Protein AF-0000000078037022 (afdb_homodimer)

Secondary structure (DSSP, 8-state):
---------HHHHHHHHHHHHHHTTSS-TTPBPPPHHHHHHHHTS-HHHHHHHHHHHHHTTSEEEETTTEEEE--TTSGGGTTTT--EEETT-----EEEEEEEEEEEE--HHHHHHHT--TT-EEEEEEEEEEETTEEEEEEEEEEETTTSTT--HHHHHH--S-HHHHIIIII-----EEEEEEEEEEPPHHHHHHHT--TT-EEEEEEEEEE-GGG-EEEEEEEEE--SSEEEEEEE-/---------HHHHHHHHHHHHHHTTSS-TTPBPPPHHHHHHHHTS-HHHHHHHHHHHHHTTSEEEETTTEEEE--TTSGGGTTTT--EEETT-----EEEEEEEEEEEE--HHHHHHHT--TT-EEEEEEEEEEETTEEEEEEEEEEETTTSTT--HHHHHH--S-HHHHIIIII-----EEEEEEEEEE--HHHHHHHT--TT-EEEEEEEEEE-GGG-EEEEEEEEE--SSEEEEEEE-

Organism: Hydrogenophilus thermoluteolus (NCBI:txid297)

InterPro domains:
  IPR000524 Transcription regulator HTH, GntR [PF00392] (10-73)
  IPR000524 Transcription regulator HTH, GntR [PR00035] (33-47)
  IPR000524 Transcription regulator HTH, GntR [PR00035] (47-63)
  IPR000524 Transcription regulator HTH, GntR [PS50949] (8-76)
  IPR000524 Transcription regulator HTH, GntR [SM00345] (14-73)
  IPR000524 Transcription regulator HTH, GntR [cd07377] (9-73)
  IPR011663 UbiC transcription regulator-associated [PF07702] (103-235)
  IPR011663 UbiC transcription regulator-associated [SM00866] (93-235)
  IPR028978 Chorismate pyruvate-lyase/UbiC transcription regulator-associated domain superfamily [G3DSA:3.40.1410.10] (80-240)
  IPR028978 Chorismate pyruvate-lyase/UbiC transcription regulator-associated domain superfamily [SSF64288] (62-240)
  IPR036388 Winged helix-like DNA-binding domain superfamily [G3DSA:1.10.10.10] (5-79)
  IPR036390 Winged helix DNA-binding domain superfamily [SSF46785] (8-86)
  IPR050679 Bacterial HTH-type transcriptional regulator [PTHR44846] (8-237)

Sequence (482 aa):
MAPSPAFSPLYRQIKALLLKSLEAREWRPGEAIPSEQELAARFGVSQGTVRKAIDELVAENLLVRKQGKGTFVVSHSDPRQFYRFLRLRRDDGEWVQATSVPIDCWRAKAGQEASRILQIPLGSPIVIFRRVLRFAQKPLVLDEIYLPGDLFAAFSLDALKEWRGSLYSFFENRFGVRMVRAEERLKAVAADRVTAEMLGVAERSPLLFVERVTYTYNDRPVEWRKGFYATESYHYYNELTMAPSPAFSPLYRQIKALLLKSLEAREWRPGEAIPSEQELAARFGVSQGTVRKAIDELVAENLLVRKQGKGTFVVSHSDPRQFYRFLRLRRDDGEWVQATSVPIDCWRAKAGQEASRILQIPLGSPIVIFRRVLRFAQKPLVLDEIYLPGDLFAAFSLDALKEWRGSLYSFFENRFGVRMVRAEERLKAVAADRVTAEMLGVAERSPLLFVERVTYTYNDRPVEWRKGFYATESYHYYNELT

Nearest PDB structures (foldseek):
  3cnv-assembly1_C  TM=9.862E-01  e=1.444E-19  Bordetella bronchiseptica RB50
  3cnv-assembly1_B  TM=9.751E-01  e=6.733E-19  Bordetella bronchiseptica RB50
  3cnv-assembly1_D  TM=9.854E-01  e=1.413E-18  Bordetella bronchiseptica RB50
  3cnv-assembly1_A  TM=9.842E-01  e=1.040E-17  Bordetella bronchiseptica RB50
  3eet-assembly1_A-2  TM=5.497E-01  e=5.092E-14  Streptomyces avermitilis

pLDDT: mean 92.47, std 10.56, range [30.09, 98.88]

Foldseek 3Di:
DPPPPPDPDLLVVLLVVVLVCVVVPVDAAPGADDALVVSCVVVVHDSVSPVVSVVVCVVLVQWDADPPPHIGGHACQPPVCQPVPFQKFFQVRDDWDKDKAWDDKDKDFDDPVSCVQQVHDGGFIKMWTWIFIDTVNATFKIKIKIFGCVQCVPDDPVQVVPDPTHPQNCSCVVRVFHWRDKDKDKDKFFADPVRCVVRVHDGGPIWIWIWMWTAGRPRRTGMTMIMTGDDPRMDRDDDDD/DPPPPPDPDLLVVLLVVVLVCVVVPVDAAFGADDALVVSCVVVVHDSVSPVVSVVVCVVLVQWDADPPPHIGGHACQPPVCQPVPFQKFFQVRDDWDKDKAWDDKDKFFDDPVSCVQQVHDGGFIKMWTWIFIDTVNATFKIKIKIFGCVQCVVDDPVQVVPDPTHPQNCSCVVRVFHWRDKDKDKDKFFADPVRCVVRVHDGGPIWIWIWMWTATRPRRTGMTMIMTGDDPRMDRDDDDD

Solvent-accessible surface area (backbone atoms only — not comparable to full-atom values): 25476 Å² total; per-residue (Å²): 126,75,78,69,78,80,73,71,56,67,29,57,54,50,33,51,53,52,49,49,38,46,70,68,48,75,46,45,68,64,34,68,53,78,51,51,65,58,48,11,65,73,69,72,50,52,46,68,39,42,46,53,20,50,51,50,36,36,74,55,59,50,31,43,78,40,87,99,77,46,43,24,29,51,47,49,74,38,78,92,32,44,55,74,85,65,39,72,42,43,68,86,66,56,87,66,73,70,42,80,44,79,71,51,66,48,75,47,60,27,45,72,66,54,13,61,69,45,69,45,63,74,56,36,55,25,37,37,36,31,32,36,34,21,47,85,84,40,46,34,32,44,37,41,37,39,30,50,19,88,66,43,67,84,68,48,65,67,61,54,71,70,48,88,65,32,71,59,28,46,37,30,72,76,55,65,44,55,79,48,35,34,40,35,39,35,30,20,35,56,28,47,64,68,58,9,62,72,40,71,48,58,68,50,38,34,19,29,32,42,39,35,42,30,16,24,75,91,74,37,46,55,35,42,32,45,31,41,30,58,24,87,65,28,28,39,53,46,78,46,108,125,75,78,67,78,80,73,70,57,67,30,58,52,50,31,51,51,51,50,50,36,46,69,68,49,75,47,45,68,63,33,67,53,77,51,53,64,56,48,12,63,74,70,72,52,52,47,67,40,41,46,53,19,49,50,50,36,35,74,55,60,52,31,44,78,40,87,96,76,46,42,26,30,51,48,47,74,39,77,92,32,47,57,72,85,64,41,73,40,42,70,87,66,58,86,67,73,69,43,81,42,79,72,50,65,49,74,48,58,26,48,72,64,53,12,62,69,45,69,45,61,74,57,37,55,24,37,37,37,31,32,36,35,21,46,88,85,39,45,33,32,44,36,42,38,40,29,50,20,89,67,45,66,83,66,47,64,66,61,54,70,71,48,87,66,32,70,58,27,45,37,32,71,76,55,67,45,55,79,49,34,35,39,36,39,35,33,22,35,57,28,46,66,67,57,9,62,71,41,72,47,58,67,52,38,35,19,28,33,40,38,34,42,31,18,24,75,92,74,38,45,57,36,41,34,46,32,42,30,60,25,87,66,28,27,40,52,47,79,47,107

Structure (mmCIF, N/CA/C/O backbone):
data_AF-0000000078037022-model_v1
#
loop_
_entity.id
_entity.type
_entity.pdbx_description
1 polymer 'Transcriptional regulator, GntR family'
#
loop_
_atom_site.group_PDB
_atom_site.id
_atom_site.type_symbol
_atom_site.label_atom_id
_atom_site.label_alt_id
_atom_site.label_comp_id
_atom_site.label_asym_id
_atom_site.label_entity_id
_atom_site.label_seq_id
_atom_site.pdbx_PDB_ins_code
_atom_site.Cartn_x
_atom_site.Cartn_y
_atom_site.Cartn_z
_atom_site.occupancy
_atom_site.B_iso_or_equiv
_atom_site.auth_seq_id
_atom_site.auth_comp_id
_atom_site.auth_asym_id
_atom_site.auth_atom_id
_atom_site.pdbx_PDB_model_num
ATOM 1 N N . MET A 1 1 ? -32.125 16.625 -25.703 1 30.09 1 MET A N 1
ATOM 2 C CA . MET A 1 1 ? -32.438 16.641 -24.266 1 30.09 1 MET A CA 1
ATOM 3 C C . MET A 1 1 ? -31.188 16.766 -23.422 1 30.09 1 MET A C 1
ATOM 5 O O . MET A 1 1 ? -30.188 16.078 -23.672 1 30.09 1 MET A O 1
ATOM 9 N N . ALA A 1 2 ? -30.984 17.875 -22.812 1 34.97 2 ALA A N 1
ATOM 10 C CA . ALA A 1 2 ? -29.75 18.188 -22.094 1 34.97 2 ALA A CA 1
ATOM 11 C C . ALA A 1 2 ? -29.375 17.047 -21.156 1 34.97 2 ALA A C 1
ATOM 13 O O . ALA A 1 2 ? -30.234 16.359 -20.609 1 34.97 2 ALA A O 1
ATOM 14 N N . PRO A 1 3 ? -28.203 16.422 -21.328 1 36.41 3 PRO A N 1
ATOM 15 C CA . PRO A 1 3 ? -27.969 15.266 -20.453 1 36.41 3 PRO A CA 1
ATOM 16 C C . PRO A 1 3 ? -28.406 15.516 -19.016 1 36.41 3 PRO A C 1
ATOM 18 O O . PRO A 1 3 ? -28.375 16.656 -18.547 1 36.41 3 PRO A O 1
ATOM 21 N N . SER A 1 4 ? -29.438 14.969 -18.5 1 38.75 4 SER A N 1
ATOM 22 C CA . SER A 1 4 ? -30 15.234 -17.188 1 38.75 4 SER A CA 1
ATOM 23 C C . SER A 1 4 ? -28.906 15.453 -16.141 1 38.75 4 SER A C 1
ATOM 25 O O . SER A 1 4 ? -27.891 14.742 -16.141 1 38.75 4 SER A O 1
ATOM 27 N N . PRO A 1 5 ? -28.609 16.562 -15.609 1 39.25 5 PRO A N 1
ATOM 28 C CA . PRO A 1 5 ? -27.531 16.781 -14.641 1 39.25 5 PRO A CA 1
ATOM 29 C C . PRO A 1 5 ? -27.25 15.547 -13.797 1 39.25 5 PRO A C 1
ATOM 31 O O . PRO A 1 5 ? -28.172 14.93 -13.258 1 39.25 5 PRO A O 1
ATOM 34 N N . ALA A 1 6 ? -26.516 14.57 -14.141 1 43.94 6 ALA A N 1
ATOM 35 C CA . ALA A 1 6 ? -26.156 13.281 -13.539 1 43.94 6 ALA A CA 1
ATOM 36 C C . ALA A 1 6 ? -26.266 13.344 -12.023 1 43.94 6 ALA A C 1
ATOM 38 O O . ALA A 1 6 ? -25.547 14.086 -11.367 1 43.94 6 ALA A O 1
ATOM 39 N N . PHE A 1 7 ? -27.406 13.375 -11.312 1 55.31 7 PHE A N 1
ATOM 40 C CA . PHE A 1 7 ? -27.828 13.438 -9.922 1 55.31 7 PHE A CA 1
ATOM 41 C C . PHE A 1 7 ? -26.906 12.609 -9.031 1 55.31 7 PHE A C 1
ATOM 43 O O . PHE A 1 7 ? -26.656 11.438 -9.312 1 55.31 7 PHE A O 1
ATOM 50 N N . SER A 1 8 ? -25.938 13.211 -8.398 1 71 8 SER A N 1
ATOM 51 C CA . SER A 1 8 ? -25.125 12.5 -7.414 1 71 8 SER A CA 1
ATOM 52 C C . SER A 1 8 ? -26 11.734 -6.434 1 71 8 SER A C 1
ATOM 54 O O . SER A 1 8 ? -27.016 12.25 -5.965 1 71 8 SER A O 1
ATOM 56 N N . PRO A 1 9 ? -25.719 10.477 -6.336 1 83.12 9 PRO A N 1
ATOM 57 C CA . PRO A 1 9 ? -26.5 9.695 -5.371 1 83.12 9 PRO A CA 1
ATOM 58 C C . PRO A 1 9 ? -26.578 10.367 -4 1 83.12 9 PRO A C 1
ATOM 60 O O . PRO A 1 9 ? -25.641 11.062 -3.588 1 83.12 9 PRO A O 1
ATOM 63 N N . LEU A 1 10 ? -27.734 10.453 -3.447 1 89 10 LEU A N 1
ATOM 64 C CA . LEU A 1 10 ? -28.031 11.125 -2.184 1 89 10 LEU A CA 1
ATOM 65 C C . LEU A 1 10 ? -26.969 10.781 -1.135 1 89 10 LEU A C 1
ATOM 67 O O . LEU A 1 10 ? -26.562 11.656 -0.368 1 89 10 LEU A O 1
ATOM 71 N N . TYR A 1 11 ? -26.547 9.531 -1.076 1 91.31 11 TYR A N 1
ATOM 72 C CA . TYR A 1 11 ? -25.562 9.141 -0.059 1 91.31 11 TYR A CA 1
ATOM 73 C C . TYR A 1 11 ? -24.25 9.883 -0.254 1 91.31 11 TYR A C 1
ATOM 75 O O . TYR A 1 11 ? -23.562 10.203 0.718 1 91.31 11 TYR A O 1
ATOM 83 N N . ARG A 1 12 ? -23.906 10.164 -1.442 1 91.94 12 ARG A N 1
ATOM 84 C CA . ARG A 1 12 ? -22.672 10.906 -1.711 1 91.94 12 ARG A CA 1
ATOM 85 C C . ARG A 1 12 ? -22.781 12.352 -1.232 1 91.94 12 ARG A C 1
ATOM 87 O O . ARG A 1 12 ? -21.812 12.93 -0.746 1 91.94 12 ARG A O 1
ATOM 94 N N . GLN A 1 13 ? -23.938 12.875 -1.392 1 92.62 13 GLN A N 1
ATOM 95 C CA . GLN A 1 13 ? -24.188 14.219 -0.88 1 92.62 13 GLN A CA 1
ATOM 96 C C . GLN A 1 13 ? -24.078 14.25 0.642 1 92.62 13 GLN A C 1
ATOM 98 O O . GLN A 1 13 ? -23.484 15.164 1.209 1 92.62 13 GLN A O 1
ATOM 103 N N . ILE A 1 14 ? -24.688 13.281 1.219 1 94 14 ILE A N 1
ATOM 104 C CA . ILE A 1 14 ? -24.641 13.195 2.676 1 94 14 ILE A CA 1
ATOM 105 C C . ILE A 1 14 ? -23.203 12.992 3.137 1 94 14 ILE A C 1
ATOM 107 O O . ILE A 1 14 ? -22.766 13.609 4.117 1 94 14 ILE A O 1
ATOM 111 N N . LYS A 1 15 ? -22.516 12.141 2.449 1 94.62 15 LYS A N 1
ATOM 112 C CA . LYS A 1 15 ? -21.094 11.945 2.771 1 94.62 15 LYS A CA 1
ATOM 113 C C . LYS A 1 15 ? -20.344 13.266 2.736 1 94.62 15 LYS A C 1
ATOM 115 O O . LYS A 1 15 ? -19.547 13.562 3.643 1 94.62 15 LYS A O 1
ATOM 120 N N . ALA A 1 16 ? -20.594 14.039 1.719 1 92.88 16 ALA A N 1
ATOM 121 C CA . ALA A 1 16 ? -19.922 15.328 1.577 1 92.88 16 ALA A CA 1
ATOM 122 C C . ALA A 1 16 ? -20.25 16.25 2.75 1 92.88 16 ALA A C 1
ATOM 124 O O . ALA A 1 16 ? -19.375 16.953 3.256 1 92.88 16 ALA A O 1
ATOM 125 N N . LEU A 1 17 ? -21.469 16.219 3.17 1 93.38 17 LEU A N 1
ATOM 126 C CA . LEU A 1 17 ? -21.891 17.062 4.293 1 93.38 17 LEU A CA 1
ATOM 127 C C . LEU A 1 17 ? -21.234 16.594 5.586 1 93.38 17 LEU A C 1
ATOM 129 O O . LEU A 1 17 ? -20.781 17.422 6.387 1 93.38 17 LEU A O 1
ATOM 133 N N . LEU A 1 18 ? -21.172 15.359 5.758 1 94.81 18 LEU A N 1
ATOM 134 C CA . LEU A 1 18 ? -20.5 14.82 6.938 1 94.81 18 LEU A CA 1
ATOM 135 C C . LEU A 1 18 ? -19.031 15.188 6.941 1 94.81 18 LEU A C 1
ATOM 137 O O . LEU A 1 18 ? -18.469 15.547 7.98 1 94.81 18 LEU A O 1
ATOM 141 N N . LEU A 1 19 ? -18.469 15.062 5.801 1 92.94 19 LEU A N 1
ATOM 142 C CA . LEU A 1 19 ? -17.062 15.406 5.66 1 92.94 19 LEU A CA 1
ATOM 143 C C . LEU A 1 19 ? -16.828 16.875 6.008 1 92.94 19 LEU A C 1
ATOM 145 O O . LEU A 1 19 ? -15.836 17.203 6.668 1 92.94 19 LEU A O 1
ATOM 149 N N . LYS A 1 20 ? -17.688 17.703 5.621 1 92.38 20 LYS A N 1
ATOM 150 C CA . LYS A 1 20 ? -17.578 19.125 5.949 1 92.38 20 LYS A CA 1
ATOM 151 C C . LYS A 1 20 ? -17.656 19.344 7.457 1 92.38 20 LYS A C 1
ATOM 153 O O . LYS A 1 20 ? -16.938 20.188 8 1 92.38 20 LYS A O 1
ATOM 158 N N . SER A 1 21 ? -18.5 18.578 8.07 1 93.19 21 SER A N 1
ATOM 159 C CA . SER A 1 21 ? -18.641 18.688 9.523 1 93.19 21 SER A CA 1
ATOM 160 C C . SER A 1 21 ? -17.359 18.234 10.227 1 93.19 21 SER A C 1
ATOM 162 O O . SER A 1 21 ? -16.938 18.859 11.211 1 93.19 21 SER A O 1
ATOM 164 N N . LEU A 1 22 ? -16.781 17.25 9.719 1 91.62 22 LEU A N 1
ATOM 165 C CA . LEU A 1 22 ? -15.523 16.766 10.273 1 91.62 22 LEU A CA 1
ATOM 166 C C . LEU A 1 22 ? -14.422 17.812 10.094 1 91.62 22 LEU A C 1
ATOM 168 O O . LEU A 1 22 ? -13.656 18.078 11.023 1 91.62 22 LEU A O 1
ATOM 172 N N . GLU A 1 23 ? -14.391 18.359 8.938 1 89.25 23 GLU A N 1
ATOM 173 C CA . GLU A 1 23 ? -13.383 19.375 8.609 1 89.25 23 GLU A CA 1
ATOM 174 C C . GLU A 1 23 ? -13.539 20.609 9.484 1 89.25 23 GLU A C 1
ATOM 176 O O . GLU A 1 23 ? -12.547 21.203 9.914 1 89.25 23 GLU A O 1
ATOM 181 N N . ALA A 1 24 ? -14.773 20.922 9.742 1 91.12 24 ALA A N 1
ATOM 182 C CA . ALA A 1 24 ? -15.094 22.094 10.555 1 91.12 24 ALA A CA 1
ATOM 183 C C . ALA A 1 24 ? -14.93 21.797 12.039 1 91.12 24 ALA A C 1
ATOM 185 O O . ALA A 1 24 ? -15.148 22.672 12.883 1 91.12 24 ALA A O 1
ATOM 186 N N . ARG A 1 25 ? -14.617 20.562 12.328 1 90.38 25 ARG A N 1
ATOM 187 C CA . ARG A 1 25 ? -14.383 20.109 13.695 1 90.38 25 ARG A CA 1
ATOM 188 C C . ARG A 1 25 ? -15.672 20.172 14.523 1 90.38 25 ARG A C 1
ATOM 190 O O . ARG A 1 25 ? -15.633 20.469 15.719 1 90.38 25 ARG A O 1
ATOM 197 N N . GLU A 1 26 ? -16.75 20.031 13.82 1 92.44 26 GLU A N 1
ATOM 198 C CA . GLU A 1 26 ? -18 19.844 14.555 1 92.44 26 GLU A CA 1
ATOM 199 C C . GLU A 1 26 ? -17.906 18.656 15.508 1 92.44 26 GLU A C 1
ATOM 201 O O . GLU A 1 26 ? -18.469 18.688 16.609 1 92.44 26 GLU A O 1
ATOM 206 N N . TRP A 1 27 ? -17.297 17.719 15.016 1 93.06 27 TRP A N 1
ATOM 207 C CA . TRP A 1 27 ? -16.922 16.562 15.82 1 93.06 27 TRP A CA 1
ATOM 208 C C . TRP A 1 27 ? -15.406 16.375 15.828 1 93.06 27 TRP A C 1
ATOM 210 O O . TRP A 1 27 ? -14.789 16.188 14.773 1 93.06 27 TRP A O 1
ATOM 220 N N . ARG A 1 28 ? -14.836 16.328 16.969 1 90.81 28 ARG A N 1
ATOM 221 C CA . ARG A 1 28 ? -13.383 16.234 17.094 1 90.81 28 ARG A CA 1
ATOM 222 C C . ARG A 1 28 ? -12.922 14.781 17.047 1 90.81 28 ARG A C 1
ATOM 224 O O . ARG A 1 28 ? -13.711 13.867 17.281 1 90.81 28 ARG A O 1
ATOM 231 N N . PRO A 1 29 ? -11.688 14.594 16.719 1 90.25 29 PRO A N 1
ATOM 232 C CA . PRO A 1 29 ? -11.164 13.227 16.75 1 90.25 29 PRO A CA 1
ATOM 233 C C . PRO A 1 29 ? -11.414 12.539 18.094 1 90.25 29 PRO A C 1
ATOM 235 O O . PRO A 1 29 ? -11.18 13.125 19.141 1 90.25 29 PRO A O 1
ATOM 238 N N . GLY A 1 30 ? -11.906 11.312 17.969 1 90.06 30 GLY A N 1
ATOM 239 C CA . GLY A 1 30 ? -12.195 10.555 19.172 1 90.06 30 GLY A CA 1
ATOM 240 C C . GLY A 1 30 ? -13.625 10.719 19.656 1 90.06 30 GLY A C 1
ATOM 241 O O . GLY A 1 30 ? -14.094 9.93 20.484 1 90.06 30 GLY A O 1
ATOM 242 N N . GLU A 1 31 ? -14.312 11.664 19.141 1 93.25 31 GLU A N 1
ATOM 243 C CA . GLU A 1 31 ? -15.672 11.945 19.594 1 93.25 31 GLU A CA 1
ATOM 244 C C . GLU A 1 31 ? -16.688 11.148 18.781 1 93.25 31 GLU A C 1
ATOM 246 O O . GLU A 1 31 ? -16.453 10.812 17.625 1 93.25 31 GLU A O 1
ATOM 251 N N . ALA A 1 32 ? -17.812 10.898 19.406 1 96.06 32 ALA A N 1
ATOM 252 C CA . ALA A 1 32 ? -18.922 10.234 18.719 1 96.06 32 ALA A CA 1
ATOM 253 C C . ALA A 1 32 ? -19.688 11.211 17.844 1 96.06 32 ALA A C 1
ATOM 255 O O . ALA A 1 32 ? -19.922 12.359 18.234 1 96.06 32 ALA A O 1
ATOM 256 N N . ILE A 1 33 ? -20.078 10.68 16.734 1 96.69 33 ILE A N 1
ATOM 257 C CA . ILE A 1 33 ? -21.016 11.461 15.922 1 96.69 33 ILE A CA 1
ATOM 258 C C . ILE A 1 33 ? -22.453 11.078 16.266 1 96.69 33 ILE A C 1
ATOM 260 O O . ILE A 1 33 ? -22.688 10.047 16.891 1 96.69 33 ILE A O 1
ATOM 264 N N . PRO A 1 34 ? -23.375 11.906 15.922 1 96.62 34 PRO A N 1
ATOM 265 C CA . PRO A 1 34 ? -24.781 11.547 16.156 1 96.62 34 PRO A CA 1
ATOM 266 C C . PRO A 1 34 ? -25.156 10.219 15.523 1 96.62 34 PRO A C 1
ATOM 268 O O . PRO A 1 34 ? -24.5 9.766 14.586 1 96.62 34 PRO A O 1
ATOM 271 N N . SER A 1 35 ? -26.219 9.633 16.031 1 96.12 35 SER A N 1
ATOM 272 C CA . SER A 1 35 ? -26.688 8.352 15.508 1 96.12 35 SER A CA 1
ATOM 273 C C . SER A 1 35 ? -27.188 8.484 14.078 1 96.12 35 SER A C 1
ATOM 275 O O . SER A 1 35 ? -27.469 9.594 13.617 1 96.12 35 SER A O 1
ATOM 277 N N . GLU A 1 36 ? -27.219 7.34 13.438 1 96.12 36 GLU A N 1
ATOM 278 C CA . GLU A 1 36 ? -27.734 7.312 12.07 1 96.12 36 GLU A CA 1
ATOM 279 C C . GLU A 1 36 ? -29.141 7.895 12.008 1 96.12 36 GLU A C 1
ATOM 281 O O . GLU A 1 36 ? -29.469 8.609 11.055 1 96.12 36 GLU A O 1
ATOM 286 N N . GLN A 1 37 ? -29.953 7.648 13.023 1 95.5 37 GLN A N 1
ATOM 287 C CA . GLN A 1 37 ? -31.328 8.164 13.086 1 95.5 37 GLN A CA 1
ATOM 288 C C . GLN A 1 37 ? -31.328 9.68 13.234 1 95.5 37 GLN A C 1
ATOM 290 O O . GLN A 1 37 ? -32.094 10.367 12.547 1 95.5 37 GLN A O 1
ATOM 295 N N . GLU A 1 38 ? -30.516 10.18 14.078 1 96.94 38 GLU A N 1
ATOM 296 C CA . GLU A 1 38 ? -30.422 11.617 14.305 1 96.94 38 GLU A CA 1
ATOM 297 C C . GLU A 1 38 ? -29.953 12.344 13.047 1 96.94 38 GLU A C 1
ATOM 299 O O . GLU A 1 38 ? -30.469 13.398 12.703 1 96.94 38 GLU A O 1
ATOM 304 N N . LEU A 1 39 ? -28.969 11.805 12.367 1 96.81 39 LEU A N 1
ATOM 305 C CA . LEU A 1 39 ? -28.438 12.414 11.156 1 96.81 39 LEU A CA 1
ATOM 306 C C . LEU A 1 39 ? -29.453 12.367 10.023 1 96.81 39 LEU A C 1
ATOM 308 O O . LEU A 1 39 ? -29.547 13.305 9.227 1 96.81 39 LEU A O 1
ATOM 312 N N . ALA A 1 40 ? -30.188 11.273 9.953 1 96.5 40 ALA A N 1
ATOM 313 C CA . ALA A 1 40 ? -31.25 11.164 8.969 1 96.5 40 ALA A CA 1
ATOM 314 C C . ALA A 1 40 ? -32.281 12.281 9.141 1 96.5 40 ALA A C 1
ATOM 316 O O . ALA A 1 40 ? -32.688 12.906 8.164 1 96.5 40 ALA A O 1
ATOM 317 N N . ALA A 1 41 ? -32.625 12.531 10.375 1 96.62 41 ALA A N 1
ATOM 318 C CA . ALA A 1 41 ? -33.562 13.602 10.695 1 96.62 41 ALA A CA 1
ATOM 319 C C . ALA A 1 41 ? -33 14.969 10.344 1 96.62 41 ALA A C 1
ATOM 321 O O . ALA A 1 41 ? -33.656 15.812 9.75 1 96.62 41 ALA A O 1
ATOM 322 N N . ARG A 1 42 ? -31.766 15.164 10.625 1 95.62 42 ARG A N 1
ATOM 323 C CA . ARG A 1 42 ? -31.078 16.422 10.406 1 95.62 42 ARG A CA 1
ATOM 324 C C . ARG A 1 42 ? -31.031 16.781 8.922 1 95.62 42 ARG A C 1
ATOM 326 O O . ARG A 1 42 ? -31.203 17.938 8.539 1 95.62 42 ARG A O 1
ATOM 333 N N . PHE A 1 43 ? -30.828 15.75 8.07 1 95.06 43 PHE A N 1
ATOM 334 C CA . PHE A 1 43 ? -30.562 16.016 6.66 1 95.06 43 PHE A CA 1
ATOM 335 C C . PHE A 1 43 ? -31.812 15.734 5.82 1 95.06 43 PHE A C 1
ATOM 337 O O . PHE A 1 43 ? -31.812 15.977 4.613 1 95.06 43 PHE A O 1
ATOM 344 N N . GLY A 1 44 ? -32.812 15.18 6.371 1 95.12 44 GLY A N 1
ATOM 345 C CA . GLY A 1 44 ? -34.062 14.914 5.66 1 95.12 44 GLY A CA 1
ATOM 346 C C . GLY A 1 44 ? -33.938 13.766 4.676 1 95.12 44 GLY A C 1
ATOM 347 O O . GLY A 1 44 ? -34.438 13.867 3.541 1 95.12 44 GLY A O 1
ATOM 348 N N . VAL A 1 45 ? -33.188 12.758 5.062 1 95.19 45 VAL A N 1
ATOM 349 C CA . VAL A 1 45 ? -33 11.594 4.211 1 95.19 45 VAL A CA 1
ATOM 350 C C . VAL A 1 45 ? -33.281 10.32 5.012 1 95.19 45 VAL A C 1
ATOM 352 O O . VAL A 1 45 ? -33.562 10.383 6.207 1 95.19 45 VAL A O 1
ATOM 355 N N . SER A 1 46 ? -33.25 9.172 4.387 1 94.38 46 SER A N 1
ATOM 356 C CA . SER A 1 46 ? -33.469 7.898 5.066 1 94.38 46 SER A CA 1
ATOM 357 C C . SER A 1 46 ? -32.25 7.484 5.875 1 94.38 46 SER A C 1
ATOM 359 O O . SER A 1 46 ? -31.141 7.906 5.578 1 94.38 46 SER A O 1
ATOM 361 N N . GLN A 1 47 ? -32.5 6.637 6.891 1 94.12 47 GLN A N 1
ATOM 362 C CA . GLN A 1 47 ? -31.406 6.059 7.66 1 94.12 47 GLN A CA 1
ATOM 363 C C . GLN A 1 47 ? -30.469 5.246 6.77 1 94.12 47 GLN A C 1
ATOM 365 O O . GLN A 1 47 ? -29.266 5.238 6.977 1 94.12 47 GLN A O 1
ATOM 370 N N . GLY A 1 48 ? -31.031 4.613 5.793 1 91.69 48 GLY A N 1
ATOM 371 C CA . GLY A 1 48 ? -30.234 3.834 4.852 1 91.69 48 GLY A CA 1
ATOM 372 C C . GLY A 1 48 ? -29.25 4.676 4.059 1 91.69 48 GLY A C 1
ATOM 373 O O . GLY A 1 48 ? -28.125 4.258 3.822 1 91.69 48 GLY A O 1
ATOM 374 N N . THR A 1 49 ? -29.672 5.801 3.715 1 91.94 49 THR A N 1
ATOM 375 C CA . THR A 1 49 ? -28.828 6.734 2.982 1 91.94 49 THR A CA 1
ATOM 376 C C . THR A 1 49 ? -27.656 7.199 3.854 1 91.94 49 THR A C 1
ATOM 378 O O . THR A 1 49 ? -26.516 7.223 3.402 1 91.94 49 THR A O 1
ATOM 381 N N . VAL A 1 50 ? -27.984 7.52 5.105 1 94.88 50 VAL A N 1
ATOM 382 C CA . VAL A 1 50 ? -26.953 7.945 6.043 1 94.88 50 VAL A CA 1
ATOM 383 C C . VAL A 1 50 ? -25.969 6.797 6.293 1 94.88 50 VAL A C 1
ATOM 385 O O . VAL A 1 50 ? -24.75 7 6.301 1 94.88 50 VAL A O 1
ATOM 388 N N . ARG A 1 51 ? -26.531 5.664 6.418 1 93.31 51 ARG A N 1
ATOM 389 C CA . ARG A 1 51 ? -25.703 4.488 6.668 1 93.31 51 ARG A CA 1
ATOM 390 C C . ARG A 1 51 ? -24.703 4.266 5.535 1 93.31 51 ARG A C 1
ATOM 392 O O . ARG A 1 51 ? -23.531 4.008 5.785 1 93.31 51 ARG A O 1
ATOM 399 N N . LYS A 1 52 ? -25.125 4.387 4.375 1 91.38 52 LYS A N 1
ATOM 400 C CA . LYS A 1 52 ? -24.25 4.219 3.221 1 91.38 52 LYS A CA 1
ATOM 401 C C . LYS A 1 52 ? -23.125 5.262 3.221 1 91.38 52 LYS A C 1
ATOM 403 O O . LYS A 1 52 ? -21.984 4.949 2.918 1 91.38 52 LYS A O 1
ATOM 408 N N . ALA A 1 53 ? -23.516 6.438 3.551 1 94.12 53 ALA A N 1
ATOM 409 C CA . ALA A 1 53 ? -22.531 7.512 3.637 1 94.12 53 ALA A CA 1
ATOM 410 C C . ALA A 1 53 ? -21.484 7.215 4.715 1 94.12 53 ALA A C 1
ATOM 412 O O . ALA A 1 53 ? -20.297 7.371 4.488 1 94.12 53 ALA A O 1
ATOM 413 N N . ILE A 1 54 ? -21.984 6.75 5.805 1 95.12 54 ILE A N 1
ATOM 414 C CA . ILE A 1 54 ? -21.109 6.449 6.934 1 95.12 54 ILE A CA 1
ATOM 415 C C . ILE A 1 54 ? -20.219 5.25 6.59 1 95.12 54 ILE A C 1
ATOM 417 O O . ILE A 1 54 ? -19.031 5.234 6.922 1 95.12 54 ILE A O 1
ATOM 421 N N . ASP A 1 55 ? -20.812 4.316 5.902 1 90.88 55 ASP A N 1
ATOM 422 C CA . ASP A 1 55 ? -20.047 3.152 5.477 1 90.88 55 ASP A CA 1
ATOM 423 C C . ASP A 1 55 ? -18.844 3.568 4.637 1 90.88 55 ASP A C 1
ATOM 425 O O . ASP A 1 55 ? -17.734 3.031 4.809 1 90.88 55 ASP A O 1
ATOM 429 N N . GLU A 1 56 ? -19.031 4.508 3.826 1 90.69 56 GLU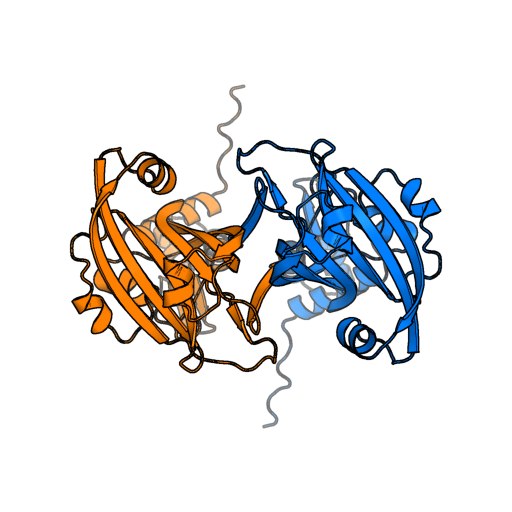 A N 1
ATOM 430 C CA . GLU A 1 56 ? -17.938 4.98 2.98 1 90.69 56 GLU A CA 1
ATOM 431 C C . GLU A 1 56 ? -16.859 5.68 3.809 1 90.69 56 GLU A C 1
ATOM 433 O O . GLU A 1 56 ? -15.672 5.477 3.58 1 90.69 56 GLU A O 1
ATOM 438 N N . LEU A 1 57 ? -17.297 6.434 4.762 1 93.06 57 LEU A N 1
ATOM 439 C CA . LEU A 1 57 ? -16.359 7.156 5.609 1 93.06 57 LEU A CA 1
ATOM 440 C C . LEU A 1 57 ? -15.586 6.195 6.5 1 93.06 57 LEU A C 1
ATOM 442 O O . LEU A 1 57 ? -14.414 6.434 6.809 1 93.06 57 LEU A O 1
ATOM 446 N N . VAL A 1 58 ? -16.203 5.113 6.848 1 90.75 58 VAL A N 1
ATOM 447 C CA . VAL A 1 58 ? -15.531 4.066 7.609 1 90.75 58 VAL A CA 1
ATOM 448 C C . VAL A 1 58 ? -14.508 3.363 6.727 1 90.75 58 VAL A C 1
ATOM 450 O O . VAL A 1 58 ? -13.359 3.152 7.141 1 90.75 58 VAL A O 1
ATOM 453 N N . ALA A 1 59 ? -14.953 3.143 5.539 1 85.12 59 ALA A N 1
ATOM 454 C CA . ALA A 1 59 ? -14.047 2.502 4.586 1 85.12 59 ALA A CA 1
ATOM 455 C C . ALA A 1 59 ? -12.812 3.367 4.332 1 85.12 59 ALA A C 1
ATOM 457 O O . ALA A 1 59 ? -11.719 2.848 4.109 1 85.12 59 ALA A O 1
ATOM 458 N N . GLU A 1 60 ? -13.016 4.648 4.48 1 86.56 60 GLU A N 1
ATOM 459 C CA . GLU A 1 60 ? -11.922 5.59 4.242 1 86.56 60 GLU A CA 1
ATOM 460 C C . GLU A 1 60 ? -11.156 5.887 5.527 1 86.56 60 GLU A C 1
ATOM 462 O O . GLU A 1 60 ? -10.273 6.746 5.543 1 86.56 60 GLU A O 1
ATOM 467 N N . ASN A 1 61 ? -11.516 5.273 6.594 1 87.62 61 ASN A N 1
ATOM 468 C CA . ASN A 1 61 ? -10.852 5.375 7.891 1 87.62 61 ASN A CA 1
ATOM 469 C C . ASN A 1 61 ? -11.016 6.766 8.5 1 87.62 61 ASN A C 1
ATOM 471 O O . ASN A 1 61 ? -10.094 7.289 9.125 1 87.62 61 ASN A O 1
ATOM 475 N N . LEU A 1 62 ? -12.125 7.332 8.227 1 91.56 62 LEU A N 1
ATOM 476 C CA . LEU A 1 62 ? -12.43 8.625 8.828 1 91.56 62 LEU A CA 1
ATOM 477 C C . LEU A 1 62 ? -13.305 8.461 10.07 1 91.56 62 LEU A C 1
ATOM 479 O O . LEU A 1 62 ? -13.242 9.273 10.992 1 91.56 62 LEU A O 1
ATOM 483 N N . LEU A 1 63 ? -14.086 7.375 10.023 1 93.19 63 LEU A N 1
ATOM 484 C CA . LEU A 1 63 ? -14.945 6.992 11.133 1 93.19 63 LEU A CA 1
ATOM 485 C C . LEU A 1 63 ? -14.727 5.531 11.516 1 93.19 63 LEU A C 1
ATOM 487 O O . LEU A 1 63 ? -14.188 4.754 10.727 1 93.19 63 LEU A O 1
ATOM 491 N N . VAL A 1 64 ? -15.078 5.203 12.727 1 92.31 64 VAL A N 1
ATOM 492 C CA . VAL A 1 64 ? -15.008 3.82 13.188 1 92.31 64 VAL A CA 1
ATOM 493 C C . VAL A 1 64 ? -16.266 3.477 13.992 1 92.31 64 VAL A C 1
ATOM 495 O O . VAL A 1 64 ? -16.719 4.277 14.812 1 92.31 64 VAL A O 1
ATOM 498 N N . ARG A 1 65 ? -16.797 2.336 13.68 1 92.94 65 ARG A N 1
ATOM 499 C CA . ARG A 1 65 ? -17.969 1.876 14.414 1 92.94 65 ARG A CA 1
ATOM 500 C C . ARG A 1 65 ? -17.578 1.034 15.617 1 92.94 65 ARG A C 1
ATOM 502 O O . ARG A 1 65 ? -16.703 0.16 15.516 1 92.94 65 ARG A O 1
ATOM 509 N N . LYS A 1 66 ? -18.109 1.356 16.719 1 91.44 66 LYS A N 1
ATOM 510 C CA . LYS A 1 66 ? -17.938 0.544 17.922 1 91.44 66 LYS A CA 1
ATOM 511 C C . LYS A 1 66 ? -19.266 -0.085 18.344 1 91.44 66 LYS A C 1
ATOM 513 O O . LYS A 1 66 ? -20.219 0.624 18.656 1 91.44 66 LYS A O 1
ATOM 518 N N . GLN A 1 67 ? -19.25 -1.327 18.297 1 85.25 67 GLN A N 1
ATOM 519 C CA . GLN A 1 67 ? -20.469 -2.082 18.562 1 85.25 67 GLN A CA 1
ATOM 520 C C . GLN A 1 67 ? -21.078 -1.666 19.906 1 85.25 67 GLN A C 1
ATOM 522 O O . GLN A 1 67 ? -20.391 -1.653 20.922 1 85.25 67 GLN A O 1
ATOM 527 N N . GLY A 1 68 ? -22.281 -1.361 19.797 1 88.38 68 GLY A N 1
ATOM 528 C CA . GLY A 1 68 ? -23.047 -1.021 20.984 1 88.38 68 GLY A CA 1
ATOM 529 C C . GLY A 1 68 ? -22.719 0.354 21.531 1 88.38 68 GLY A C 1
ATOM 530 O O . GLY A 1 68 ? -23.328 0.802 22.516 1 88.38 68 GLY A O 1
ATOM 531 N N . LYS A 1 69 ? -21.781 1.056 21.016 1 91.69 69 LYS A N 1
ATOM 532 C CA . LYS A 1 69 ? -21.359 2.344 21.562 1 91.69 69 LYS A CA 1
ATOM 533 C C . LYS A 1 69 ? -21.656 3.477 20.578 1 91.69 69 LYS A C 1
ATOM 535 O O . LYS A 1 69 ? -22.031 4.578 20.984 1 91.69 69 LYS A O 1
ATOM 540 N N . GLY A 1 70 ? -21.469 3.09 19.234 1 94.75 70 GLY A N 1
ATOM 541 C CA . GLY A 1 70 ? -21.734 4.113 18.234 1 94.75 70 GLY A CA 1
ATOM 542 C C . GLY A 1 70 ? -20.625 4.273 17.219 1 94.75 70 GLY A C 1
ATOM 543 O O . GLY A 1 70 ? -19.828 3.352 17.016 1 94.75 70 GLY A O 1
ATOM 544 N N . THR A 1 71 ? -20.688 5.395 16.438 1 95.81 71 THR A N 1
ATOM 545 C CA . THR A 1 71 ? -19.703 5.723 15.414 1 95.81 71 THR A CA 1
ATOM 546 C C . THR A 1 71 ? -18.828 6.902 15.852 1 95.81 71 THR A C 1
ATOM 548 O O . THR A 1 71 ? -19.344 7.918 16.328 1 95.81 71 THR A O 1
ATOM 551 N N . PHE A 1 72 ? -17.562 6.758 15.781 1 95.5 72 PHE A N 1
ATOM 552 C CA . PHE A 1 72 ? -16.625 7.746 16.297 1 95.5 72 PHE A CA 1
ATOM 553 C C . PHE A 1 72 ? -15.711 8.266 15.203 1 95.5 72 PHE A C 1
ATOM 555 O O . PHE A 1 72 ? -15.453 7.559 14.219 1 95.5 72 PHE A O 1
ATOM 562 N N . VAL A 1 73 ? -15.273 9.492 15.445 1 93.56 73 VAL A N 1
ATOM 563 C CA . VAL A 1 73 ? -14.242 10.023 14.555 1 93.56 73 VAL A CA 1
ATOM 564 C C . VAL A 1 73 ? -12.898 9.367 14.875 1 93.56 73 VAL A C 1
ATOM 566 O O . VAL A 1 73 ? -12.492 9.305 16.031 1 93.56 73 VAL A O 1
ATOM 569 N N . VAL A 1 74 ? -12.227 8.891 13.883 1 89.81 74 VAL A N 1
ATOM 570 C CA . VAL A 1 74 ? -10.93 8.25 14.078 1 89.81 74 VAL A CA 1
ATOM 571 C C . VAL A 1 74 ? -9.914 9.266 14.586 1 89.81 74 VAL A C 1
ATOM 573 O O . VAL A 1 74 ? -9.906 10.414 14.141 1 89.81 74 VAL A O 1
ATOM 576 N N . SER A 1 75 ? -9.047 8.758 15.516 1 90.38 75 SER A N 1
ATOM 577 C CA . SER A 1 75 ? -8.055 9.656 16.109 1 90.38 75 SER A CA 1
ATOM 578 C C . SER A 1 75 ? -6.648 9.07 16 1 90.38 75 SER A C 1
ATOM 580 O O . SER A 1 75 ? -6.473 7.855 16.047 1 90.38 75 SER A O 1
ATOM 582 N N . HIS A 1 76 ? -5.621 9.961 15.898 1 89.12 76 HIS A N 1
ATOM 583 C CA . HIS A 1 76 ? -4.219 9.562 15.906 1 89.12 76 HIS A CA 1
ATOM 584 C C . HIS A 1 76 ? -3.727 9.297 17.328 1 89.12 76 HIS A C 1
ATOM 586 O O . HIS A 1 76 ? -2.607 8.812 17.516 1 89.12 76 HIS A O 1
ATOM 592 N N . SER A 1 77 ? -4.531 9.531 18.234 1 85.19 77 SER A N 1
ATOM 593 C CA . SER A 1 77 ? -4.152 9.305 19.625 1 85.19 77 SER A CA 1
ATOM 594 C C . SER A 1 77 ? -4.344 7.84 20.016 1 85.19 77 SER A C 1
ATOM 596 O O . SER A 1 77 ? -3.959 7.426 21.109 1 85.19 77 SER A O 1
ATOM 598 N N . ASP A 1 78 ? -4.895 7.102 19.125 1 78.25 78 ASP A N 1
ATOM 599 C CA . ASP A 1 78 ? -4.996 5.664 19.344 1 78.25 78 ASP A CA 1
ATOM 600 C C . ASP A 1 78 ? -3.617 5.004 19.297 1 78.25 78 ASP A C 1
ATOM 602 O O . ASP A 1 78 ? -2.891 5.148 18.312 1 78.25 78 ASP A O 1
ATOM 606 N N . PRO A 1 79 ? -3.24 4.371 20.359 1 71.44 79 PRO A N 1
ATOM 607 C CA . PRO A 1 79 ? -1.923 3.732 20.391 1 71.44 79 PRO A CA 1
ATOM 608 C C . PRO A 1 79 ? -1.706 2.785 19.219 1 71.44 79 PRO A C 1
ATOM 610 O O . PRO A 1 79 ? -0.568 2.578 18.781 1 71.44 79 PRO A O 1
ATOM 613 N N . ARG A 1 80 ? -2.75 2.283 18.609 1 67.38 80 ARG A N 1
ATOM 614 C CA . ARG A 1 80 ? -2.66 1.346 17.5 1 67.38 80 ARG A CA 1
ATOM 615 C C . ARG A 1 80 ? -2.244 2.059 16.219 1 67.38 80 ARG A C 1
ATOM 617 O O . ARG A 1 80 ? -1.822 1.417 15.25 1 67.38 80 ARG A O 1
ATOM 624 N N . GLN A 1 81 ? -2.369 3.326 16.438 1 68.5 81 GLN A N 1
ATOM 625 C CA . GLN A 1 81 ? -2.076 4.133 15.266 1 68.5 81 GLN A CA 1
ATOM 626 C C . GLN A 1 81 ? -0.86 5.023 15.5 1 68.5 81 GLN A C 1
ATOM 628 O O . GLN A 1 81 ? -0.737 6.086 14.883 1 68.5 81 GLN A O 1
ATOM 633 N N . PHE A 1 82 ? 0.013 4.676 16.438 1 72 82 PHE A N 1
ATOM 634 C CA . PHE A 1 82 ? 1.117 5.543 16.828 1 72 82 PHE A CA 1
ATOM 635 C C . PHE A 1 82 ? 1.972 5.922 15.633 1 72 82 PHE A C 1
ATOM 637 O O . PHE A 1 82 ? 2.322 7.09 15.453 1 72 82 PHE A O 1
ATOM 644 N N . TYR A 1 83 ? 2.244 4.992 14.742 1 78.19 83 TYR A N 1
ATOM 645 C CA . TYR A 1 83 ? 2.943 5.27 13.492 1 78.19 83 TYR A CA 1
ATOM 646 C C . TYR A 1 83 ? 2.105 4.844 12.297 1 78.19 83 TYR A C 1
ATOM 648 O O . TYR A 1 83 ? 2.5 3.951 11.539 1 78.19 83 TYR A O 1
ATOM 656 N N . ARG A 1 84 ? 1.055 5.547 12.109 1 83.69 84 ARG A N 1
ATOM 657 C CA . ARG A 1 84 ? -0.031 5.238 11.188 1 83.69 84 ARG A CA 1
ATOM 658 C C . ARG A 1 84 ? 0.511 4.855 9.812 1 83.69 84 ARG A C 1
ATOM 660 O O . ARG A 1 84 ? 0.114 3.834 9.242 1 83.69 84 ARG A O 1
ATOM 667 N N . PHE A 1 85 ? 1.467 5.598 9.281 1 91.19 85 PHE A N 1
ATOM 668 C CA . PHE A 1 85 ? 1.897 5.352 7.91 1 91.19 85 PHE A CA 1
ATOM 669 C C . PHE A 1 85 ? 3.271 4.695 7.883 1 91.19 85 PHE A C 1
ATOM 671 O O . PHE A 1 85 ? 3.799 4.387 6.812 1 91.19 85 PHE A O 1
ATOM 678 N N . LEU A 1 86 ? 3.887 4.445 9.016 1 91.81 86 LEU A N 1
ATOM 679 C CA . LEU A 1 86 ? 5.207 3.826 9.039 1 91.81 86 LEU A CA 1
ATOM 680 C C . LEU A 1 86 ? 5.102 2.314 8.883 1 91.81 86 LEU A C 1
ATOM 682 O O . LEU A 1 86 ? 4.539 1.631 9.742 1 91.81 86 LEU A O 1
ATOM 686 N N . ARG A 1 87 ? 5.707 1.812 7.898 1 93.88 87 ARG A N 1
ATOM 687 C CA . ARG A 1 87 ? 5.566 0.4 7.555 1 93.88 87 ARG A CA 1
ATOM 688 C C . ARG A 1 87 ? 6.895 -0.335 7.703 1 93.88 87 ARG A C 1
ATOM 690 O O . ARG A 1 87 ? 7.09 -1.402 7.117 1 93.88 87 ARG A O 1
ATOM 697 N N . LEU A 1 88 ? 7.801 0.22 8.43 1 95.5 88 LEU A N 1
ATOM 698 C CA . LEU A 1 88 ? 9.109 -0.381 8.672 1 95.5 88 LEU A CA 1
ATOM 699 C C . LEU A 1 88 ? 9.023 -1.446 9.758 1 95.5 88 LEU A C 1
ATOM 701 O O . LEU A 1 88 ? 8.539 -1.181 10.859 1 95.5 88 LEU A O 1
ATOM 705 N N . ARG A 1 89 ? 9.453 -2.652 9.477 1 95.5 89 ARG A N 1
ATOM 706 C CA . ARG A 1 89 ? 9.43 -3.781 10.398 1 95.5 89 ARG A CA 1
ATOM 707 C C . ARG A 1 89 ? 10.789 -4.484 10.445 1 95.5 89 ARG A C 1
ATOM 709 O O . ARG A 1 89 ? 11.5 -4.527 9.438 1 95.5 89 ARG A O 1
ATOM 716 N N . ARG A 1 90 ? 11.039 -5.074 11.57 1 96.06 90 ARG A N 1
ATOM 717 C CA . ARG A 1 90 ? 12.258 -5.871 11.695 1 96.06 90 ARG A CA 1
ATOM 718 C C . ARG A 1 90 ? 12.125 -7.188 10.938 1 96.06 90 ARG A C 1
ATOM 720 O O . ARG A 1 90 ? 11.055 -7.793 10.914 1 96.06 90 ARG A O 1
ATOM 727 N N . ASP A 1 91 ? 13.219 -7.68 10.445 1 95.56 91 ASP A N 1
ATOM 728 C CA . ASP A 1 91 ? 13.195 -8.883 9.617 1 95.56 91 ASP A CA 1
ATOM 729 C C . ASP A 1 91 ? 12.812 -10.109 10.445 1 95.56 91 ASP A C 1
ATOM 731 O O . ASP A 1 91 ? 12.195 -11.039 9.93 1 95.56 91 ASP A O 1
ATOM 735 N N . ASP A 1 92 ? 13.188 -10.094 11.617 1 92.5 92 ASP A N 1
ATOM 736 C CA . ASP A 1 92 ? 12.961 -11.273 12.445 1 92.5 92 ASP A CA 1
ATOM 737 C C . ASP A 1 92 ? 11.562 -11.266 13.055 1 92.5 92 ASP A C 1
ATOM 739 O O . ASP A 1 92 ? 11.203 -12.172 13.805 1 92.5 92 ASP A O 1
ATOM 743 N N . GLY A 1 93 ? 10.812 -10.25 12.828 1 90.69 93 GLY A N 1
ATOM 744 C CA . GLY A 1 93 ? 9.414 -10.211 13.227 1 90.69 93 GLY A CA 1
ATOM 745 C C . GLY A 1 93 ? 9.203 -9.602 14.602 1 90.69 93 GLY A C 1
ATOM 746 O O . GLY A 1 93 ? 8.062 -9.43 15.039 1 90.69 93 GLY A O 1
ATOM 747 N N . GLU A 1 94 ? 10.242 -9.242 15.219 1 88.81 94 GLU A N 1
ATOM 748 C CA . GLU A 1 94 ? 10.117 -8.648 16.547 1 88.81 94 GLU A CA 1
ATOM 749 C C . GLU A 1 94 ? 9.609 -7.211 16.453 1 88.81 94 GLU A C 1
ATOM 751 O O . GLU A 1 94 ? 9.992 -6.465 15.555 1 88.81 94 GLU A O 1
ATOM 756 N N . TRP A 1 95 ? 8.812 -6.992 17.359 1 87.88 95 TRP A N 1
ATOM 757 C CA . TRP A 1 95 ? 8.297 -5.633 17.438 1 87.88 95 TRP A CA 1
ATOM 758 C C . TRP A 1 95 ? 9.242 -4.734 18.234 1 87.88 95 TRP A C 1
ATOM 760 O O . TRP A 1 95 ? 9.711 -5.105 19.312 1 87.88 95 TRP A O 1
ATOM 770 N N . VAL A 1 96 ? 9.578 -3.623 17.641 1 87.06 96 VAL A N 1
ATOM 771 C CA . VAL A 1 96 ? 10.43 -2.627 18.297 1 87.06 96 VAL A CA 1
ATOM 772 C C . VAL A 1 96 ? 9.766 -1.254 18.219 1 87.06 96 VAL A C 1
ATOM 774 O O . VAL A 1 96 ? 9.344 -0.824 17.141 1 87.06 96 VAL A O 1
ATOM 777 N N . GLN A 1 97 ? 9.633 -0.652 19.344 1 85.62 97 GLN A N 1
ATOM 778 C CA . GLN A 1 97 ? 9.078 0.695 19.344 1 85.62 97 GLN A CA 1
ATOM 779 C C . GLN A 1 97 ? 10.109 1.72 18.875 1 85.62 97 GLN A C 1
ATOM 781 O O . GLN A 1 97 ? 11.234 1.739 19.375 1 85.62 97 GLN A O 1
ATOM 786 N N . ALA A 1 98 ? 9.742 2.521 18.031 1 91.06 98 ALA A N 1
ATOM 787 C CA . ALA A 1 98 ? 10.617 3.58 17.531 1 91.06 98 ALA A CA 1
ATOM 788 C C . ALA A 1 98 ? 10.648 4.762 18.5 1 91.06 98 ALA A C 1
ATOM 790 O O . ALA A 1 98 ? 9.648 5.059 19.156 1 91.06 98 ALA A O 1
ATOM 791 N N . THR A 1 99 ? 11.727 5.348 18.625 1 92.44 99 THR A N 1
ATOM 792 C CA . THR A 1 99 ? 11.875 6.605 19.344 1 92.44 99 THR A CA 1
ATOM 793 C C . THR A 1 99 ? 12.258 7.738 18.391 1 92.44 99 THR A C 1
ATOM 795 O O . THR A 1 99 ? 13.141 7.57 17.547 1 92.44 99 THR A O 1
ATOM 798 N N . SER A 1 100 ? 11.586 8.82 18.531 1 94.56 100 SER A N 1
ATOM 799 C CA . SER A 1 100 ? 11.82 9.977 17.672 1 94.56 100 SER A CA 1
ATOM 800 C C . SER A 1 100 ? 12.805 10.945 18.312 1 94.56 100 SER A C 1
ATOM 802 O O . SER A 1 100 ? 12.648 11.328 19.469 1 94.56 100 SER A O 1
ATOM 804 N N . VAL A 1 101 ? 13.797 11.352 17.609 1 95.19 101 VAL A N 1
ATOM 805 C CA . VAL A 1 101 ? 14.781 12.336 18.047 1 95.19 101 VAL A CA 1
ATOM 806 C C . VAL A 1 101 ? 14.781 13.531 17.094 1 95.19 101 VAL A C 1
ATOM 808 O O . VAL A 1 101 ? 15.422 13.492 16.031 1 95.19 101 VAL A O 1
ATOM 811 N N . PRO A 1 102 ? 14.086 14.57 17.453 1 96.44 102 PRO A N 1
ATOM 812 C CA . PRO A 1 102 ? 14.133 15.773 16.625 1 96.44 102 PRO A CA 1
ATOM 813 C C . PRO A 1 102 ? 15.531 16.391 16.562 1 96.44 102 PRO A C 1
ATOM 815 O O . PRO A 1 102 ? 16.219 16.453 17.578 1 96.44 102 PRO A O 1
ATOM 818 N N . ILE A 1 103 ? 15.938 16.812 15.398 1 95.88 103 ILE A N 1
ATOM 819 C CA . ILE A 1 103 ? 17.297 17.297 15.18 1 95.88 103 ILE A CA 1
ATOM 820 C C . ILE A 1 103 ? 17.281 18.828 15.039 1 95.88 103 ILE A C 1
ATOM 822 O O . ILE A 1 103 ? 17.984 19.531 15.758 1 95.88 103 ILE A O 1
ATOM 826 N N . ASP A 1 104 ? 16.562 19.297 14.078 1 95.31 104 ASP A N 1
ATOM 827 C CA . ASP A 1 104 ? 16.516 20.734 13.852 1 95.31 104 ASP A CA 1
ATOM 828 C C . ASP A 1 104 ? 15.195 21.141 13.195 1 95.31 104 ASP A C 1
ATOM 830 O O . ASP A 1 104 ? 14.391 20.297 12.812 1 95.31 104 ASP A O 1
ATOM 834 N N . CYS A 1 105 ? 14.914 22.422 13.266 1 96.94 105 CYS A N 1
ATOM 835 C CA . CYS A 1 105 ? 13.703 23.031 12.734 1 96.94 105 CYS A CA 1
ATOM 836 C C . CYS A 1 105 ? 13.953 24.469 12.32 1 96.94 105 CYS A C 1
ATOM 838 O O . CYS A 1 105 ? 14.648 25.219 13.031 1 96.94 105 CYS A O 1
ATOM 840 N N . TRP A 1 106 ? 13.5 24.875 11.148 1 95.94 106 TRP A N 1
ATOM 841 C CA . TRP A 1 106 ? 13.633 26.266 10.719 1 95.94 106 TRP A CA 1
ATOM 842 C C . TRP A 1 106 ? 12.492 26.656 9.781 1 95.94 106 TRP A C 1
ATOM 844 O O . TRP A 1 106 ? 11.766 25.797 9.289 1 95.94 106 TRP A O 1
ATOM 854 N N . ARG A 1 107 ? 12.367 27.891 9.672 1 96.94 107 ARG A N 1
ATOM 855 C CA . ARG A 1 107 ? 11.367 28.422 8.758 1 96.94 107 ARG A CA 1
ATOM 856 C C . ARG A 1 107 ? 11.992 28.828 7.43 1 96.94 107 ARG A C 1
ATOM 858 O O . ARG A 1 107 ? 13.164 29.203 7.375 1 96.94 107 ARG A O 1
ATOM 865 N N . ALA A 1 108 ? 11.188 28.641 6.414 1 97.69 108 ALA A N 1
ATOM 866 C CA . ALA A 1 108 ? 11.656 28.984 5.078 1 97.69 108 ALA A CA 1
ATOM 867 C C . ALA A 1 108 ? 10.5 29.406 4.18 1 97.69 108 ALA A C 1
ATOM 869 O O . ALA A 1 108 ? 9.352 29.484 4.633 1 97.69 108 ALA A O 1
ATOM 870 N N . LYS A 1 109 ? 10.844 29.891 3.018 1 98.19 109 LYS A N 1
ATOM 871 C CA . LYS A 1 109 ? 9.859 30.141 1.973 1 98.19 109 LYS A CA 1
ATOM 872 C C . LYS A 1 109 ? 9.766 28.969 1.001 1 98.19 109 LYS A C 1
ATOM 874 O O . LYS A 1 109 ? 10.781 28.391 0.629 1 98.19 109 LYS A O 1
ATOM 879 N N . ALA A 1 110 ? 8.555 28.688 0.592 1 98.31 110 ALA A N 1
ATOM 880 C CA . ALA A 1 110 ? 8.328 27.547 -0.304 1 98.31 110 ALA A CA 1
ATOM 881 C C . ALA A 1 110 ? 8.992 27.781 -1.656 1 98.31 110 ALA A C 1
ATOM 883 O O . ALA A 1 110 ? 8.703 28.766 -2.344 1 98.31 110 ALA A O 1
ATOM 884 N N . GLY A 1 111 ? 9.906 26.891 -2.076 1 98 111 GLY A N 1
ATOM 885 C CA . GLY A 1 111 ? 10.406 26.844 -3.441 1 98 111 GLY A CA 1
ATOM 886 C C . GLY A 1 111 ? 9.461 26.156 -4.406 1 98 111 GLY A C 1
ATOM 887 O O . GLY A 1 111 ? 8.344 25.797 -4.035 1 98 111 GLY A O 1
ATOM 888 N N . GLN A 1 112 ? 9.906 25.938 -5.602 1 97.75 112 GLN A N 1
ATOM 889 C CA . GLN A 1 112 ? 9.07 25.391 -6.664 1 97.75 112 GLN A CA 1
ATOM 890 C C . GLN A 1 112 ? 8.523 24.016 -6.281 1 97.75 112 GLN A C 1
ATOM 892 O O . GLN A 1 112 ? 7.324 23.766 -6.426 1 97.75 112 GLN A O 1
ATOM 897 N N . GLU A 1 113 ? 9.375 23.203 -5.746 1 97.44 113 GLU A N 1
ATOM 898 C CA . GLU A 1 113 ? 8.961 21.828 -5.434 1 97.44 113 GLU A CA 1
ATOM 899 C C . GLU A 1 113 ? 7.953 21.812 -4.285 1 97.44 113 GLU A C 1
ATOM 901 O O . GLU A 1 113 ? 6.898 21.188 -4.387 1 97.44 113 GLU A O 1
ATOM 906 N N . ALA A 1 114 ? 8.32 22.5 -3.232 1 98.12 114 ALA A N 1
ATOM 907 C CA . ALA A 1 114 ? 7.43 22.547 -2.074 1 98.12 114 ALA A CA 1
ATOM 908 C C . ALA A 1 114 ? 6.078 23.156 -2.447 1 98.12 114 ALA A C 1
ATOM 910 O O . ALA A 1 114 ? 5.031 22.672 -2.018 1 98.12 114 ALA A O 1
ATOM 911 N N . SER A 1 115 ? 6.133 24.25 -3.232 1 98.31 115 SER A N 1
ATOM 912 C CA . SER A 1 115 ? 4.906 24.906 -3.686 1 98.31 115 SER A CA 1
ATOM 913 C C . SER A 1 115 ? 4.023 23.938 -4.473 1 98.31 115 SER A C 1
ATOM 915 O O . SER A 1 115 ? 2.822 23.859 -4.223 1 98.31 115 SER A O 1
ATOM 917 N N . ARG A 1 116 ? 4.602 23.234 -5.328 1 97.81 116 ARG A N 1
ATOM 918 C CA . ARG A 1 116 ? 3.871 22.281 -6.164 1 97.81 116 ARG A CA 1
ATOM 919 C C . ARG A 1 116 ? 3.295 21.141 -5.332 1 97.81 116 ARG A C 1
ATOM 921 O O . ARG A 1 116 ? 2.109 20.828 -5.438 1 97.81 116 ARG A O 1
ATOM 928 N N . ILE A 1 117 ? 4.102 20.547 -4.5 1 97.88 117 ILE A N 1
ATOM 929 C CA . ILE A 1 117 ? 3.736 19.344 -3.762 1 97.88 117 ILE A CA 1
ATOM 930 C C . ILE A 1 117 ? 2.695 19.688 -2.699 1 97.88 117 ILE A C 1
ATOM 932 O O . ILE A 1 117 ? 1.691 18.984 -2.555 1 97.88 117 ILE A O 1
ATOM 936 N N . LEU A 1 118 ? 2.893 20.812 -2.01 1 98.38 118 LEU A N 1
ATOM 937 C CA . LEU A 1 118 ? 2.01 21.188 -0.913 1 98.38 118 LEU A CA 1
ATOM 938 C C . LEU A 1 118 ? 0.846 22.031 -1.42 1 98.38 118 LEU A C 1
ATOM 940 O O . LEU A 1 118 ? -0.071 22.359 -0.66 1 98.38 118 LEU A O 1
ATOM 944 N N . GLN A 1 119 ? 0.919 22.359 -2.695 1 98 119 GLN A N 1
ATOM 945 C CA . GLN A 1 119 ? -0.131 23.156 -3.334 1 98 119 GLN A CA 1
ATOM 946 C C . GLN A 1 119 ? -0.339 24.484 -2.613 1 98 119 GLN A C 1
ATOM 948 O O . GLN A 1 119 ? -1.468 24.828 -2.262 1 98 119 GLN A O 1
ATOM 953 N N . ILE A 1 120 ? 0.727 25.188 -2.396 1 98 120 ILE A N 1
ATOM 954 C CA . ILE A 1 120 ? 0.728 26.516 -1.809 1 98 120 ILE A CA 1
ATOM 955 C C . ILE A 1 120 ? 1.458 27.5 -2.734 1 98 120 ILE A C 1
ATOM 957 O O . ILE A 1 120 ? 2.273 27.078 -3.561 1 98 120 ILE A O 1
ATOM 961 N N . PRO A 1 121 ? 1.126 28.75 -2.648 1 97.75 121 PRO A N 1
ATOM 962 C CA . PRO A 1 121 ? 1.796 29.719 -3.531 1 97.75 121 PRO A CA 1
ATOM 963 C C . PRO A 1 121 ? 3.311 29.734 -3.338 1 97.75 121 PRO A C 1
ATOM 965 O O . PRO A 1 121 ? 3.797 29.547 -2.221 1 97.75 121 PRO A O 1
ATOM 968 N N . LEU A 1 122 ? 3.992 29.984 -4.445 1 98.06 122 LEU A N 1
ATOM 969 C CA . LEU A 1 122 ? 5.438 30.172 -4.387 1 98.06 122 LEU A CA 1
ATOM 970 C C . LEU A 1 122 ? 5.809 31.266 -3.387 1 98.06 122 LEU A C 1
ATOM 972 O O . LEU A 1 122 ? 5.168 32.312 -3.346 1 98.06 122 LEU A O 1
ATOM 976 N N . GLY A 1 123 ? 6.727 30.922 -2.504 1 98.12 123 GLY A N 1
ATOM 977 C CA . GLY A 1 123 ? 7.184 31.922 -1.542 1 98.12 123 GLY A CA 1
ATOM 978 C C . GLY A 1 123 ? 6.41 31.875 -0.238 1 98.12 123 GLY A C 1
ATOM 979 O O . GLY A 1 123 ? 6.758 32.594 0.715 1 98.12 123 GLY A O 1
ATOM 980 N N . SER A 1 124 ? 5.418 31.062 -0.121 1 98.06 124 SER A N 1
ATOM 981 C CA . SER A 1 124 ? 4.66 30.938 1.119 1 98.06 124 SER A CA 1
ATOM 982 C C . SER A 1 124 ? 5.543 30.422 2.254 1 98.06 124 SER A C 1
ATOM 984 O O . SER A 1 124 ? 6.496 29.688 2.021 1 98.06 124 SER A O 1
ATOM 986 N N . PRO A 1 125 ? 5.18 30.844 3.443 1 98.06 125 PRO A N 1
ATOM 987 C CA . PRO A 1 125 ? 5.961 30.344 4.574 1 98.06 125 PRO A CA 1
ATOM 988 C C . PRO A 1 125 ? 5.781 28.844 4.785 1 98.06 125 PRO A C 1
ATOM 990 O O . PRO A 1 125 ? 4.672 28.312 4.645 1 98.06 125 PRO A O 1
ATOM 993 N N . ILE A 1 126 ? 6.902 28.172 5.078 1 98.38 126 ILE A N 1
ATOM 994 C CA . ILE A 1 126 ? 6.863 26.766 5.438 1 98.38 126 ILE A CA 1
ATOM 995 C C . ILE A 1 126 ? 7.754 26.516 6.652 1 98.38 126 ILE A C 1
ATOM 997 O O . ILE A 1 126 ? 8.609 27.344 6.977 1 98.38 126 ILE A O 1
ATOM 1001 N N . VAL A 1 127 ? 7.488 25.438 7.32 1 98.19 127 VAL A N 1
ATOM 1002 C CA . VAL A 1 127 ? 8.328 24.922 8.398 1 98.19 127 VAL A CA 1
ATOM 1003 C C . VAL A 1 127 ? 9.016 23.641 7.949 1 98.19 127 VAL A C 1
ATOM 1005 O O . VAL A 1 127 ? 8.383 22.75 7.359 1 98.19 127 VAL A O 1
ATOM 1008 N N . ILE A 1 128 ? 10.281 23.594 8.156 1 98.31 128 ILE A N 1
ATOM 1009 C CA . ILE A 1 128 ? 11.055 22.391 7.859 1 98.31 128 ILE A CA 1
ATOM 1010 C C . ILE A 1 128 ? 11.68 21.844 9.141 1 98.31 128 ILE A C 1
ATOM 1012 O O . ILE A 1 128 ? 12.234 22.609 9.938 1 98.31 128 ILE A O 1
ATOM 1016 N N . PHE A 1 129 ? 11.5 20.609 9.344 1 97.12 129 PHE A N 1
ATOM 1017 C CA . PHE A 1 129 ? 12.242 20.031 10.469 1 97.12 129 PHE A CA 1
ATOM 1018 C C . PHE A 1 129 ? 12.75 18.641 10.133 1 97.12 129 PHE A C 1
ATOM 1020 O O . PHE A 1 129 ? 12.273 18.016 9.188 1 97.12 129 PHE A O 1
ATOM 1027 N N . ARG A 1 130 ? 13.781 18.188 10.859 1 98 130 ARG A N 1
ATOM 1028 C CA . ARG A 1 130 ? 14.422 16.891 10.664 1 98 130 ARG A CA 1
ATOM 1029 C C . ARG A 1 130 ? 14.398 16.078 11.953 1 98 130 ARG A C 1
ATOM 1031 O O . ARG A 1 130 ? 14.484 16.641 13.047 1 98 130 ARG A O 1
ATOM 1038 N N . ARG A 1 131 ? 14.273 14.844 11.75 1 97.44 131 ARG A N 1
ATOM 1039 C CA . ARG A 1 131 ? 14.328 13.938 12.891 1 97.44 131 ARG A CA 1
ATOM 1040 C C . ARG A 1 131 ? 14.969 12.609 12.5 1 97.44 131 ARG A C 1
ATOM 1042 O O . ARG A 1 131 ? 15.039 12.266 11.312 1 97.44 131 ARG A O 1
ATOM 1049 N N . VAL A 1 132 ? 15.484 11.969 13.477 1 97.94 132 VAL A N 1
ATOM 1050 C CA . VAL A 1 132 ? 15.945 10.594 13.352 1 97.94 132 VAL A CA 1
ATOM 1051 C C . VAL A 1 132 ? 15.039 9.672 14.164 1 97.94 132 VAL A C 1
ATOM 1053 O O . VAL A 1 132 ? 14.672 9.984 15.297 1 97.94 132 VAL A O 1
ATOM 1056 N N . LEU A 1 133 ? 14.57 8.609 13.547 1 97 133 LEU A N 1
ATOM 1057 C CA . LEU A 1 133 ? 13.891 7.547 14.281 1 97 133 LEU A CA 1
ATOM 1058 C C . LEU A 1 133 ? 14.867 6.434 14.648 1 97 133 LEU A C 1
ATOM 1060 O O . LEU A 1 133 ? 15.586 5.922 13.789 1 97 133 LEU A O 1
ATOM 1064 N N . ARG A 1 134 ? 14.844 6.121 15.883 1 96.94 134 ARG A N 1
ATOM 1065 C CA . ARG A 1 134 ? 15.703 5.051 16.391 1 96.94 134 ARG A CA 1
ATOM 1066 C C . ARG A 1 134 ? 14.883 3.814 16.734 1 96.94 134 ARG A C 1
ATOM 1068 O O . ARG A 1 134 ? 13.789 3.926 17.297 1 96.94 134 ARG A O 1
ATOM 1075 N N . PHE A 1 135 ? 15.344 2.73 16.328 1 94.94 135 PHE A N 1
ATOM 1076 C CA . PHE A 1 135 ? 14.805 1.421 16.688 1 94.94 135 PHE A CA 1
ATOM 1077 C C . PHE A 1 135 ? 15.812 0.623 17.5 1 94.94 135 PHE A C 1
ATOM 1079 O O . PHE A 1 135 ? 16.906 0.324 17.031 1 94.94 135 PHE A O 1
ATOM 1086 N N . ALA A 1 136 ? 15.445 0.253 18.734 1 92.06 136 ALA A N 1
ATOM 1087 C CA . ALA A 1 136 ? 16.391 -0.394 19.656 1 92.06 136 ALA A CA 1
ATOM 1088 C C . ALA A 1 136 ? 17.703 0.376 19.719 1 92.06 136 ALA A C 1
ATOM 1090 O O . ALA A 1 136 ? 18.781 -0.204 19.531 1 92.06 136 ALA A O 1
ATOM 1091 N N . GLN A 1 137 ? 17.625 1.668 19.719 1 92.62 137 GLN A N 1
ATOM 1092 C CA . GLN A 1 137 ? 18.703 2.627 19.938 1 92.62 137 GLN A CA 1
ATOM 1093 C C . GLN A 1 137 ? 19.531 2.799 18.656 1 92.62 137 GLN A C 1
ATOM 1095 O O . GLN A 1 137 ? 20.469 3.592 18.641 1 92.62 137 GLN A O 1
ATOM 1100 N N . LYS A 1 138 ? 19.234 2.121 17.641 1 96.44 138 LYS A N 1
ATOM 1101 C CA . LYS A 1 138 ? 19.906 2.277 16.359 1 96.44 138 LYS A CA 1
ATOM 1102 C C . LYS A 1 138 ? 19.156 3.242 15.453 1 96.44 138 LYS A C 1
ATOM 1104 O O . LYS A 1 138 ? 17.953 3.094 15.242 1 96.44 138 LYS A O 1
ATOM 1109 N N . PRO A 1 139 ? 19.875 4.215 14.922 1 98.31 139 PRO A N 1
ATOM 1110 C CA . PRO A 1 139 ? 19.203 5.102 13.969 1 98.31 139 PRO A CA 1
ATOM 1111 C C . PRO A 1 139 ? 18.891 4.414 12.641 1 98.31 139 PRO A C 1
ATOM 1113 O O . PRO A 1 139 ? 19.812 3.904 11.984 1 98.31 139 PRO A O 1
ATOM 1116 N N . LEU A 1 140 ? 17.609 4.469 12.227 1 98.25 140 LEU A N 1
ATOM 1117 C CA . LEU A 1 140 ? 17.25 3.727 11.023 1 98.25 140 LEU A CA 1
ATOM 1118 C C . LEU A 1 140 ? 16.562 4.633 10.008 1 98.25 140 LEU A C 1
ATOM 1120 O O . LEU A 1 140 ? 16.484 4.301 8.828 1 98.25 140 LEU A O 1
ATOM 1124 N N . VAL A 1 141 ? 15.992 5.727 10.492 1 98.44 141 VAL A N 1
ATOM 1125 C CA . VAL A 1 141 ? 15.258 6.605 9.594 1 98.44 141 VAL A CA 1
ATOM 1126 C C . VAL A 1 141 ? 15.703 8.055 9.805 1 98.44 141 VAL A C 1
ATOM 1128 O O . VAL A 1 141 ? 15.773 8.523 10.945 1 98.44 141 VAL A O 1
ATOM 1131 N N . LEU A 1 142 ? 16.062 8.719 8.797 1 98.75 142 LEU A N 1
ATOM 1132 C CA . LEU A 1 142 ? 16.266 10.164 8.773 1 98.75 142 LEU A CA 1
ATOM 1133 C C . LEU A 1 142 ? 15.164 10.844 7.957 1 98.75 142 LEU A C 1
ATOM 1135 O O . LEU A 1 142 ? 15.055 10.617 6.75 1 98.75 142 LEU A O 1
ATOM 1139 N N . ASP A 1 143 ? 14.352 11.688 8.609 1 98.25 143 ASP A N 1
ATOM 1140 C CA . ASP A 1 143 ? 13.234 12.375 7.957 1 98.25 143 ASP A CA 1
ATOM 1141 C C . ASP A 1 143 ? 13.516 13.867 7.812 1 98.25 143 ASP A C 1
ATOM 1143 O O . ASP A 1 143 ? 14.047 14.492 8.734 1 98.25 143 ASP A O 1
ATOM 1147 N N . GLU A 1 144 ? 13.25 14.352 6.715 1 98.5 144 GLU A N 1
ATOM 1148 C CA . GLU A 1 144 ? 13.07 15.781 6.496 1 98.5 144 GLU A CA 1
ATOM 1149 C C . GLU A 1 144 ? 11.625 16.109 6.125 1 98.5 144 GLU A C 1
ATOM 1151 O O . GLU A 1 144 ? 11.117 15.609 5.113 1 98.5 144 GLU A O 1
ATOM 1156 N N . ILE A 1 145 ? 10.984 16.953 6.91 1 98.5 145 ILE A N 1
ATOM 1157 C CA . ILE A 1 145 ? 9.539 17.141 6.797 1 98.5 145 ILE A CA 1
ATOM 1158 C C . ILE A 1 145 ? 9.242 18.609 6.5 1 98.5 145 ILE A C 1
ATOM 1160 O O . ILE A 1 145 ? 9.805 19.516 7.145 1 98.5 145 ILE A O 1
ATOM 1164 N N . TYR A 1 146 ? 8.422 18.859 5.551 1 98.69 146 TYR A N 1
ATOM 1165 C CA . TYR A 1 146 ? 7.961 20.188 5.129 1 98.69 146 TYR A CA 1
ATOM 1166 C C . TYR A 1 146 ? 6.488 20.375 5.465 1 98.69 146 TYR A C 1
ATOM 1168 O O . TYR A 1 146 ? 5.641 19.578 5.078 1 98.69 146 TYR A O 1
ATOM 1176 N N . LEU A 1 147 ? 6.211 21.469 6.148 1 98.56 147 LEU A N 1
ATOM 1177 C CA . LEU A 1 147 ? 4.852 21.781 6.574 1 98.56 147 LEU A CA 1
ATOM 1178 C C . LEU A 1 147 ? 4.457 23.188 6.129 1 98.56 147 LEU A C 1
ATOM 1180 O O . LEU A 1 147 ? 5.266 24.125 6.195 1 98.56 147 LEU A O 1
ATOM 1184 N N . PRO A 1 148 ? 3.23 23.312 5.688 1 98.44 148 PRO A N 1
ATOM 1185 C CA . PRO A 1 148 ? 2.775 24.688 5.402 1 98.44 148 PRO A CA 1
ATOM 1186 C C . PRO A 1 148 ? 2.77 25.562 6.645 1 98.44 148 PRO A C 1
ATOM 1188 O O . PRO A 1 148 ? 2.193 25.203 7.672 1 98.44 148 PRO A O 1
ATOM 1191 N N . GLY A 1 149 ? 3.293 26.672 6.477 1 97 149 GLY A N 1
ATOM 1192 C CA . GLY A 1 149 ? 3.412 27.578 7.613 1 97 149 GLY A CA 1
ATOM 1193 C C . GLY A 1 149 ? 2.072 28.078 8.125 1 97 149 GLY A C 1
ATOM 1194 O O . GLY A 1 149 ? 1.915 28.328 9.32 1 97 149 GLY A O 1
ATOM 1195 N N . ASP A 1 150 ? 1.181 28.203 7.266 1 95.56 150 ASP A N 1
ATOM 1196 C CA . ASP A 1 150 ? -0.127 28.734 7.637 1 95.56 150 ASP A CA 1
ATOM 1197 C C . ASP A 1 150 ? -0.854 27.781 8.586 1 95.56 150 ASP A C 1
ATOM 1199 O O . ASP A 1 150 ? -1.625 28.219 9.445 1 95.56 150 ASP A O 1
ATOM 1203 N N . LEU A 1 151 ? -0.62 26.562 8.469 1 95.38 151 LEU A N 1
ATOM 1204 C CA . LEU A 1 151 ? -1.271 25.562 9.305 1 95.38 151 LEU A CA 1
ATOM 1205 C C . LEU A 1 151 ? -0.442 25.281 10.555 1 95.38 151 LEU A C 1
ATOM 1207 O O . LEU A 1 151 ? -0.984 24.859 11.586 1 95.38 151 LEU A O 1
ATOM 1211 N N . PHE A 1 152 ? 0.843 25.531 10.406 1 97.12 152 PHE A N 1
ATOM 1212 C CA . PHE A 1 152 ? 1.742 25.109 11.477 1 97.12 152 PHE A CA 1
ATOM 1213 C C . PHE A 1 152 ? 2.582 26.297 11.961 1 97.12 152 PHE A C 1
ATOM 1215 O O . PHE A 1 152 ? 3.766 26.125 12.266 1 97.12 152 PHE A O 1
ATOM 1222 N N . ALA A 1 153 ? 2.064 27.391 12.016 1 91.88 153 ALA A N 1
ATOM 1223 C CA . ALA A 1 153 ? 2.752 28.641 12.336 1 91.88 153 ALA A CA 1
ATOM 1224 C C . ALA A 1 153 ? 3.443 28.562 13.688 1 91.88 153 ALA A C 1
ATOM 1226 O O . ALA A 1 153 ? 4.562 29.047 13.852 1 91.88 153 ALA A O 1
ATOM 1227 N N . ALA A 1 154 ? 2.84 27.891 14.648 1 93.19 154 ALA A N 1
ATOM 1228 C CA . ALA A 1 154 ? 3.355 27.875 16.016 1 93.19 154 ALA A CA 1
ATOM 1229 C C . ALA A 1 154 ? 4.211 26.641 16.266 1 93.19 154 ALA A C 1
ATOM 1231 O O . ALA A 1 154 ? 4.551 26.328 17.406 1 93.19 154 ALA A O 1
ATOM 1232 N N . PHE A 1 155 ? 4.535 25.953 15.195 1 95.69 155 PHE A N 1
ATOM 1233 C CA . PHE A 1 155 ? 5.34 24.75 15.367 1 95.69 155 PHE A CA 1
ATOM 1234 C C . PHE A 1 155 ? 6.719 25.094 15.906 1 95.69 155 PHE A C 1
ATOM 1236 O O . PHE A 1 155 ? 7.359 26.047 15.445 1 95.69 155 PHE A O 1
ATOM 1243 N N . SER A 1 156 ? 7.141 24.344 16.859 1 93.19 156 SER A N 1
ATOM 1244 C CA . SER A 1 156 ? 8.508 24.469 17.359 1 93.19 156 SER A CA 1
ATOM 1245 C C . SER A 1 156 ? 9.047 23.109 17.812 1 93.19 156 SER A C 1
ATOM 1247 O O . SER A 1 156 ? 8.289 22.266 18.281 1 93.19 156 SER A O 1
ATOM 1249 N N . LEU A 1 157 ? 10.305 23.016 17.688 1 93.56 157 LEU A N 1
ATOM 1250 C CA . LEU A 1 157 ? 10.977 21.781 18.047 1 93.56 157 LEU A CA 1
ATOM 1251 C C . LEU A 1 157 ? 10.812 21.5 19.547 1 93.56 157 LEU A C 1
ATOM 1253 O O . LEU A 1 157 ? 10.68 20.344 19.938 1 93.56 157 LEU A O 1
ATOM 1257 N N . ASP A 1 158 ? 10.789 22.516 20.344 1 93.69 158 ASP A N 1
ATOM 1258 C CA . ASP A 1 158 ? 10.633 22.375 21.797 1 93.69 158 ASP A CA 1
ATOM 1259 C C . ASP A 1 158 ? 9.266 21.797 22.141 1 93.69 158 ASP A C 1
ATOM 1261 O O . ASP A 1 158 ? 9.156 20.906 22.984 1 93.69 158 ASP A O 1
ATOM 1265 N N . ALA A 1 159 ? 8.328 22.328 21.484 1 93.44 159 ALA A N 1
ATOM 1266 C CA . ALA A 1 159 ? 6.984 21.828 21.719 1 93.44 159 ALA A CA 1
ATOM 1267 C C . ALA A 1 159 ? 6.883 20.344 21.344 1 93.44 159 ALA A C 1
ATOM 1269 O O . ALA A 1 159 ? 6.238 19.562 22.031 1 93.44 159 ALA A O 1
ATOM 1270 N N . LEU A 1 160 ? 7.535 20.016 20.281 1 93.69 160 LEU A N 1
ATOM 1271 C CA . LEU A 1 160 ? 7.523 18.625 19.828 1 93.69 160 LEU A CA 1
ATOM 1272 C C . LEU A 1 160 ? 8.25 17.734 20.828 1 93.69 160 LEU A C 1
ATOM 1274 O O . LEU A 1 160 ? 7.781 16.641 21.141 1 93.69 160 LEU A O 1
ATOM 1278 N N . LYS A 1 161 ? 9.352 18.172 21.344 1 93.44 161 LYS A N 1
ATOM 1279 C CA . LYS A 1 161 ? 10.148 17.391 22.297 1 93.44 161 LYS A CA 1
ATOM 1280 C C . LYS A 1 161 ? 9.375 17.125 23.578 1 93.44 161 LYS A C 1
ATOM 1282 O O . LYS A 1 161 ? 9.562 16.094 24.219 1 93.44 161 LYS A O 1
ATOM 1287 N N . GLU A 1 162 ? 8.508 17.984 23.891 1 92.88 162 GLU A N 1
ATOM 1288 C CA . GLU A 1 162 ? 7.73 17.875 25.109 1 92.88 162 GLU A CA 1
ATOM 1289 C C . GLU A 1 162 ? 6.527 16.953 24.906 1 92.88 162 GLU A C 1
ATOM 1291 O O . GLU A 1 162 ? 5.926 16.484 25.891 1 92.88 162 GLU A O 1
ATOM 1296 N N . TRP A 1 163 ? 6.254 16.766 23.703 1 91.12 163 TRP A N 1
ATOM 1297 C CA . TRP A 1 163 ? 5.082 15.945 23.391 1 91.12 163 TRP A CA 1
ATOM 1298 C C . TRP A 1 163 ? 5.383 14.461 23.594 1 91.12 163 TRP A C 1
ATOM 1300 O O . TRP A 1 163 ? 6.414 13.961 23.141 1 91.12 163 TRP A O 1
ATOM 1310 N N . ARG A 1 164 ? 4.512 13.68 24.219 1 85.62 164 ARG A N 1
ATOM 1311 C CA . ARG A 1 164 ? 4.73 12.266 24.516 1 85.62 164 ARG A CA 1
ATOM 1312 C C . ARG A 1 164 ? 4.016 11.375 23.516 1 85.62 164 ARG A C 1
ATOM 1314 O O . ARG A 1 164 ? 4.27 10.172 23.453 1 85.62 164 ARG A O 1
ATOM 1321 N N . GLY A 1 165 ? 3.299 11.898 22.609 1 87.5 165 GLY A N 1
ATOM 1322 C CA . GLY A 1 165 ? 2.59 11.109 21.625 1 87.5 165 GLY A CA 1
ATOM 1323 C C . GLY A 1 165 ? 3.289 11.07 20.266 1 87.5 165 GLY A C 1
ATOM 1324 O O . GLY A 1 165 ? 4.465 11.43 20.172 1 87.5 165 GLY A O 1
ATOM 1325 N N . SER A 1 166 ? 2.67 10.477 19.328 1 91.38 166 SER A N 1
ATOM 1326 C CA . SER A 1 166 ? 3.207 10.406 17.969 1 91.38 166 SER A CA 1
ATOM 1327 C C . SER A 1 166 ? 3.227 11.781 17.312 1 91.38 166 SER A C 1
ATOM 1329 O O . SER A 1 166 ? 2.562 12.711 17.781 1 91.38 166 SER A O 1
ATOM 1331 N N . LEU A 1 167 ? 3.967 11.883 16.328 1 93.94 167 LEU A N 1
ATOM 1332 C CA . LEU A 1 167 ? 4.043 13.125 15.547 1 93.94 167 LEU A CA 1
ATOM 1333 C C . LEU A 1 167 ? 2.662 13.531 15.047 1 93.94 167 LEU A C 1
ATOM 1335 O O . LEU A 1 167 ? 2.273 14.695 15.164 1 93.94 167 LEU A O 1
ATOM 1339 N N . TYR A 1 168 ? 1.905 12.562 14.555 1 94.31 168 TYR A N 1
ATOM 1340 C CA . TYR A 1 168 ? 0.608 12.891 13.969 1 94.31 168 TYR A CA 1
ATOM 1341 C C . TYR A 1 168 ? -0.404 13.234 15.055 1 94.31 168 TYR A C 1
ATOM 1343 O O . TYR A 1 168 ? -1.291 14.062 14.844 1 94.31 168 TYR A O 1
ATOM 1351 N N . SER A 1 169 ? -0.288 12.57 16.203 1 93.19 169 SER A N 1
ATOM 1352 C CA . SER A 1 169 ? -1.131 13 17.312 1 93.19 169 SER A CA 1
ATOM 1353 C C . SER A 1 169 ? -0.796 14.422 17.75 1 93.19 169 SER A C 1
ATOM 1355 O O . SER A 1 169 ? -1.677 15.172 18.172 1 93.19 169 SER A O 1
ATOM 1357 N N . PHE A 1 170 ? 0.469 14.812 17.672 1 94.81 170 PHE A N 1
ATOM 1358 C CA . PHE A 1 170 ? 0.896 16.172 17.953 1 94.81 170 PHE A CA 1
ATOM 1359 C C . PHE A 1 170 ? 0.241 17.156 16.984 1 94.81 170 PHE A C 1
ATOM 1361 O O . PHE A 1 170 ? -0.334 18.156 17.406 1 94.81 170 PHE A O 1
ATOM 1368 N N . PHE A 1 171 ? 0.282 16.859 15.672 1 95.5 171 PHE A N 1
ATOM 1369 C CA . PHE A 1 171 ? -0.34 17.703 14.656 1 95.5 171 PHE A CA 1
ATOM 1370 C C . PHE A 1 171 ? -1.837 17.844 14.906 1 95.5 171 PHE A C 1
ATOM 1372 O O . PHE A 1 171 ? -2.391 18.938 14.812 1 95.5 171 PHE A O 1
ATOM 1379 N N . GLU A 1 172 ? -2.432 16.75 15.227 1 93.12 172 GLU A N 1
ATOM 1380 C CA . GLU A 1 172 ? -3.875 16.703 15.453 1 93.12 172 GLU A CA 1
ATOM 1381 C C . GLU A 1 172 ? -4.27 17.531 16.672 1 93.12 172 GLU A C 1
ATOM 1383 O O . GLU A 1 172 ? -5.211 18.328 16.609 1 93.12 172 GLU A O 1
ATOM 1388 N N . ASN A 1 173 ? -3.555 17.422 17.719 1 91.69 173 ASN A N 1
ATOM 1389 C CA . ASN A 1 173 ? -3.934 18.031 18.984 1 91.69 173 ASN A CA 1
ATOM 1390 C C . ASN A 1 173 ? -3.52 19.5 19.062 1 91.69 173 ASN A C 1
ATOM 1392 O O . ASN A 1 173 ? -4.266 20.328 19.578 1 91.69 173 ASN A O 1
ATOM 1396 N N . ARG A 1 174 ? -2.42 19.828 18.531 1 93.38 174 ARG A N 1
ATOM 1397 C CA . ARG A 1 174 ? -1.886 21.172 18.703 1 93.38 174 ARG A CA 1
ATOM 1398 C C . ARG A 1 174 ? -2.303 22.078 17.547 1 93.38 174 ARG A C 1
ATOM 1400 O O . ARG A 1 174 ? -2.475 23.281 17.734 1 93.38 174 ARG A O 1
ATOM 1407 N N . PHE A 1 175 ? -2.521 21.453 16.406 1 94.38 175 PHE A N 1
ATOM 1408 C CA . PHE A 1 175 ? -2.766 22.297 15.242 1 94.38 175 PHE A CA 1
ATOM 1409 C C . PHE A 1 175 ? -4.109 21.953 14.602 1 94.38 175 PHE A C 1
ATOM 1411 O O . PHE A 1 175 ? -4.547 22.625 13.672 1 94.38 175 PHE A O 1
ATOM 1418 N N . GLY A 1 176 ? -4.699 20.891 15.031 1 91.38 176 GLY A N 1
ATOM 1419 C CA . GLY A 1 176 ? -6 20.5 14.516 1 91.38 176 GLY A CA 1
ATOM 1420 C C . GLY A 1 176 ? -5.934 19.875 13.141 1 91.38 176 GLY A C 1
ATOM 1421 O O . GLY A 1 176 ? -6.91 19.891 12.391 1 91.38 176 GLY A O 1
ATOM 1422 N N . VAL A 1 177 ? -4.816 19.375 12.773 1 92.69 177 VAL A N 1
ATOM 1423 C CA . VAL A 1 177 ? -4.641 18.797 11.445 1 92.69 177 VAL A CA 1
ATOM 1424 C C . VAL A 1 177 ? -4.625 17.266 11.555 1 92.69 177 VAL A C 1
ATOM 1426 O O . VAL A 1 177 ? -3.723 16.688 12.164 1 92.69 177 VAL A O 1
ATOM 1429 N N . ARG A 1 178 ? -5.594 16.656 10.945 1 91.25 178 ARG A N 1
ATOM 1430 C CA . ARG A 1 178 ? -5.66 15.203 10.906 1 91.25 178 ARG A CA 1
ATOM 1431 C C . ARG A 1 178 ? -5.105 14.664 9.594 1 91.25 178 ARG A C 1
ATOM 1433 O O . ARG A 1 178 ? -5.422 15.18 8.516 1 91.25 178 ARG A O 1
ATOM 1440 N N . MET A 1 179 ? -4.348 13.664 9.719 1 93.12 179 MET A N 1
ATOM 1441 C CA . MET A 1 179 ? -3.789 13.016 8.539 1 93.12 179 MET A CA 1
ATOM 1442 C C . MET A 1 179 ? -4.68 11.867 8.078 1 93.12 179 MET A C 1
ATOM 1444 O O . MET A 1 179 ? -4.77 10.836 8.742 1 93.12 179 MET A O 1
ATOM 1448 N N . VAL A 1 180 ? -5.207 12 6.891 1 90.75 180 VAL A N 1
ATOM 1449 C CA . VAL A 1 180 ? -6.25 11.078 6.441 1 90.75 180 VAL A CA 1
ATOM 1450 C C . VAL A 1 180 ? -5.637 10 5.555 1 90.75 180 VAL A C 1
ATOM 1452 O O . VAL A 1 180 ? -5.902 8.812 5.746 1 90.75 180 VAL A O 1
ATOM 1455 N N . ARG A 1 181 ? -4.844 10.352 4.664 1 93.06 181 ARG A N 1
ATOM 1456 C CA . ARG A 1 181 ? -4.215 9.414 3.742 1 93.06 181 ARG A CA 1
ATOM 1457 C C . ARG A 1 181 ? -2.832 9.906 3.324 1 93.06 181 ARG A C 1
ATOM 1459 O O . ARG A 1 181 ? -2.473 11.055 3.578 1 93.06 181 ARG A O 1
ATOM 1466 N N . ALA A 1 182 ? -2.117 9.008 2.689 1 96.5 182 ALA A N 1
ATOM 1467 C CA . ALA A 1 182 ? -0.778 9.367 2.229 1 96.5 182 ALA A CA 1
ATOM 1468 C C . ALA A 1 182 ? -0.445 8.664 0.914 1 96.5 182 ALA A C 1
ATOM 1470 O O . ALA A 1 182 ? -1.006 7.609 0.604 1 96.5 182 ALA A O 1
ATOM 1471 N N . GLU A 1 183 ? 0.334 9.289 0.14 1 96.94 183 GLU A N 1
ATOM 1472 C CA . GLU A 1 183 ? 0.966 8.719 -1.044 1 96.94 183 GLU A CA 1
ATOM 1473 C C . GLU A 1 183 ? 2.48 8.641 -0.881 1 96.94 183 GLU A C 1
ATOM 1475 O O . GLU A 1 183 ? 3.1 9.57 -0.349 1 96.94 183 GLU A O 1
ATOM 1480 N N . GLU A 1 184 ? 3.023 7.539 -1.314 1 97.56 184 GLU A N 1
ATOM 1481 C CA . GLU A 1 184 ? 4.465 7.375 -1.171 1 97.56 184 GLU A CA 1
ATOM 1482 C C . GLU A 1 184 ? 5.109 6.973 -2.494 1 97.56 184 GLU A C 1
ATOM 1484 O O . GLU A 1 184 ? 4.523 6.223 -3.275 1 97.56 184 GLU A O 1
ATOM 1489 N N . ARG A 1 185 ? 6.227 7.504 -2.713 1 98.06 185 ARG A N 1
ATOM 1490 C CA . ARG A 1 185 ? 7.137 7.102 -3.781 1 98.06 185 ARG A CA 1
ATOM 1491 C C . ARG A 1 185 ? 8.438 6.539 -3.213 1 98.06 185 ARG A C 1
ATOM 1493 O O . ARG A 1 185 ? 9.18 7.246 -2.529 1 98.06 185 ARG A O 1
ATOM 1500 N N . LEU A 1 186 ? 8.703 5.281 -3.467 1 98.44 186 LEU A N 1
ATOM 1501 C CA . LEU A 1 186 ? 9.883 4.621 -2.91 1 98.44 186 LEU A CA 1
ATOM 1502 C C . LEU A 1 186 ? 10.938 4.402 -3.984 1 98.44 186 LEU A C 1
ATOM 1504 O O . LEU A 1 186 ? 10.617 4.02 -5.113 1 98.44 186 LEU A O 1
ATOM 1508 N N . LYS A 1 187 ? 12.18 4.652 -3.605 1 98.31 187 LYS A N 1
ATOM 1509 C CA . LYS A 1 187 ? 13.367 4.398 -4.414 1 98.31 187 LYS A CA 1
ATOM 1510 C C . LYS A 1 187 ? 14.5 3.842 -3.561 1 98.31 187 LYS A C 1
ATOM 1512 O O . LYS A 1 187 ? 14.445 3.893 -2.33 1 98.31 187 LYS A O 1
ATOM 1517 N N . ALA A 1 188 ? 15.43 3.244 -4.309 1 98.75 188 ALA A N 1
ATOM 1518 C CA . ALA A 1 188 ? 16.703 2.949 -3.662 1 98.75 188 ALA A CA 1
ATOM 1519 C C . ALA A 1 188 ? 17.766 3.99 -4.027 1 98.75 188 ALA A C 1
ATOM 1521 O O . ALA A 1 188 ? 17.906 4.359 -5.195 1 98.75 188 ALA A O 1
ATOM 1522 N N . VAL A 1 189 ? 18.453 4.469 -3.049 1 98.62 189 VAL A N 1
ATOM 1523 C CA . VAL A 1 189 ? 19.469 5.484 -3.277 1 98.62 189 VAL A CA 1
ATOM 1524 C C . VAL A 1 189 ? 20.734 5.133 -2.49 1 98.62 189 VAL A C 1
ATOM 1526 O O . VAL A 1 189 ? 20.688 4.324 -1.56 1 98.62 189 VAL A O 1
ATOM 1529 N N . ALA A 1 190 ? 21.844 5.75 -2.875 1 98.5 190 ALA A N 1
ATOM 1530 C CA . ALA A 1 190 ? 23.094 5.617 -2.125 1 98.5 190 ALA A CA 1
ATOM 1531 C C . ALA A 1 190 ? 23.188 6.688 -1.044 1 98.5 190 ALA A C 1
ATOM 1533 O O . ALA A 1 190 ? 22.891 7.855 -1.288 1 98.5 190 ALA A O 1
ATOM 1534 N N . ALA A 1 191 ? 23.609 6.266 0.137 1 98.44 191 ALA A N 1
ATOM 1535 C CA . ALA A 1 191 ? 23.781 7.211 1.237 1 98.44 191 ALA A CA 1
ATOM 1536 C C . ALA A 1 191 ? 24.859 8.25 0.908 1 98.44 191 ALA A C 1
ATOM 1538 O O . ALA A 1 191 ? 25.984 7.902 0.591 1 98.44 191 ALA A O 1
ATOM 1539 N N . ASP A 1 192 ? 24.469 9.484 0.991 1 98 192 ASP A N 1
ATOM 1540 C CA . ASP A 1 192 ? 25.5 10.516 0.94 1 98 192 ASP A CA 1
ATOM 1541 C C . ASP A 1 192 ? 26.219 10.633 2.281 1 98 192 ASP A C 1
ATOM 1543 O O . ASP A 1 192 ? 25.875 9.945 3.242 1 98 192 ASP A O 1
ATOM 1547 N N . ARG A 1 193 ? 27.203 11.398 2.342 1 97.94 193 ARG A N 1
ATOM 1548 C CA . ARG A 1 193 ? 28.062 11.492 3.514 1 97.94 193 ARG A CA 1
ATOM 1549 C C . ARG A 1 193 ? 27.266 11.875 4.758 1 97.94 193 ARG A C 1
ATOM 1551 O O . ARG A 1 193 ? 27.391 11.227 5.801 1 97.94 193 ARG A O 1
ATOM 1558 N N . VAL A 1 194 ? 26.453 12.883 4.672 1 97.19 194 VAL A N 1
ATOM 1559 C CA . VAL A 1 194 ? 25.703 13.414 5.812 1 97.19 194 VAL A CA 1
ATOM 1560 C C . VAL A 1 194 ? 24.703 12.375 6.305 1 97.19 194 VAL A C 1
ATOM 1562 O O . VAL A 1 194 ? 24.641 12.086 7.504 1 97.19 194 VAL A O 1
ATOM 1565 N N . THR A 1 195 ? 23.969 11.805 5.418 1 98.06 195 THR A N 1
ATOM 1566 C CA . THR A 1 195 ? 22.969 10.797 5.77 1 98.06 195 THR A CA 1
ATOM 1567 C C . THR A 1 195 ? 23.641 9.578 6.391 1 98.06 195 THR A C 1
ATOM 1569 O O . THR A 1 195 ? 23.156 9.031 7.383 1 98.06 195 THR A O 1
ATOM 1572 N N . ALA A 1 196 ? 24.734 9.195 5.82 1 98.56 196 ALA A N 1
ATOM 1573 C CA . ALA A 1 196 ? 25.484 8.039 6.324 1 98.56 196 ALA A CA 1
ATOM 1574 C C . ALA A 1 196 ? 25.906 8.258 7.77 1 98.56 196 ALA A C 1
ATOM 1576 O O . ALA A 1 196 ? 25.766 7.363 8.609 1 98.56 196 ALA A O 1
ATOM 1577 N N . GLU A 1 197 ? 26.406 9.383 8.008 1 98.06 197 GLU A N 1
ATOM 1578 C CA . GLU A 1 197 ? 26.859 9.719 9.352 1 98.06 197 GLU A CA 1
ATOM 1579 C C . GLU A 1 197 ? 25.688 9.703 10.344 1 98.06 197 GLU A C 1
ATOM 1581 O O . GLU A 1 197 ? 25.797 9.133 11.43 1 98.06 197 GLU A O 1
ATOM 1586 N N . MET A 1 198 ? 24.609 10.281 9.953 1 97.75 198 MET A N 1
ATOM 1587 C CA . MET A 1 198 ? 23.438 10.406 10.828 1 97.75 198 MET A CA 1
ATOM 1588 C C . MET A 1 198 ? 22.828 9.039 11.125 1 97.75 198 MET A C 1
ATOM 1590 O O . MET A 1 198 ? 22.297 8.812 12.211 1 97.75 198 MET A O 1
ATOM 1594 N N . LEU A 1 199 ? 22.938 8.125 10.172 1 98.44 199 LEU A N 1
ATOM 1595 C CA . LEU A 1 199 ? 22.312 6.82 10.312 1 98.44 199 LEU A CA 1
ATOM 1596 C C . LEU A 1 199 ? 23.312 5.781 10.789 1 98.44 199 LEU A C 1
ATOM 1598 O O . LEU A 1 199 ? 22.953 4.633 11.062 1 98.44 199 LEU A O 1
ATOM 1602 N N . GLY A 1 200 ? 24.531 6.195 10.867 1 97.69 200 GLY A N 1
ATOM 1603 C CA . GLY A 1 200 ? 25.562 5.281 11.328 1 97.69 200 GLY A CA 1
ATOM 1604 C C . GLY A 1 200 ? 25.859 4.164 10.344 1 97.69 200 GLY A C 1
ATOM 1605 O O . GLY A 1 200 ? 26.062 3.018 10.742 1 97.69 200 GLY A O 1
ATOM 1606 N N . VAL A 1 201 ? 25.797 4.469 9.062 1 98 201 VAL A N 1
ATOM 1607 C CA . VAL A 1 201 ? 26.109 3.492 8.023 1 98 201 VAL A CA 1
ATOM 1608 C C . VAL A 1 201 ? 27.266 3.998 7.176 1 98 201 VAL A C 1
ATOM 1610 O O . VAL A 1 201 ? 27.688 5.152 7.301 1 98 201 VAL A O 1
ATOM 1613 N N . ALA A 1 202 ? 27.812 3.121 6.359 1 97.62 202 ALA A N 1
ATOM 1614 C CA . ALA A 1 202 ? 28.891 3.525 5.469 1 97.62 202 ALA A CA 1
ATOM 1615 C C . ALA A 1 202 ? 28.375 4.426 4.352 1 97.62 202 ALA A C 1
ATOM 1617 O O . ALA A 1 202 ? 27.234 4.281 3.904 1 97.62 202 ALA A O 1
ATOM 1618 N N . GLU A 1 203 ? 29.266 5.293 3.912 1 97.69 203 GLU A N 1
ATOM 1619 C CA . GLU A 1 203 ? 28.922 6.07 2.721 1 97.69 203 GLU A CA 1
ATOM 1620 C C . GLU A 1 203 ? 28.625 5.156 1.533 1 97.69 203 GLU A C 1
ATOM 1622 O O . GLU A 1 203 ? 29.281 4.121 1.364 1 97.69 203 GLU A O 1
ATOM 1627 N N . ARG A 1 204 ? 27.531 5.539 0.775 1 97.38 204 ARG A N 1
ATOM 1628 C CA . ARG A 1 204 ? 27.109 4.855 -0.442 1 97.38 204 ARG A CA 1
ATOM 1629 C C . ARG A 1 204 ? 26.328 3.59 -0.114 1 97.38 204 ARG A C 1
ATOM 1631 O O . ARG A 1 204 ? 25.891 2.873 -1.017 1 97.38 204 ARG A O 1
ATOM 1638 N N . SER A 1 205 ? 26.156 3.316 1.166 1 98 205 SER A N 1
ATOM 1639 C CA . SER A 1 205 ? 25.25 2.225 1.52 1 98 205 SER A CA 1
ATOM 1640 C C . SER A 1 205 ? 23.875 2.422 0.903 1 98 205 SER A C 1
ATOM 1642 O O . SER A 1 205 ? 23.359 3.543 0.855 1 98 205 SER A O 1
ATOM 1644 N N . PRO A 1 206 ? 23.344 1.338 0.401 1 98.62 206 PRO A N 1
ATOM 1645 C CA . PRO A 1 206 ? 21.984 1.481 -0.122 1 98.62 206 PRO A CA 1
ATOM 1646 C C . PRO A 1 206 ? 20.969 1.848 0.961 1 98.62 206 PRO A C 1
ATOM 1648 O O . PRO A 1 206 ? 20.984 1.269 2.051 1 98.62 206 PRO A O 1
ATOM 1651 N N . LEU A 1 207 ? 20.172 2.824 0.666 1 98.88 207 LEU A N 1
ATOM 1652 C CA . LEU A 1 207 ? 19.078 3.254 1.536 1 98.88 207 LEU A CA 1
ATOM 1653 C C . LEU A 1 207 ? 17.75 3.258 0.785 1 98.88 207 LEU A C 1
ATOM 1655 O O . LEU A 1 207 ? 17.719 3.564 -0.408 1 98.88 207 LEU A O 1
ATOM 1659 N N . LEU A 1 208 ? 16.719 2.895 1.45 1 98.88 208 LEU A N 1
ATOM 1660 C CA . LEU A 1 208 ? 15.375 3.119 0.926 1 98.88 208 LEU A CA 1
ATOM 1661 C C . LEU A 1 208 ? 14.969 4.578 1.079 1 98.88 208 LEU A C 1
ATOM 1663 O O . LEU A 1 208 ? 14.977 5.117 2.188 1 98.88 208 LEU A O 1
ATOM 1667 N N . PHE A 1 209 ? 14.773 5.207 -0.006 1 98.81 209 PHE A N 1
ATOM 1668 C CA . PHE A 1 209 ? 14.273 6.578 -0.007 1 98.81 209 PHE A CA 1
ATOM 1669 C C . PHE A 1 209 ? 12.758 6.605 -0.15 1 98.81 209 PHE A C 1
ATOM 1671 O O . PHE A 1 209 ? 12.211 6.066 -1.115 1 98.81 209 PHE A O 1
ATOM 1678 N N . VAL A 1 210 ? 12.039 7.184 0.819 1 98.56 210 VAL A N 1
ATOM 1679 C CA . VAL A 1 210 ? 10.586 7.258 0.818 1 98.56 210 VAL A CA 1
ATOM 1680 C C . VAL A 1 210 ? 10.141 8.719 0.799 1 98.56 210 VAL A C 1
ATOM 1682 O O . VAL A 1 210 ? 10.328 9.445 1.778 1 98.56 210 VAL A O 1
ATOM 1685 N N . GLU A 1 211 ? 9.625 9.125 -0.287 1 98.38 211 GLU A N 1
ATOM 1686 C CA . GLU A 1 211 ? 8.977 10.43 -0.386 1 98.38 211 GLU A CA 1
ATOM 1687 C C . GLU A 1 211 ? 7.477 10.32 -0.155 1 98.38 211 GLU A C 1
ATOM 1689 O O . GLU A 1 211 ? 6.777 9.633 -0.9 1 98.38 211 GLU A O 1
ATOM 1694 N N . ARG A 1 212 ? 6.961 11.016 0.837 1 98.38 212 ARG A N 1
ATOM 1695 C CA . ARG A 1 212 ? 5.562 10.883 1.224 1 98.38 212 ARG A CA 1
ATOM 1696 C C . ARG A 1 212 ? 4.855 12.234 1.196 1 98.38 212 ARG A C 1
ATOM 1698 O O . ARG A 1 212 ? 5.414 13.242 1.629 1 98.38 212 ARG A O 1
ATOM 1705 N N . VAL A 1 213 ? 3.721 12.266 0.625 1 98.56 213 VAL A N 1
ATOM 1706 C CA . VAL A 1 213 ? 2.789 13.383 0.749 1 98.56 213 VAL A CA 1
ATOM 1707 C C . VAL A 1 213 ? 1.559 12.945 1.539 1 98.56 213 VAL A C 1
ATOM 1709 O O . VAL A 1 213 ? 0.92 11.945 1.202 1 98.56 213 VAL A O 1
ATOM 1712 N N . THR A 1 214 ? 1.299 13.672 2.57 1 97.75 214 THR A N 1
ATOM 1713 C CA . THR A 1 214 ? 0.164 13.336 3.422 1 97.75 214 THR A CA 1
ATOM 1714 C C . THR A 1 214 ? -0.961 14.352 3.252 1 97.75 214 THR A C 1
ATOM 1716 O O . THR A 1 214 ? -0.708 15.547 3.137 1 97.75 214 THR A O 1
ATOM 1719 N N . TYR A 1 215 ? -2.16 13.828 3.334 1 96.5 215 TYR A N 1
ATOM 1720 C CA . TYR A 1 215 ? -3.34 14.633 3.059 1 96.5 215 TYR A CA 1
ATOM 1721 C C . TYR A 1 215 ? -4.293 14.641 4.25 1 96.5 215 TYR A C 1
ATOM 1723 O O . TYR A 1 215 ? -4.43 13.633 4.941 1 96.5 215 TYR A O 1
ATOM 1731 N N . THR A 1 216 ? -4.891 15.773 4.422 1 93.88 216 THR A N 1
ATOM 1732 C CA . THR A 1 216 ? -5.992 15.875 5.371 1 93.88 216 THR A CA 1
ATOM 1733 C C . THR A 1 216 ? -7.336 15.859 4.645 1 93.88 216 THR A C 1
ATOM 1735 O O . THR A 1 216 ? -7.438 15.32 3.537 1 93.88 216 THR A O 1
ATOM 1738 N N . TYR A 1 217 ? -8.375 16.328 5.324 1 89.44 217 TYR A N 1
ATOM 1739 C CA . TYR A 1 217 ? -9.703 16.328 4.73 1 89.44 217 TYR A CA 1
ATOM 1740 C C . TYR A 1 217 ? -9.703 17.016 3.371 1 89.44 217 TYR A C 1
ATOM 1742 O O . TYR A 1 217 ? -8.914 17.938 3.137 1 89.44 217 TYR A O 1
ATOM 1750 N N . ASN A 1 218 ? -10.531 16.422 2.508 1 85.06 218 ASN A N 1
ATOM 1751 C CA . ASN A 1 218 ? -10.766 16.984 1.183 1 85.06 218 ASN A CA 1
ATOM 1752 C C . ASN A 1 218 ? -9.5 16.938 0.326 1 85.06 218 ASN A C 1
ATOM 1754 O O . ASN A 1 218 ? -9.25 17.859 -0.457 1 85.06 218 ASN A O 1
ATOM 1758 N N . ASP A 1 219 ? -8.609 16.062 0.597 1 91.94 219 ASP A N 1
ATOM 1759 C CA . ASP A 1 219 ? -7.422 15.766 -0.198 1 91.94 219 ASP A CA 1
ATOM 1760 C C . ASP A 1 219 ? -6.484 16.969 -0.253 1 91.94 219 ASP A C 1
ATOM 1762 O O . ASP A 1 219 ? -5.848 17.219 -1.277 1 91.94 219 ASP A O 1
ATOM 1766 N N . ARG A 1 220 ? -6.48 17.703 0.804 1 94.88 220 ARG A N 1
ATOM 1767 C CA . ARG A 1 220 ? -5.52 18.797 0.909 1 94.88 220 ARG A CA 1
ATOM 1768 C C . ARG A 1 220 ? -4.168 18.281 1.409 1 94.88 220 ARG A C 1
ATOM 1770 O O . ARG A 1 220 ? -4.074 17.734 2.51 1 94.88 220 ARG A O 1
ATOM 1777 N N . PRO A 1 221 ? -3.092 18.547 0.613 1 98.31 221 PRO A N 1
ATOM 1778 C CA . PRO A 1 221 ? -1.782 18.125 1.122 1 98.31 221 PRO A CA 1
ATOM 1779 C C . PRO A 1 221 ? -1.292 19 2.271 1 98.31 221 PRO A C 1
ATOM 1781 O O . PRO A 1 221 ? -1.397 20.234 2.207 1 98.31 221 PRO A O 1
ATOM 1784 N N . VAL A 1 222 ? -0.732 18.406 3.342 1 98.06 222 VAL A N 1
ATOM 1785 C CA . VAL A 1 222 ? -0.365 19.188 4.512 1 98.06 222 VAL A CA 1
ATOM 1786 C C . VAL A 1 222 ? 1.031 18.797 4.984 1 98.06 222 VAL A C 1
ATOM 1788 O O . VAL A 1 222 ? 1.592 19.422 5.887 1 98.06 222 VAL A O 1
ATOM 1791 N N . GLU A 1 223 ? 1.58 17.781 4.406 1 98.44 223 GLU A N 1
ATOM 1792 C CA . GLU A 1 223 ? 2.92 17.312 4.762 1 98.44 223 GLU A CA 1
ATOM 1793 C C . GLU A 1 223 ? 3.639 16.734 3.549 1 98.44 223 GLU A C 1
ATOM 1795 O O . GLU A 1 223 ? 3.057 15.953 2.791 1 98.44 223 GLU A O 1
ATOM 1800 N N . TRP A 1 224 ? 4.824 17.203 3.326 1 98.75 224 TRP A N 1
ATOM 1801 C CA . TRP A 1 224 ? 5.781 16.562 2.422 1 98.75 224 TRP A CA 1
ATOM 1802 C C . TRP A 1 224 ? 6.984 16.031 3.193 1 98.75 224 TRP A C 1
ATOM 1804 O O . TRP A 1 224 ? 7.621 16.766 3.949 1 98.75 224 TRP A O 1
ATOM 1814 N N . ARG A 1 225 ? 7.242 14.742 3.1 1 98.5 225 ARG A N 1
ATOM 1815 C CA . ARG A 1 225 ? 8.297 14.102 3.879 1 98.5 225 ARG A CA 1
ATOM 1816 C C . ARG A 1 225 ? 9.266 13.344 2.975 1 98.5 225 ARG A C 1
ATOM 1818 O O . ARG A 1 225 ? 8.836 12.562 2.117 1 98.5 225 ARG A O 1
ATOM 1825 N N . LYS A 1 226 ? 10.484 13.617 3.145 1 98.44 226 LYS A N 1
ATOM 1826 C CA . LYS A 1 226 ? 11.562 12.836 2.551 1 98.44 226 LYS A CA 1
ATOM 1827 C C . LYS A 1 226 ? 12.297 12.008 3.611 1 98.44 226 LYS A C 1
ATOM 1829 O O . LYS A 1 226 ? 12.891 12.57 4.535 1 98.44 226 LYS A O 1
ATOM 1834 N N . GLY A 1 227 ? 12.234 10.703 3.439 1 98.5 227 GLY A N 1
ATOM 1835 C CA . GLY A 1 227 ? 12.828 9.812 4.426 1 98.5 227 GLY A CA 1
ATOM 1836 C C . GLY A 1 227 ? 13.867 8.875 3.836 1 98.5 227 GLY A C 1
ATOM 1837 O O . GLY A 1 227 ? 13.688 8.359 2.732 1 98.5 227 GLY A O 1
ATOM 1838 N N . PHE A 1 228 ? 14.969 8.727 4.551 1 98.81 228 PHE A N 1
ATOM 1839 C CA . PHE A 1 228 ? 16 7.742 4.234 1 98.81 228 PHE A CA 1
ATOM 1840 C C . PHE A 1 228 ? 16 6.621 5.266 1 98.81 228 PHE A C 1
ATOM 1842 O O . PHE A 1 228 ? 16.141 6.871 6.465 1 98.81 228 PHE A O 1
ATOM 1849 N N . TYR A 1 229 ? 15.828 5.379 4.84 1 98.75 229 TYR A N 1
ATOM 1850 C CA . TYR A 1 229 ? 15.695 4.227 5.727 1 98.75 229 TYR A CA 1
ATOM 1851 C C . TYR A 1 229 ? 16.859 3.258 5.535 1 98.75 229 TYR A C 1
ATOM 1853 O O . TYR A 1 229 ? 17.141 2.832 4.414 1 98.75 229 TYR A O 1
ATOM 1861 N N . ALA A 1 230 ? 17.531 2.949 6.582 1 98.56 230 ALA A N 1
ATOM 1862 C CA . ALA A 1 230 ? 18.469 1.833 6.574 1 98.56 230 ALA A CA 1
ATOM 1863 C C . ALA A 1 230 ? 17.75 0.501 6.738 1 98.56 230 ALA A C 1
ATOM 1865 O O . ALA A 1 230 ? 17.203 0.213 7.805 1 98.56 230 ALA A O 1
ATOM 1866 N N . THR A 1 231 ? 17.812 -0.343 5.719 1 98.19 231 THR A N 1
ATOM 1867 C CA . THR A 1 231 ? 16.938 -1.512 5.73 1 98.19 231 THR A CA 1
ATOM 1868 C C . THR A 1 231 ? 17.766 -2.799 5.75 1 98.19 231 THR A C 1
ATOM 1870 O O . THR A 1 231 ? 17.281 -3.846 5.305 1 98.19 231 THR A O 1
ATOM 1873 N N . GLU A 1 232 ? 18.922 -2.746 6.203 1 96 232 GLU A N 1
ATOM 1874 C CA . GLU A 1 232 ? 19.766 -3.93 6.262 1 96 232 GLU A CA 1
ATOM 1875 C C . GLU A 1 232 ? 19.109 -5.047 7.059 1 96 232 GLU A C 1
ATOM 1877 O O . GLU A 1 232 ? 19.109 -6.207 6.641 1 96 232 GLU A O 1
ATOM 1882 N N . SER A 1 233 ? 18.516 -4.691 8.188 1 96.19 233 SER A N 1
ATOM 1883 C CA . SER A 1 233 ? 17.891 -5.699 9.039 1 96.19 233 SER A CA 1
ATOM 1884 C C . SER A 1 233 ? 16.391 -5.438 9.188 1 96.19 233 SER A C 1
ATOM 1886 O O . SER A 1 233 ? 15.758 -5.992 10.086 1 96.19 233 SER A O 1
ATOM 1888 N N . TYR A 1 234 ? 15.938 -4.559 8.453 1 97.25 234 TYR A N 1
ATOM 1889 C CA . TYR A 1 234 ? 14.523 -4.184 8.438 1 97.25 234 TYR A CA 1
ATOM 1890 C C . TYR A 1 234 ? 13.961 -4.23 7.023 1 97.25 234 TYR A C 1
ATOM 1892 O O . TYR A 1 234 ? 14.711 -4.355 6.055 1 97.25 234 TYR A O 1
ATOM 1900 N N . HIS A 1 235 ? 12.672 -4.25 6.926 1 98.19 235 HIS A N 1
ATOM 1901 C CA . HIS A 1 235 ? 12 -4.133 5.637 1 98.19 235 HIS A CA 1
ATOM 1902 C C . HIS A 1 235 ? 10.766 -3.236 5.734 1 98.19 235 HIS A C 1
ATOM 1904 O O . HIS A 1 235 ? 10.227 -3.037 6.824 1 98.19 235 HIS A O 1
ATOM 1910 N N . TYR A 1 236 ? 10.461 -2.615 4.621 1 97.69 236 TYR A N 1
ATOM 1911 C CA . TYR A 1 236 ? 9.234 -1.84 4.484 1 97.69 236 TYR A CA 1
ATOM 1912 C C . TYR A 1 236 ? 8.086 -2.719 4.008 1 97.69 236 TYR A C 1
ATOM 1914 O O . TYR A 1 236 ? 8.125 -3.256 2.898 1 97.69 236 TYR A O 1
ATOM 1922 N N . TYR A 1 237 ? 7.035 -2.848 4.82 1 96.69 237 TYR A N 1
ATOM 1923 C CA . TYR A 1 237 ? 5.996 -3.848 4.598 1 96.69 237 TYR A CA 1
ATOM 1924 C C . TYR A 1 237 ? 4.77 -3.227 3.943 1 96.69 237 TYR A C 1
ATOM 1926 O O . TYR A 1 237 ? 4.277 -2.188 4.391 1 96.69 237 TYR A O 1
ATOM 1934 N N . ASN A 1 238 ? 4.289 -3.854 2.859 1 94.81 238 ASN A N 1
ATOM 1935 C CA . ASN A 1 238 ? 3.068 -3.438 2.174 1 94.81 238 ASN A CA 1
ATOM 1936 C C . ASN A 1 238 ? 2.127 -4.613 1.938 1 94.81 238 ASN A C 1
ATOM 1938 O O . ASN A 1 238 ? 2.578 -5.738 1.714 1 94.81 238 ASN A O 1
ATOM 1942 N N . GLU A 1 239 ? 0.877 -4.332 2.029 1 91.56 239 GLU A N 1
ATOM 1943 C CA . GLU A 1 239 ? -0.167 -5.262 1.611 1 91.56 239 GLU A CA 1
ATOM 1944 C C . GLU A 1 239 ? -0.908 -4.746 0.382 1 91.56 239 GLU A C 1
ATOM 1946 O O . GLU A 1 239 ? -1.298 -3.578 0.331 1 91.56 239 GLU A O 1
ATOM 1951 N N . LEU A 1 240 ? -1.025 -5.637 -0.58 1 88.25 240 LEU A N 1
ATOM 1952 C CA . LEU A 1 240 ? -1.689 -5.262 -1.824 1 88.25 240 LEU A CA 1
ATOM 1953 C C . LEU A 1 240 ? -2.938 -6.109 -2.051 1 88.25 240 LEU A C 1
ATOM 1955 O O . LEU A 1 240 ? -2.922 -7.32 -1.818 1 88.25 240 LEU A O 1
ATOM 1959 N N . THR A 1 241 ? -4.086 -5.457 -2.287 1 80.75 241 THR A N 1
ATOM 1960 C CA . THR A 1 241 ? -5.32 -6.164 -2.607 1 80.75 241 THR A CA 1
ATOM 1961 C C . THR A 1 241 ? -5.832 -5.758 -3.984 1 80.75 241 THR A C 1
ATOM 1963 O O . THR A 1 241 ? -5.523 -4.668 -4.473 1 80.75 241 THR A O 1
ATOM 1966 N N . MET B 1 1 ? -22.781 -20.703 32.406 1 30.19 1 MET B N 1
ATOM 1967 C CA . MET B 1 1 ? -23.406 -20.766 31.094 1 30.19 1 MET B CA 1
ATOM 1968 C C . MET B 1 1 ? -22.344 -20.812 29.984 1 30.19 1 MET B C 1
ATOM 1970 O O . MET B 1 1 ? -21.359 -20.078 30.047 1 30.19 1 MET B O 1
ATOM 1974 N N . ALA B 1 2 ? -22.203 -21.922 29.312 1 34.25 2 ALA B N 1
ATOM 1975 C CA . ALA B 1 2 ? -21.156 -22.109 28.312 1 34.25 2 ALA B CA 1
ATOM 1976 C C . ALA B 1 2 ? -21.094 -20.922 27.359 1 34.25 2 ALA B C 1
ATOM 1978 O O . ALA B 1 2 ? -22.125 -20.297 27.062 1 34.25 2 ALA B O 1
ATOM 1979 N N . PRO B 1 3 ? -19.969 -20.188 27.297 1 36.34 3 PRO B N 1
ATOM 1980 C CA . PRO B 1 3 ? -20.031 -19 26.438 1 36.34 3 PRO B CA 1
ATOM 1981 C C . PRO B 1 3 ? -20.766 -19.281 25.109 1 36.34 3 PRO B C 1
ATOM 1983 O O . PRO B 1 3 ? -20.734 -20.406 24.609 1 36.34 3 PRO B O 1
ATOM 1986 N N . SER B 1 4 ? -21.953 -18.859 24.891 1 38.62 4 SER B N 1
ATOM 1987 C CA . SER B 1 4 ? -22.766 -19.172 23.719 1 38.62 4 SER B CA 1
ATOM 1988 C C . SER B 1 4 ? -21.922 -19.234 22.453 1 38.62 4 SER B C 1
ATOM 1990 O O . SER B 1 4 ? -21.016 -18.438 22.25 1 38.62 4 SER B O 1
ATOM 1992 N N . PRO B 1 5 ? -21.609 -20.328 21.844 1 39.69 5 PRO B N 1
ATOM 1993 C CA . PRO B 1 5 ? -20.781 -20.391 20.641 1 39.69 5 PRO B CA 1
ATOM 1994 C C . PRO B 1 5 ? -20.875 -19.125 19.797 1 39.69 5 PRO B C 1
ATOM 1996 O O . PRO B 1 5 ? -21.969 -18.625 19.531 1 39.69 5 PRO B O 1
ATOM 1999 N N . ALA B 1 6 ? -20.203 -18.062 20 1 43.91 6 ALA B N 1
ATOM 2000 C CA . ALA B 1 6 ? -20.172 -16.75 19.359 1 43.91 6 ALA B CA 1
ATOM 2001 C C . ALA B 1 6 ? -20.625 -16.828 17.906 1 43.91 6 ALA B C 1
ATOM 2003 O O . ALA B 1 6 ? -19.969 -17.469 17.078 1 43.91 6 ALA B O 1
ATOM 2004 N N . PHE B 1 7 ? -21.875 -17.031 17.469 1 55 7 PHE B N 1
ATOM 2005 C CA . PHE B 1 7 ? -22.609 -17.172 16.219 1 55 7 PHE B CA 1
ATOM 2006 C C . PHE B 1 7 ? -22.047 -16.234 15.156 1 55 7 PHE B C 1
ATOM 2008 O O . PHE B 1 7 ? -21.891 -15.039 15.391 1 55 7 PHE B O 1
ATOM 2015 N N . SER B 1 8 ? -21.172 -16.703 14.305 1 70.88 8 SER B N 1
ATOM 2016 C CA . SER B 1 8 ? -20.734 -15.891 13.172 1 70.88 8 SER B CA 1
ATOM 2017 C C . SER B 1 8 ? -21.922 -15.266 12.445 1 70.88 8 SER B C 1
ATOM 2019 O O . SER B 1 8 ? -22.938 -15.914 12.234 1 70.88 8 SER B O 1
ATOM 2021 N N . PRO B 1 9 ? -21.844 -13.992 12.312 1 83.44 9 PRO B N 1
ATOM 2022 C CA . PRO B 1 9 ? -22.922 -13.328 11.578 1 83.44 9 PRO B CA 1
ATOM 2023 C C . PRO B 1 9 ? -23.25 -14.031 10.258 1 83.44 9 PRO B C 1
ATOM 2025 O O . PRO B 1 9 ? -22.359 -14.602 9.617 1 83.44 9 PRO B O 1
ATOM 2028 N N . LEU B 1 10 ? -24.484 -14.266 10.008 1 89.19 10 LEU B N 1
ATOM 2029 C CA . LEU B 1 10 ? -25 -14.984 8.844 1 89.19 10 LEU B CA 1
ATOM 2030 C C . LEU B 1 10 ? -24.281 -14.539 7.57 1 89.19 10 LEU B C 1
ATOM 2032 O O . LEU B 1 10 ? -23.953 -15.359 6.711 1 89.19 10 LEU B O 1
ATOM 2036 N N . TYR B 1 11 ? -24.031 -13.25 7.43 1 91.25 11 TYR B N 1
ATOM 2037 C CA . TYR B 1 11 ? -23.391 -12.758 6.211 1 91.25 11 TYR B CA 1
ATOM 2038 C C . TYR B 1 11 ? -21.984 -13.32 6.062 1 91.25 11 TYR B C 1
ATOM 2040 O O . TYR B 1 11 ? -21.516 -13.57 4.945 1 91.25 11 TYR B O 1
ATOM 2048 N N . ARG B 1 12 ? -21.312 -13.539 7.129 1 91.94 12 ARG B N 1
ATOM 2049 C CA . ARG B 1 12 ? -19.984 -14.117 7.074 1 91.94 12 ARG B CA 1
ATOM 2050 C C . ARG B 1 12 ? -20.031 -15.57 6.613 1 91.94 12 ARG B C 1
ATOM 2052 O O . ARG B 1 12 ? -19.141 -16.031 5.898 1 91.94 12 ARG B O 1
ATOM 2059 N N . GLN B 1 13 ? -21.031 -16.219 7.051 1 92.75 13 GLN B N 1
ATOM 2060 C CA . GLN B 1 13 ? -21.219 -17.594 6.598 1 92.75 13 GLN B CA 1
ATOM 2061 C C . GLN B 1 13 ? -21.484 -17.641 5.094 1 92.75 13 GLN B C 1
ATOM 2063 O O . GLN B 1 13 ? -20.938 -18.484 4.383 1 92.75 13 GLN B O 1
ATOM 2068 N N . ILE B 1 14 ? -22.344 -16.766 4.695 1 94.06 14 ILE B N 1
ATOM 2069 C CA . ILE B 1 14 ? -22.656 -16.703 3.275 1 94.06 14 ILE B CA 1
ATOM 2070 C C . ILE B 1 14 ? -21.422 -16.328 2.477 1 94.06 14 ILE B C 1
ATOM 2072 O O . ILE B 1 14 ? -21.156 -16.906 1.413 1 94.06 14 ILE B O 1
ATOM 2076 N N . LYS B 1 15 ? -20.688 -15.391 2.984 1 94.62 15 LYS B N 1
ATOM 2077 C CA . LYS B 1 15 ? -19.422 -15.016 2.33 1 94.62 15 LYS B CA 1
ATOM 2078 C C . LYS B 1 15 ? -18.516 -16.234 2.156 1 94.62 15 LYS B C 1
ATOM 2080 O O . LYS B 1 15 ? -17.953 -16.438 1.083 1 94.62 15 LYS B O 1
ATOM 2085 N N . ALA B 1 16 ? -18.422 -17 3.201 1 92.94 16 ALA B N 1
ATOM 2086 C CA . ALA B 1 16 ? -17.578 -18.203 3.156 1 92.94 16 ALA B CA 1
ATOM 2087 C C . ALA B 1 16 ? -18.078 -19.172 2.088 1 92.94 16 ALA B C 1
ATOM 2089 O O . ALA B 1 16 ? -17.266 -19.781 1.374 1 92.94 16 ALA B O 1
ATOM 2090 N N . LEU B 1 17 ? -19.344 -19.312 1.98 1 93.5 17 LEU B N 1
ATOM 2091 C CA . LEU B 1 17 ? -19.922 -20.219 0.985 1 93.5 17 LEU B CA 1
ATOM 2092 C C . LEU B 1 17 ? -19.656 -19.703 -0.427 1 93.5 17 LEU B C 1
ATOM 2094 O O . LEU B 1 17 ? -19.312 -20.484 -1.321 1 93.5 17 LEU B O 1
ATOM 2098 N N . LEU B 1 18 ? -19.812 -18.484 -0.592 1 94.81 18 LEU B N 1
ATOM 2099 C CA . LEU B 1 18 ? -19.516 -17.891 -1.894 1 94.81 18 LEU B CA 1
ATOM 2100 C C . LEU B 1 18 ? -18.047 -18.062 -2.262 1 94.81 18 LEU B C 1
ATOM 2102 O O . LEU B 1 18 ? -17.734 -18.375 -3.41 1 94.81 18 LEU B O 1
ATOM 2106 N N . LEU B 1 19 ? -17.266 -17.844 -1.291 1 93 19 LEU B N 1
ATOM 2107 C CA . LEU B 1 19 ? -15.82 -18 -1.505 1 93 19 LEU B CA 1
ATOM 2108 C C . LEU B 1 19 ? -15.492 -19.438 -1.92 1 93 19 LEU B C 1
ATOM 2110 O O . LEU B 1 19 ? -14.664 -19.656 -2.805 1 93 19 LEU B O 1
ATOM 2114 N N . LYS B 1 20 ? -16.109 -20.359 -1.346 1 92.56 20 LYS B N 1
ATOM 2115 C CA . LYS B 1 20 ? -15.922 -21.766 -1.704 1 92.56 20 LYS B CA 1
ATOM 2116 C C . LYS B 1 20 ? -16.328 -22.016 -3.152 1 92.56 20 LYS B C 1
ATOM 2118 O O . LYS B 1 20 ? -15.664 -22.766 -3.865 1 92.56 20 LYS B O 1
ATOM 2123 N N . SER B 1 21 ? -17.406 -21.391 -3.529 1 93.38 21 SER B N 1
ATOM 2124 C CA . SER B 1 21 ? -17.859 -21.531 -4.902 1 93.38 21 SER B CA 1
ATOM 2125 C C . SER B 1 21 ? -16.859 -20.938 -5.891 1 93.38 21 SER B C 1
ATOM 2127 O O . SER B 1 21 ? -16.625 -21.516 -6.957 1 93.38 21 SER B O 1
ATOM 2129 N N . LEU B 1 22 ? -16.312 -19.875 -5.527 1 91.81 22 LEU B N 1
ATOM 2130 C CA . LEU B 1 22 ? -15.305 -19.25 -6.367 1 91.81 22 LEU B CA 1
ATOM 2131 C C . LEU B 1 22 ? -14.07 -20.125 -6.477 1 91.81 22 LEU B C 1
ATOM 2133 O O . LEU B 1 22 ? -13.523 -20.312 -7.566 1 91.81 22 LEU B O 1
ATOM 2137 N N . GLU B 1 23 ? -13.688 -20.656 -5.375 1 89.56 23 GLU B N 1
ATOM 2138 C CA . GLU B 1 23 ? -12.516 -21.531 -5.316 1 89.56 23 GLU B CA 1
ATOM 2139 C C . GLU B 1 23 ? -12.719 -22.797 -6.145 1 89.56 23 GLU B C 1
ATOM 2141 O O . GLU B 1 23 ? -11.789 -23.25 -6.812 1 89.56 23 GLU B O 1
ATOM 2146 N N . ALA B 1 24 ? -13.93 -23.266 -6.09 1 91.31 24 ALA B N 1
ATOM 2147 C CA . ALA B 1 24 ? -14.281 -24.484 -6.812 1 91.31 24 ALA B CA 1
ATOM 2148 C C . ALA B 1 24 ? -14.531 -24.188 -8.289 1 91.31 24 ALA B C 1
ATOM 2150 O O . ALA B 1 24 ? -14.836 -25.094 -9.062 1 91.31 24 ALA B O 1
ATOM 2151 N N . ARG B 1 25 ? -14.445 -22.938 -8.641 1 90.62 25 ARG B N 1
ATOM 2152 C CA . ARG B 1 25 ? -14.617 -22.484 -10.016 1 90.62 25 ARG B CA 1
ATOM 2153 C C . ARG B 1 25 ? -16.047 -22.734 -10.5 1 90.62 25 ARG B C 1
ATOM 2155 O O . ARG B 1 25 ? -16.266 -23.031 -11.68 1 90.62 25 ARG B O 1
ATOM 2162 N N . GLU B 1 26 ? -16.938 -22.703 -9.562 1 92.69 26 GLU B N 1
ATOM 2163 C CA . GLU B 1 26 ? -18.328 -22.688 -9.969 1 92.69 26 GLU B CA 1
ATOM 2164 C C . GLU B 1 26 ? -18.641 -21.516 -10.891 1 92.69 26 GLU B C 1
ATOM 2166 O O . GLU B 1 26 ? -19.438 -21.641 -11.828 1 92.69 26 GLU B O 1
ATOM 2171 N N . TRP B 1 27 ? -18.031 -20.5 -10.555 1 93.19 27 TRP B N 1
ATOM 2172 C CA . TRP B 1 27 ? -18.016 -19.312 -11.406 1 93.19 27 TRP B CA 1
ATOM 2173 C C . TRP B 1 27 ? -16.594 -18.938 -11.781 1 93.19 27 TRP B C 1
ATOM 2175 O O . TRP B 1 27 ? -15.758 -18.656 -10.914 1 93.19 27 TRP B O 1
ATOM 2185 N N . ARG B 1 28 ? -16.328 -18.844 -13.031 1 91.19 28 ARG B N 1
ATOM 2186 C CA . ARG B 1 28 ? -14.977 -18.562 -13.516 1 91.19 28 ARG B CA 1
ATOM 2187 C C . ARG B 1 28 ? -14.703 -17.062 -13.555 1 91.19 28 ARG B C 1
ATOM 2189 O O . ARG B 1 28 ? -15.641 -16.266 -13.57 1 91.19 28 ARG B O 1
ATOM 2196 N N . PRO B 1 29 ? -13.453 -16.719 -13.523 1 90.62 29 PRO B N 1
ATOM 2197 C CA . PRO B 1 29 ? -13.133 -15.297 -13.664 1 90.62 29 PRO B CA 1
ATOM 2198 C C . PRO B 1 29 ? -13.797 -14.664 -14.891 1 90.62 29 PRO B C 1
ATOM 2200 O O . PRO B 1 29 ? -13.75 -15.242 -15.984 1 90.62 29 PRO B O 1
ATOM 2203 N N . GLY B 1 30 ? -14.398 -13.523 -14.641 1 90.5 30 GLY B N 1
ATOM 2204 C CA . GLY B 1 30 ? -15.062 -12.828 -15.727 1 90.5 30 GLY B CA 1
ATOM 2205 C C . GLY B 1 30 ? -16.531 -13.18 -15.844 1 90.5 30 GLY B C 1
ATOM 2206 O O . GLY B 1 30 ? -17.297 -12.477 -16.516 1 90.5 30 GLY B O 1
ATOM 2207 N N . GLU B 1 31 ? -16.953 -14.188 -15.195 1 93.44 31 GLU B N 1
ATOM 2208 C CA . GLU B 1 31 ? -18.344 -14.648 -15.289 1 93.44 31 GLU B CA 1
ATOM 2209 C C . GLU B 1 31 ? -19.219 -13.969 -14.242 1 93.44 31 GLU B C 1
ATOM 2211 O O . GLU B 1 31 ? -18.734 -13.578 -13.18 1 93.44 31 GLU B O 1
ATOM 2216 N N . ALA B 1 32 ? -20.484 -13.883 -14.578 1 96.12 32 ALA B N 1
ATOM 2217 C CA . ALA B 1 32 ? -21.453 -13.344 -13.633 1 96.12 32 ALA B CA 1
ATOM 2218 C C . ALA B 1 32 ? -21.859 -14.398 -12.609 1 96.12 32 ALA B C 1
ATOM 2220 O O . ALA B 1 32 ? -22.031 -15.578 -12.953 1 96.12 32 ALA B O 1
ATOM 2221 N N . ILE B 1 33 ? -22.031 -13.906 -11.414 1 96.81 33 ILE B N 1
ATOM 2222 C CA . ILE B 1 33 ? -22.625 -14.781 -10.414 1 96.81 33 ILE B CA 1
ATOM 2223 C C . ILE B 1 33 ? -24.141 -14.594 -10.391 1 96.81 33 ILE B C 1
ATOM 2225 O O . ILE B 1 33 ? -24.656 -13.609 -10.922 1 96.81 33 ILE B O 1
ATOM 2229 N N . PRO B 1 34 ? -24.844 -15.516 -9.859 1 96.69 34 PRO B N 1
ATOM 2230 C CA . PRO B 1 34 ? -26.297 -15.344 -9.742 1 96.69 34 PRO B CA 1
ATOM 2231 C C . PRO B 1 34 ? -26.688 -14.055 -9.008 1 96.69 34 PRO B C 1
ATOM 2233 O O . PRO B 1 34 ? -25.875 -13.508 -8.25 1 96.69 34 PRO B O 1
ATOM 2236 N N . SER B 1 35 ? -27.875 -13.625 -9.234 1 96.19 35 SER B N 1
ATOM 2237 C CA . SER B 1 35 ? -28.375 -12.406 -8.602 1 96.19 35 SER B CA 1
ATOM 2238 C C . SER B 1 35 ? -28.484 -12.578 -7.086 1 96.19 35 SER B C 1
ATOM 2240 O O . SER B 1 35 ? -28.516 -13.703 -6.582 1 96.19 35 SER B O 1
ATOM 2242 N N . GLU B 1 36 ? -28.5 -11.43 -6.449 1 96.12 36 GLU B N 1
ATOM 2243 C CA . GLU B 1 36 ? -28.672 -11.445 -4.996 1 96.12 36 GLU B CA 1
ATOM 2244 C C . GLU B 1 36 ? -29.922 -12.195 -4.594 1 96.12 36 GLU B C 1
ATOM 2246 O O . GLU B 1 36 ? -29.938 -12.93 -3.602 1 96.12 36 GLU B O 1
ATOM 2251 N N . GLN B 1 37 ? -31 -12.062 -5.371 1 95.5 37 GLN B N 1
ATOM 2252 C CA . GLN B 1 37 ? -32.25 -12.75 -5.102 1 95.5 37 GLN B CA 1
ATOM 2253 C C . GLN B 1 37 ? -32.125 -14.258 -5.262 1 95.5 37 GLN B C 1
ATOM 2255 O O . GLN B 1 37 ? -32.594 -15.023 -4.422 1 95.5 37 GLN B O 1
ATOM 2260 N N . GLU B 1 38 ? -31.484 -14.664 -6.289 1 96.94 38 GLU B N 1
ATOM 2261 C CA . GLU B 1 38 ? -31.266 -16.078 -6.551 1 96.94 38 GLU B CA 1
ATOM 2262 C C . GLU B 1 38 ? -30.406 -16.719 -5.457 1 96.94 38 GLU B C 1
ATOM 2264 O O . GLU B 1 38 ? -30.688 -17.828 -5.004 1 96.94 38 GLU B O 1
ATOM 2269 N N . LEU B 1 39 ? -29.359 -16.062 -5.031 1 96.88 39 LEU B N 1
ATOM 2270 C CA . LEU B 1 39 ? -28.469 -16.562 -3.996 1 96.88 39 LEU B CA 1
ATOM 2271 C C . LEU B 1 39 ? -29.172 -16.641 -2.648 1 96.88 39 LEU B C 1
ATOM 2273 O O . LEU B 1 39 ? -28.953 -17.562 -1.866 1 96.88 39 LEU B O 1
ATOM 2277 N N . ALA B 1 40 ? -30 -15.625 -2.393 1 96.56 40 ALA B N 1
ATOM 2278 C CA . ALA B 1 40 ? -30.797 -15.633 -1.17 1 96.56 40 ALA B CA 1
ATOM 2279 C C . ALA B 1 40 ? -31.688 -16.875 -1.102 1 96.56 40 ALA B C 1
ATOM 2281 O O . ALA B 1 40 ? -31.766 -17.531 -0.063 1 96.56 40 ALA B O 1
ATOM 2282 N N . ALA B 1 41 ? -32.312 -17.188 -2.219 1 96.69 41 ALA B N 1
ATOM 2283 C CA . ALA B 1 41 ? -33.156 -18.375 -2.312 1 96.69 41 ALA B CA 1
ATOM 2284 C C . ALA B 1 41 ? -32.344 -19.641 -2.135 1 96.69 41 ALA B C 1
ATOM 2286 O O . ALA B 1 41 ? -32.75 -20.562 -1.407 1 96.69 41 ALA B O 1
ATOM 2287 N N . ARG B 1 42 ? -31.219 -19.703 -2.713 1 95.62 42 ARG B N 1
ATOM 2288 C CA . ARG B 1 42 ? -30.344 -20.859 -2.688 1 95.62 42 ARG B CA 1
ATOM 2289 C C . ARG B 1 42 ? -29.891 -21.172 -1.266 1 95.62 42 ARG B C 1
ATOM 2291 O O . ARG B 1 42 ? -29.812 -22.344 -0.877 1 95.62 42 ARG B O 1
ATOM 2298 N N . PHE B 1 43 ? -29.594 -20.125 -0.47 1 95.06 43 PHE B N 1
ATOM 2299 C CA . PHE B 1 43 ? -28.984 -20.328 0.833 1 95.06 43 PHE B CA 1
ATOM 2300 C C . PHE B 1 43 ? -30 -20.203 1.95 1 95.06 43 PHE B C 1
ATOM 2302 O O . PHE B 1 43 ? -29.688 -20.406 3.121 1 95.06 43 PHE B O 1
ATOM 2309 N N . GLY B 1 44 ? -31.188 -19.766 1.666 1 95.12 44 GLY B N 1
ATOM 2310 C CA . GLY B 1 44 ? -32.25 -19.656 2.66 1 95.12 44 GLY B CA 1
ATOM 2311 C C . GLY B 1 44 ? -32.031 -18.484 3.607 1 95.12 44 GLY B C 1
ATOM 2312 O O . GLY B 1 44 ? -32.219 -18.625 4.82 1 95.12 44 GLY B O 1
ATOM 2313 N N . VAL B 1 45 ? -31.516 -17.391 3.057 1 95.19 45 VAL B N 1
ATOM 2314 C CA . VAL B 1 45 ? -31.297 -16.203 3.857 1 95.19 45 VAL B CA 1
ATOM 2315 C C . VAL B 1 45 ? -31.906 -14.984 3.166 1 95.19 45 VAL B C 1
ATOM 2317 O O . VAL B 1 45 ? -32.469 -15.109 2.08 1 95.19 45 VAL B O 1
ATOM 2320 N N . SER B 1 46 ? -31.891 -13.828 3.779 1 94.38 46 SER B N 1
ATOM 2321 C CA . SER B 1 46 ? -32.438 -12.609 3.191 1 94.38 46 SER B CA 1
ATOM 2322 C C . SER B 1 46 ? -31.5 -12.055 2.113 1 94.38 46 SER B C 1
ATOM 2324 O O . SER B 1 46 ? -30.297 -12.328 2.123 1 94.38 46 SER B O 1
ATOM 2326 N N . GLN B 1 47 ? -32.094 -11.266 1.211 1 94.19 47 GLN B N 1
ATOM 2327 C CA . GLN B 1 47 ? -31.297 -10.57 0.201 1 94.19 47 GLN B CA 1
ATOM 2328 C C . GLN B 1 47 ? -30.281 -9.633 0.847 1 94.19 47 GLN B C 1
ATOM 2330 O O . GLN B 1 47 ? -29.156 -9.469 0.346 1 94.19 47 GLN B O 1
ATOM 2335 N N . GLY B 1 48 ? -30.656 -9.047 1.932 1 91.81 48 GLY B N 1
ATOM 2336 C CA . GLY B 1 48 ? -29.766 -8.156 2.66 1 91.81 48 GLY B CA 1
ATOM 2337 C C . GLY B 1 48 ? -28.516 -8.852 3.176 1 91.81 48 GLY B C 1
ATOM 2338 O O . GLY B 1 48 ? -27.422 -8.289 3.131 1 91.81 48 GLY B O 1
ATOM 2339 N N . THR B 1 49 ? -28.688 -10.016 3.605 1 91.94 49 THR B N 1
ATOM 2340 C CA . THR B 1 49 ? -27.578 -10.82 4.094 1 91.94 49 THR B CA 1
ATOM 2341 C C . THR B 1 49 ? -26.609 -11.156 2.959 1 91.94 49 THR B C 1
ATOM 2343 O O . THR B 1 49 ? -25.391 -11.023 3.113 1 91.94 49 THR B O 1
ATOM 2346 N N . VAL B 1 50 ? -27.188 -11.531 1.82 1 94.94 50 VAL B N 1
ATOM 2347 C CA . VAL B 1 50 ? -26.375 -11.844 0.653 1 94.94 50 VAL B CA 1
ATOM 2348 C C . VAL B 1 50 ? -25.641 -10.594 0.188 1 94.94 50 VAL B C 1
ATOM 2350 O O . VAL B 1 50 ? -24.438 -10.641 -0.12 1 94.94 50 VAL B O 1
ATOM 2353 N N . ARG B 1 51 ? -26.359 -9.539 0.216 1 93.44 51 ARG B N 1
ATOM 2354 C CA . ARG B 1 51 ? -25.766 -8.273 -0.217 1 93.44 51 ARG B CA 1
ATOM 2355 C C . ARG B 1 51 ? -24.562 -7.91 0.639 1 93.44 51 ARG B C 1
ATOM 2357 O O . ARG B 1 51 ? -23.516 -7.508 0.114 1 93.44 51 ARG B O 1
ATOM 2364 N N . LYS B 1 52 ? -24.656 -8.062 1.866 1 91.44 52 LYS B N 1
ATOM 2365 C CA . LYS B 1 52 ? -23.547 -7.77 2.771 1 91.44 52 LYS B CA 1
ATOM 2366 C C . LYS B 1 52 ? -22.344 -8.664 2.484 1 91.44 52 LYS B C 1
ATOM 2368 O O . LYS B 1 52 ? -21.203 -8.195 2.5 1 91.44 52 LYS B O 1
ATOM 2373 N N . ALA B 1 53 ? -22.641 -9.883 2.242 1 94.19 53 ALA B N 1
ATOM 2374 C CA . ALA B 1 53 ? -21.578 -10.828 1.904 1 94.19 53 ALA B CA 1
ATOM 2375 C C . ALA B 1 53 ? -20.891 -10.422 0.607 1 94.19 53 ALA B C 1
ATOM 2377 O O . ALA B 1 53 ? -19.656 -10.422 0.53 1 94.19 53 ALA B O 1
ATOM 2378 N N . ILE B 1 54 ? -21.688 -10.031 -0.328 1 95.25 54 ILE B N 1
ATOM 2379 C CA . ILE B 1 54 ? -21.156 -9.641 -1.63 1 95.25 54 ILE B CA 1
ATOM 2380 C C . ILE B 1 54 ? -20.375 -8.336 -1.498 1 95.25 54 ILE B C 1
ATOM 2382 O O . ILE B 1 54 ? -19.312 -8.18 -2.109 1 95.25 54 ILE B O 1
ATOM 2386 N N . ASP B 1 55 ? -20.891 -7.48 -0.666 1 90.94 55 ASP B N 1
ATOM 2387 C CA . ASP B 1 55 ? -20.188 -6.219 -0.423 1 90.94 55 ASP B CA 1
ATOM 2388 C C . ASP B 1 55 ? -18.766 -6.465 0.089 1 90.94 55 ASP B C 1
ATOM 2390 O O . ASP B 1 55 ? -17.828 -5.797 -0.336 1 90.94 55 ASP B O 1
ATOM 2394 N N . GLU B 1 56 ? -18.641 -7.406 0.903 1 90.69 56 GLU B N 1
ATOM 2395 C CA . GLU B 1 56 ? -17.328 -7.727 1.449 1 90.69 56 GLU B CA 1
ATOM 2396 C C . GLU B 1 56 ? -16.406 -8.297 0.374 1 90.69 56 GLU B C 1
ATOM 2398 O O . GLU B 1 56 ? -15.227 -7.941 0.306 1 90.69 56 GLU B O 1
ATOM 2403 N N . LEU B 1 57 ? -16.969 -9.109 -0.451 1 93.25 57 LEU B N 1
ATOM 2404 C CA . LEU B 1 57 ? -16.172 -9.727 -1.514 1 93.25 57 LEU B CA 1
ATOM 2405 C C . LEU B 1 57 ? -15.766 -8.688 -2.557 1 93.25 57 LEU B C 1
ATOM 2407 O O . LEU B 1 57 ? -14.688 -8.781 -3.145 1 93.25 57 LEU B O 1
ATOM 2411 N N . VAL B 1 58 ? -16.594 -7.707 -2.725 1 90.88 58 VAL B N 1
ATOM 2412 C CA . VAL B 1 58 ? -16.266 -6.598 -3.613 1 90.88 58 VAL B CA 1
ATOM 2413 C C . VAL B 1 58 ? -15.141 -5.758 -3 1 90.88 58 VAL B C 1
ATOM 2415 O O . VAL B 1 58 ? -14.172 -5.41 -3.678 1 90.88 58 VAL B O 1
ATOM 2418 N N . ALA B 1 59 ? -15.305 -5.57 -1.734 1 85.44 59 ALA B N 1
ATOM 2419 C CA . ALA B 1 59 ? -14.281 -4.805 -1.023 1 85.44 59 ALA B CA 1
ATOM 2420 C C . ALA B 1 59 ? -12.93 -5.5 -1.092 1 85.44 59 ALA B C 1
ATOM 2422 O O . ALA B 1 59 ? -11.883 -4.84 -1.136 1 85.44 59 ALA B O 1
ATOM 2423 N N . GLU B 1 60 ? -12.992 -6.797 -1.21 1 86.81 60 GLU B N 1
ATOM 2424 C CA . GLU B 1 60 ? -11.766 -7.59 -1.257 1 86.81 60 GLU B CA 1
ATOM 2425 C C . GLU B 1 60 ? -11.305 -7.812 -2.695 1 86.81 60 GLU B C 1
ATOM 2427 O O . GLU B 1 60 ? -10.352 -8.547 -2.939 1 86.81 60 GLU B O 1
ATOM 2432 N N . ASN B 1 61 ? -11.992 -7.273 -3.633 1 87.88 61 ASN B N 1
ATOM 2433 C CA . ASN B 1 61 ? -11.656 -7.312 -5.051 1 87.88 61 ASN B CA 1
ATOM 2434 C C . ASN B 1 61 ? -11.789 -8.719 -5.621 1 87.88 61 ASN B C 1
ATOM 2436 O O . ASN B 1 61 ? -10.984 -9.141 -6.453 1 87.88 61 ASN B O 1
ATOM 2440 N N . LEU B 1 62 ? -12.727 -9.414 -5.105 1 91.88 62 LEU B N 1
ATOM 2441 C CA . LEU B 1 62 ? -13 -10.742 -5.629 1 91.88 62 LEU B CA 1
ATOM 2442 C C . LEU B 1 62 ? -14.164 -10.711 -6.613 1 91.88 62 LEU B C 1
ATOM 2444 O O . LEU B 1 62 ? -14.227 -11.531 -7.535 1 91.88 62 LEU B O 1
ATOM 2448 N N . LEU B 1 63 ? -15.047 -9.734 -6.352 1 93.5 63 LEU B N 1
ATOM 2449 C CA . LEU B 1 63 ? -16.188 -9.484 -7.215 1 93.5 63 LEU B CA 1
ATOM 2450 C C . LEU B 1 63 ? -16.25 -8.016 -7.621 1 93.5 63 LEU B C 1
ATOM 2452 O O . LEU B 1 63 ? -15.648 -7.16 -6.969 1 93.5 63 LEU B O 1
ATOM 2456 N N . VAL B 1 64 ? -16.938 -7.758 -8.711 1 92.56 64 VAL B N 1
ATOM 2457 C CA . VAL B 1 64 ? -17.156 -6.387 -9.156 1 92.56 64 VAL B CA 1
ATOM 2458 C C . VAL B 1 64 ? -18.609 -6.219 -9.617 1 92.56 64 VAL B C 1
ATOM 2460 O O . VAL B 1 64 ? -19.141 -7.082 -10.312 1 92.56 64 VAL B O 1
ATOM 2463 N N . ARG B 1 65 ? -19.188 -5.145 -9.172 1 93 65 ARG B N 1
ATOM 2464 C CA . ARG B 1 65 ? -20.562 -4.852 -9.586 1 93 65 ARG B CA 1
ATOM 2465 C C . ARG B 1 65 ? -20.578 -3.986 -10.836 1 93 65 ARG B C 1
ATOM 2467 O O . ARG B 1 65 ? -19.844 -3.006 -10.938 1 93 65 ARG B O 1
ATOM 2474 N N . LYS B 1 66 ? -21.328 -4.395 -11.773 1 91.62 66 LYS B N 1
ATOM 2475 C CA . LYS B 1 66 ? -21.578 -3.59 -12.961 1 91.62 66 LYS B CA 1
ATOM 2476 C C . LYS B 1 66 ? -23.031 -3.143 -13.031 1 91.62 66 LYS B C 1
ATOM 2478 O O . LYS B 1 66 ? -23.938 -3.975 -13.102 1 91.62 66 LYS B O 1
ATOM 2483 N N . GLN B 1 67 ? -23.156 -1.908 -12.969 1 85.31 67 GLN B N 1
ATOM 2484 C CA . GLN B 1 67 ? -24.5 -1.323 -12.922 1 85.31 67 GLN B CA 1
ATOM 2485 C C . GLN B 1 67 ? -25.359 -1.839 -14.07 1 85.31 67 GLN B C 1
ATOM 2487 O O . GLN B 1 67 ? -24.953 -1.784 -15.234 1 85.31 67 GLN B O 1
ATOM 2492 N N . GLY B 1 68 ? -26.453 -2.289 -13.68 1 88.44 68 GLY B N 1
ATOM 2493 C CA . GLY B 1 68 ? -27.438 -2.746 -14.648 1 88.44 68 GLY B CA 1
ATOM 2494 C C . GLY B 1 68 ? -27.078 -4.078 -15.281 1 88.44 68 GLY B C 1
ATOM 2495 O O . GLY B 1 68 ? -27.859 -4.617 -16.078 1 88.44 68 GLY B O 1
ATOM 2496 N N . LYS B 1 69 ? -25.969 -4.641 -15.023 1 91.81 69 LYS B N 1
ATOM 2497 C CA . LYS B 1 69 ? -25.531 -5.871 -15.672 1 91.81 69 LYS B CA 1
ATOM 2498 C C . LYS B 1 69 ? -25.422 -7.016 -14.664 1 91.81 69 LYS B C 1
ATOM 2500 O O . LYS B 1 69 ? -25.734 -8.164 -14.992 1 91.81 69 LYS B O 1
ATOM 2505 N N . GLY B 1 70 ? -24.969 -6.59 -13.398 1 94.88 70 GLY B N 1
ATOM 2506 C CA . GLY B 1 70 ? -24.844 -7.625 -12.383 1 94.88 70 GLY B CA 1
ATOM 2507 C C . GLY B 1 70 ? -23.516 -7.621 -11.68 1 94.88 70 GLY B C 1
ATOM 2508 O O . GLY B 1 70 ? -22.812 -6.598 -11.648 1 94.88 70 GLY B O 1
ATOM 2509 N N . THR B 1 71 ? -23.219 -8.734 -10.93 1 95.94 71 THR B N 1
ATOM 2510 C CA . THR B 1 71 ? -21.984 -8.914 -10.188 1 95.94 71 THR B CA 1
ATOM 2511 C C . THR B 1 71 ? -21.109 -9.977 -10.844 1 95.94 71 THR B C 1
ATOM 2513 O O . THR B 1 71 ? -21.594 -11.062 -11.18 1 95.94 71 THR B O 1
ATOM 2516 N N . PHE B 1 72 ? -19.875 -9.68 -11.078 1 95.62 72 PHE B N 1
ATOM 2517 C CA . PHE B 1 72 ? -18.984 -10.547 -11.828 1 95.62 72 PHE B CA 1
ATOM 2518 C C . PHE B 1 72 ? -17.766 -10.922 -10.992 1 95.62 72 PHE B C 1
ATOM 2520 O O . PHE B 1 72 ? -17.375 -10.172 -10.102 1 95.62 72 PHE B O 1
ATOM 2527 N N . VAL B 1 73 ? -17.234 -12.086 -11.344 1 93.88 73 VAL B N 1
ATOM 2528 C CA . VAL B 1 73 ? -15.961 -12.469 -10.742 1 93.88 73 VAL B CA 1
ATOM 2529 C C . VAL B 1 73 ? -14.836 -11.656 -11.375 1 93.88 73 VAL B C 1
ATOM 2531 O O . VAL B 1 73 ? -14.734 -11.562 -12.602 1 93.88 73 VAL B O 1
ATOM 2534 N N . VAL B 1 74 ? -14 -11.078 -10.57 1 90.19 74 VAL B N 1
ATOM 2535 C CA . VAL B 1 74 ? -12.891 -10.281 -11.078 1 90.19 74 VAL B CA 1
ATOM 2536 C C . VAL B 1 74 ? -11.906 -11.172 -11.828 1 90.19 74 VAL B C 1
ATOM 2538 O O . VAL B 1 74 ? -11.641 -12.305 -11.422 1 90.19 74 VAL B O 1
ATOM 2541 N N . SER B 1 75 ? -11.359 -10.57 -12.93 1 90.75 75 SER B N 1
ATOM 2542 C CA . SER B 1 75 ? -10.438 -11.344 -13.758 1 90.75 75 SER B CA 1
ATOM 2543 C C . SER B 1 75 ? -9.141 -10.594 -13.992 1 90.75 75 SER B C 1
ATOM 2545 O O . SER B 1 75 ? -9.133 -9.359 -14.086 1 90.75 75 SER B O 1
ATOM 2547 N N . HIS B 1 76 ? -8 -11.336 -14.148 1 89.56 76 HIS B N 1
ATOM 2548 C CA . HIS B 1 76 ? -6.703 -10.766 -14.492 1 89.56 76 HIS B CA 1
ATOM 2549 C C . HIS B 1 76 ? -6.609 -10.469 -15.992 1 89.56 76 HIS B C 1
ATOM 2551 O O . HIS B 1 76 ? -5.645 -9.859 -16.453 1 89.56 76 HIS B O 1
ATOM 2557 N N . SER B 1 77 ? -7.57 -10.836 -16.688 1 85.88 77 SER B N 1
ATOM 2558 C CA . SER B 1 77 ? -7.578 -10.594 -18.125 1 85.88 77 SER B CA 1
ATOM 2559 C C . SER B 1 77 ? -8.047 -9.172 -18.438 1 85.88 77 SER B C 1
ATOM 2561 O O . SER B 1 77 ? -7.977 -8.734 -19.594 1 85.88 77 SER B O 1
ATOM 2563 N N . ASP B 1 78 ? -8.461 -8.5 -17.438 1 79.19 78 ASP B N 1
ATOM 2564 C CA . ASP B 1 78 ? -8.789 -7.09 -17.609 1 79.19 78 ASP B CA 1
ATOM 2565 C C . ASP B 1 78 ? -7.531 -6.266 -17.875 1 79.19 78 ASP B C 1
ATOM 2567 O O . ASP B 1 78 ? -6.578 -6.305 -17.094 1 79.19 78 ASP B O 1
ATOM 2571 N N . PRO B 1 79 ? -7.508 -5.602 -18.984 1 72.62 79 PRO B N 1
ATOM 2572 C CA . PRO B 1 79 ? -6.324 -4.801 -19.312 1 72.62 79 PRO B CA 1
ATOM 2573 C C . PRO B 1 79 ? -5.945 -3.83 -18.188 1 72.62 79 PRO B C 1
ATOM 2575 O O . PRO B 1 79 ? -4.77 -3.488 -18.031 1 72.62 79 PRO B O 1
ATOM 2578 N N . ARG B 1 80 ? -6.867 -3.436 -17.359 1 67.56 80 ARG B N 1
ATOM 2579 C CA . ARG B 1 80 ? -6.629 -2.49 -16.266 1 67.56 80 ARG B CA 1
ATOM 2580 C C . ARG B 1 80 ? -5.836 -3.145 -15.148 1 67.56 80 ARG B C 1
ATOM 2582 O O . ARG B 1 80 ? -5.273 -2.453 -14.297 1 67.56 80 ARG B O 1
ATOM 2589 N N . GLN B 1 81 ? -5.863 -4.41 -15.367 1 69.12 81 GLN B N 1
ATOM 2590 C CA . GLN B 1 81 ? -5.203 -5.176 -14.312 1 69.12 81 GLN B CA 1
ATOM 2591 C C . GLN B 1 81 ? -3.961 -5.883 -14.844 1 69.12 81 GLN B C 1
ATOM 2593 O O . GLN B 1 81 ? -3.535 -6.898 -14.289 1 69.12 81 GLN B O 1
ATOM 2598 N N . PHE B 1 82 ? -3.387 -5.445 -15.953 1 72.25 82 PHE B N 1
ATOM 2599 C CA . PHE B 1 82 ? -2.297 -6.148 -16.625 1 72.25 82 PHE B CA 1
ATOM 2600 C C . PHE B 1 82 ? -1.133 -6.375 -15.664 1 72.25 82 PHE B C 1
ATOM 2602 O O . PHE B 1 82 ? -0.582 -7.477 -15.602 1 72.25 82 PHE B O 1
ATOM 2609 N N . TYR B 1 83 ? -0.799 -5.402 -14.859 1 78 83 TYR B N 1
ATOM 2610 C CA . TYR B 1 83 ? 0.217 -5.547 -13.828 1 78 83 TYR B CA 1
ATOM 2611 C C . TYR B 1 83 ? -0.351 -5.207 -12.453 1 78 83 TYR B C 1
ATOM 2613 O O . TYR B 1 83 ? 0.109 -4.27 -11.797 1 78 83 TYR B O 1
ATOM 2621 N N . ARG B 1 84 ? -1.228 -6.031 -12.031 1 83.94 84 ARG B N 1
ATOM 2622 C CA . ARG B 1 84 ? -2.088 -5.848 -10.867 1 83.94 84 ARG B CA 1
ATOM 2623 C C . ARG B 1 84 ? -1.281 -5.379 -9.664 1 83.94 84 ARG B C 1
ATOM 2625 O O . ARG B 1 84 ? -1.66 -4.414 -8.992 1 83.94 84 ARG B O 1
ATOM 2632 N N . PHE B 1 85 ? -0.141 -5.98 -9.398 1 91.44 85 PHE B N 1
ATOM 2633 C CA . PHE B 1 85 ? 0.574 -5.66 -8.172 1 91.44 85 PHE B CA 1
ATOM 2634 C C . PHE B 1 85 ? 1.815 -4.828 -8.469 1 91.44 85 PHE B C 1
ATOM 2636 O O . PHE B 1 85 ? 2.533 -4.426 -7.551 1 91.44 85 PHE B O 1
ATOM 2643 N N . LEU B 1 86 ? 2.117 -4.535 -9.719 1 91.94 86 LEU B N 1
ATOM 2644 C CA . LEU B 1 86 ? 3.301 -3.752 -10.055 1 91.94 86 LEU B CA 1
ATOM 2645 C C . LEU B 1 86 ? 3.045 -2.264 -9.844 1 91.94 86 LEU B C 1
ATOM 2647 O O . LEU B 1 86 ? 2.201 -1.674 -10.523 1 91.94 86 LEU B O 1
ATOM 2651 N N . ARG B 1 87 ? 3.807 -1.666 -9.031 1 94.06 87 ARG B N 1
ATOM 2652 C CA . ARG B 1 87 ? 3.576 -0.277 -8.648 1 94.06 87 ARG B CA 1
ATOM 2653 C C . ARG B 1 87 ? 4.723 0.617 -9.109 1 94.06 87 ARG B C 1
ATOM 2655 O O . ARG B 1 87 ? 4.914 1.712 -8.578 1 94.06 87 ARG B O 1
ATOM 2662 N N . LEU B 1 88 ? 5.488 0.159 -10.047 1 95.56 88 LEU B N 1
ATOM 2663 C CA . LEU B 1 88 ? 6.613 0.914 -10.594 1 95.56 88 LEU B CA 1
ATOM 2664 C C . LEU B 1 88 ? 6.133 1.942 -11.609 1 95.56 88 LEU B C 1
ATOM 2666 O O . LEU B 1 88 ? 5.418 1.601 -12.555 1 95.56 88 LEU B O 1
ATOM 2670 N N . ARG B 1 89 ? 6.465 3.205 -11.422 1 95.56 89 ARG B N 1
ATOM 2671 C CA . ARG B 1 89 ? 6.07 4.309 -12.289 1 95.56 89 ARG B CA 1
ATOM 2672 C C . ARG B 1 89 ? 7.273 5.176 -12.656 1 95.56 89 ARG B C 1
ATOM 2674 O O . ARG B 1 89 ? 8.203 5.324 -11.852 1 95.56 89 ARG B O 1
ATOM 2681 N N . ARG B 1 90 ? 7.164 5.766 -13.80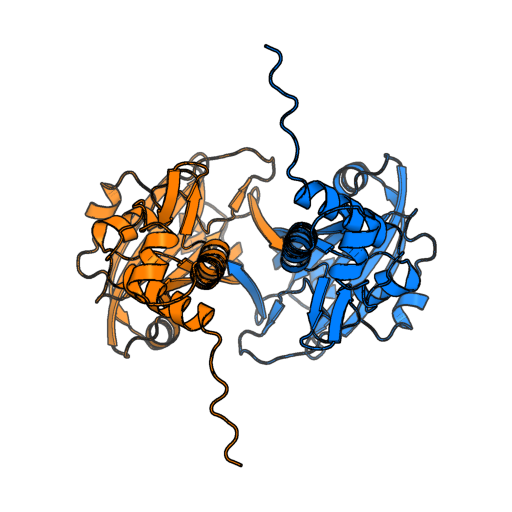5 1 96.19 90 ARG B N 1
ATOM 2682 C CA . ARG B 1 90 ? 8.203 6.711 -14.203 1 96.19 90 ARG B CA 1
ATOM 2683 C C . ARG B 1 90 ? 8.094 8.008 -13.414 1 96.19 90 ARG B C 1
ATOM 2685 O O . ARG B 1 90 ? 6.992 8.469 -13.117 1 96.19 90 ARG B O 1
ATOM 2692 N N . ASP B 1 91 ? 9.203 8.648 -13.211 1 95.62 91 ASP B N 1
ATOM 2693 C CA . ASP B 1 91 ? 9.234 9.852 -12.383 1 95.62 91 ASP B CA 1
ATOM 2694 C C . ASP B 1 91 ? 8.508 11.008 -13.062 1 95.62 91 ASP B C 1
ATOM 2696 O O . ASP B 1 91 ? 7.918 11.859 -12.398 1 95.62 91 ASP B O 1
ATOM 2700 N N . ASP B 1 92 ? 8.562 11.016 -14.289 1 92.56 92 ASP B N 1
ATOM 2701 C CA . ASP B 1 92 ? 7.996 12.148 -15.016 1 92.56 92 ASP B CA 1
ATOM 2702 C C . ASP B 1 92 ? 6.504 11.953 -15.266 1 92.56 92 ASP B C 1
ATOM 2704 O O . ASP B 1 92 ? 5.852 12.797 -15.883 1 92.56 92 ASP B O 1
ATOM 2708 N N . GLY B 1 93 ? 5.977 10.844 -14.867 1 90.88 93 GLY B N 1
ATOM 2709 C CA . GLY B 1 93 ? 4.539 10.625 -14.914 1 90.88 93 GLY B CA 1
ATOM 2710 C C . GLY B 1 93 ? 4.078 9.977 -16.203 1 90.88 93 GLY B C 1
ATOM 2711 O O . GLY B 1 93 ? 2.898 9.648 -16.359 1 90.88 93 GLY B O 1
ATOM 2712 N N . GLU B 1 94 ? 4.98 9.75 -17.062 1 89.06 94 GLU B N 1
ATOM 2713 C CA . GLU B 1 94 ? 4.605 9.125 -18.328 1 89.06 94 GLU B CA 1
ATOM 2714 C C . GLU B 1 94 ? 4.316 7.633 -18.141 1 89.06 94 GLU B C 1
ATOM 2716 O O . GLU B 1 94 ? 5.008 6.953 -17.375 1 89.06 94 GLU B O 1
ATOM 2721 N N . TRP B 1 95 ? 3.35 7.301 -18.828 1 88.06 95 TRP B N 1
ATOM 2722 C CA . TRP B 1 95 ? 3.008 5.883 -18.797 1 88.06 95 TRP B CA 1
ATOM 2723 C C . TRP B 1 95 ? 3.848 5.098 -19.797 1 88.06 95 TRP B C 1
ATOM 2725 O O . TRP B 1 95 ? 3.99 5.512 -20.953 1 88.06 95 TRP B O 1
ATOM 2735 N N . VAL B 1 96 ? 4.449 4.043 -19.328 1 87.25 96 VAL B N 1
ATOM 2736 C CA . VAL B 1 96 ? 5.234 3.148 -20.188 1 87.25 96 VAL B CA 1
ATOM 2737 C C . VAL B 1 96 ? 4.789 1.704 -19.953 1 87.25 96 VAL B C 1
ATOM 2739 O O . VAL B 1 96 ? 4.699 1.243 -18.812 1 87.25 96 VAL B O 1
ATOM 2742 N N . GLN B 1 97 ? 4.469 1.068 -21.031 1 85.88 97 GLN B N 1
ATOM 2743 C CA . GLN B 1 97 ? 4.102 -0.339 -20.922 1 85.88 97 GLN B CA 1
ATOM 2744 C C . GLN B 1 97 ? 5.336 -1.218 -20.75 1 85.88 97 GLN B C 1
ATOM 2746 O O . GLN B 1 97 ? 6.297 -1.106 -21.5 1 85.88 97 GLN B O 1
ATOM 2751 N N . ALA B 1 98 ? 5.293 -2.039 -19.828 1 91.06 98 ALA B N 1
ATOM 2752 C CA . ALA B 1 98 ? 6.395 -2.969 -19.594 1 91.06 98 ALA B CA 1
ATOM 2753 C C . ALA B 1 98 ? 6.328 -4.152 -20.547 1 91.06 98 ALA B C 1
ATOM 2755 O O . ALA B 1 98 ? 5.242 -4.582 -20.953 1 91.06 98 ALA B O 1
ATOM 2756 N N . THR B 1 99 ? 7.418 -4.602 -20.953 1 92.38 99 THR B N 1
ATOM 2757 C CA . THR B 1 99 ? 7.535 -5.844 -21.719 1 92.38 99 THR B CA 1
ATOM 2758 C C . THR B 1 99 ? 8.281 -6.898 -20.906 1 92.38 99 THR B C 1
ATOM 2760 O O . THR B 1 99 ? 9.312 -6.605 -20.297 1 92.38 99 THR B O 1
ATOM 2763 N N . SER B 1 100 ? 7.746 -8.062 -20.906 1 94.5 100 SER B N 1
ATOM 2764 C CA . SER B 1 100 ? 8.328 -9.172 -20.156 1 94.5 100 SER B CA 1
ATOM 2765 C C . SER B 1 100 ? 9.25 -10.016 -21.031 1 94.5 100 SER B C 1
ATOM 2767 O O . SER B 1 100 ? 8.859 -10.43 -22.125 1 94.5 100 SER B O 1
ATOM 2769 N N . VAL B 1 101 ? 10.438 -10.273 -20.578 1 95.19 101 VAL B N 1
ATOM 2770 C CA . VAL B 1 101 ? 11.398 -11.133 -21.266 1 95.19 101 VAL B CA 1
ATOM 2771 C C . VAL B 1 101 ? 11.781 -12.297 -20.359 1 95.19 101 VAL B C 1
ATOM 2773 O O . VAL B 1 101 ? 12.641 -12.164 -19.484 1 95.19 101 VAL B O 1
ATOM 2776 N N . PRO B 1 102 ? 11.156 -13.422 -20.562 1 96.38 102 PRO B N 1
ATOM 2777 C CA . PRO B 1 102 ? 11.555 -14.602 -19.797 1 96.38 102 PRO B CA 1
ATOM 2778 C C . PRO B 1 102 ? 12.992 -15.031 -20.078 1 96.38 102 PRO B C 1
ATOM 2780 O O . PRO B 1 102 ? 13.422 -15.031 -21.234 1 96.38 102 PRO B O 1
ATOM 2783 N N . ILE B 1 103 ? 13.719 -15.375 -19.062 1 95.88 103 ILE B N 1
ATOM 2784 C CA . ILE B 1 103 ? 15.141 -15.688 -19.188 1 95.88 103 ILE B CA 1
ATOM 2785 C C . ILE B 1 103 ? 15.352 -17.188 -19.062 1 95.88 103 ILE B C 1
ATOM 2787 O O . ILE B 1 103 ? 15.945 -17.812 -19.953 1 95.88 103 ILE B O 1
ATOM 2791 N N . ASP B 1 104 ? 14.945 -17.75 -17.984 1 95.31 104 ASP B N 1
ATOM 2792 C CA . ASP B 1 104 ? 15.133 -19.172 -17.781 1 95.31 104 ASP B CA 1
ATOM 2793 C C . ASP B 1 104 ? 14.078 -19.734 -16.812 1 95.31 104 ASP B C 1
ATOM 2795 O O . ASP B 1 104 ? 13.297 -18.984 -16.234 1 95.31 104 ASP B O 1
ATOM 2799 N N . CYS B 1 105 ? 13.945 -21.031 -16.828 1 96.94 105 CYS B N 1
ATOM 2800 C CA . CYS B 1 105 ? 12.984 -21.781 -16.031 1 96.94 105 CYS B CA 1
ATOM 2801 C C . CYS B 1 105 ? 13.508 -23.188 -15.727 1 96.94 105 CYS B C 1
ATOM 2803 O O . CYS B 1 105 ? 14.086 -23.844 -16.594 1 96.94 105 CYS B O 1
ATOM 2805 N N . TRP B 1 106 ? 13.414 -23.609 -14.477 1 95.94 106 TRP B N 1
ATOM 2806 C CA . TRP B 1 106 ? 13.82 -24.969 -14.117 1 95.94 106 TRP B CA 1
ATOM 2807 C C . TRP B 1 106 ? 13.008 -25.484 -12.93 1 95.94 106 TRP B C 1
ATOM 2809 O O . TRP B 1 106 ? 12.32 -24.703 -12.258 1 95.94 106 TRP B O 1
ATOM 2819 N N . ARG B 1 107 ? 13.062 -26.719 -12.805 1 96.94 107 ARG B N 1
ATOM 2820 C CA . ARG B 1 107 ? 12.391 -27.375 -11.688 1 96.94 107 ARG B CA 1
ATOM 2821 C C . ARG B 1 107 ? 13.375 -27.672 -10.555 1 96.94 107 ARG B C 1
ATOM 2823 O O . ARG B 1 107 ? 14.562 -27.891 -10.805 1 96.94 107 ARG B O 1
ATOM 2830 N N . ALA B 1 108 ? 12.836 -27.562 -9.375 1 97.69 108 ALA B N 1
ATOM 2831 C CA . ALA B 1 108 ? 13.656 -27.828 -8.195 1 97.69 108 ALA B CA 1
ATOM 2832 C C . ALA B 1 108 ? 12.812 -28.375 -7.051 1 97.69 108 ALA B C 1
ATOM 2834 O O . ALA B 1 108 ? 11.609 -28.609 -7.207 1 97.69 108 ALA B O 1
ATOM 2835 N N . LYS B 1 109 ? 13.477 -28.781 -6.016 1 98.25 109 LYS B N 1
ATOM 2836 C CA . LYS B 1 109 ? 12.82 -29.141 -4.766 1 98.25 109 LYS B CA 1
ATOM 2837 C C . LYS B 1 109 ? 12.82 -27.969 -3.781 1 98.25 109 LYS B C 1
ATOM 2839 O O . LYS B 1 109 ? 13.82 -27.266 -3.66 1 98.25 109 LYS B O 1
ATOM 2844 N N . ALA B 1 110 ? 11.734 -27.844 -3.084 1 98.31 110 ALA B N 1
ATOM 2845 C CA . ALA B 1 110 ? 11.594 -26.734 -2.145 1 98.31 110 ALA B CA 1
ATOM 2846 C C . ALA B 1 110 ? 12.602 -26.859 -1 1 98.31 110 ALA B C 1
ATOM 2848 O O . ALA B 1 110 ? 12.602 -27.859 -0.277 1 98.31 110 ALA B O 1
ATOM 2849 N N . GLY B 1 111 ? 13.461 -25.844 -0.798 1 98.06 111 GLY B N 1
ATOM 2850 C CA . GLY B 1 111 ? 14.273 -25.719 0.402 1 98.06 111 GLY B CA 1
ATOM 2851 C C . GLY B 1 111 ? 13.516 -25.141 1.581 1 98.06 111 GLY B C 1
ATOM 2852 O O . GLY B 1 111 ? 12.305 -24.922 1.501 1 98.06 111 GLY B O 1
ATOM 2853 N N . GLN B 1 112 ? 14.211 -24.859 2.637 1 97.75 112 GLN B N 1
ATOM 2854 C CA . GLN B 1 112 ? 13.602 -24.406 3.881 1 97.75 112 GLN B CA 1
ATOM 2855 C C . GLN B 1 112 ? 12.805 -23.125 3.666 1 97.75 112 GLN B C 1
ATOM 2857 O O . GLN B 1 112 ? 11.656 -23.016 4.105 1 97.75 112 GLN B O 1
ATOM 2862 N N . GLU B 1 113 ? 13.391 -22.203 2.951 1 97.5 113 GLU B N 1
ATOM 2863 C CA . GLU B 1 113 ? 12.742 -20.906 2.771 1 97.5 113 GLU B CA 1
ATOM 2864 C C . GLU B 1 113 ? 11.492 -21.031 1.904 1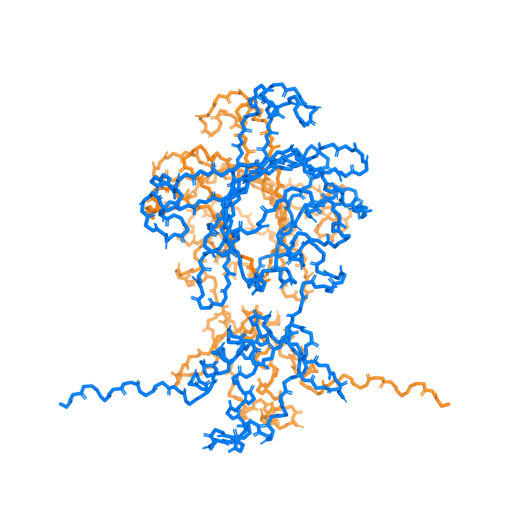 97.5 113 GLU B C 1
ATOM 2866 O O . GLU B 1 113 ? 10.422 -20.531 2.275 1 97.5 113 GLU B O 1
ATOM 2871 N N . ALA B 1 114 ? 11.68 -21.672 0.782 1 98.12 114 ALA B N 1
ATOM 2872 C CA . ALA B 1 114 ? 10.547 -21.859 -0.122 1 98.12 114 ALA B CA 1
ATOM 2873 C C . ALA B 1 114 ? 9.414 -22.625 0.559 1 98.12 114 ALA B C 1
ATOM 2875 O O . ALA B 1 114 ? 8.242 -22.281 0.409 1 98.12 114 ALA B O 1
ATOM 2876 N N . SER B 1 115 ? 9.789 -23.688 1.288 1 98.31 115 SER B N 1
ATOM 2877 C CA . SER B 1 115 ? 8.805 -24.484 2.016 1 98.31 115 SER B CA 1
ATOM 2878 C C . SER B 1 115 ? 8.031 -23.641 3.012 1 98.31 115 SER B C 1
ATOM 2880 O O . SER B 1 115 ? 6.801 -23.703 3.066 1 98.31 115 SER B O 1
ATOM 2882 N N . ARG B 1 116 ? 8.711 -22.844 3.717 1 97.81 116 ARG B N 1
ATOM 2883 C CA . ARG B 1 116 ? 8.094 -21.984 4.727 1 97.81 116 ARG B CA 1
ATOM 2884 C C . ARG B 1 116 ? 7.188 -20.938 4.078 1 97.81 116 ARG B C 1
ATOM 2886 O O . ARG B 1 116 ? 6.035 -20.781 4.477 1 97.81 116 ARG B O 1
ATOM 2893 N N . ILE B 1 117 ? 7.688 -20.266 3.082 1 97.88 117 ILE B N 1
ATOM 2894 C CA . ILE B 1 117 ? 7.004 -19.125 2.479 1 97.88 117 ILE B CA 1
ATOM 2895 C C . ILE B 1 117 ? 5.785 -19.609 1.698 1 97.88 117 ILE B C 1
ATOM 2897 O O . ILE B 1 117 ? 4.699 -19.047 1.816 1 97.88 117 ILE B O 1
ATOM 2901 N N . LEU B 1 118 ? 5.953 -20.703 0.957 1 98.38 118 LEU B N 1
ATOM 2902 C CA . LEU B 1 118 ? 4.883 -21.219 0.104 1 98.38 118 LEU B CA 1
ATOM 2903 C C . LEU B 1 118 ? 3.994 -22.188 0.866 1 98.38 118 LEU B C 1
ATOM 2905 O O . LEU B 1 118 ? 2.967 -22.625 0.35 1 98.38 118 LEU B O 1
ATOM 2909 N N . GLN B 1 119 ? 4.414 -22.484 2.088 1 98 119 GLN B N 1
ATOM 2910 C CA . GLN B 1 119 ? 3.66 -23.391 2.951 1 98 119 GLN B CA 1
ATOM 2911 C C . GLN B 1 119 ? 3.449 -24.734 2.281 1 98 119 GLN B C 1
ATOM 2913 O O . GLN B 1 119 ? 2.322 -25.234 2.213 1 98 119 GLN B O 1
ATOM 2918 N N . ILE B 1 120 ? 4.512 -25.312 1.791 1 98 120 ILE B N 1
ATOM 2919 C CA . ILE B 1 120 ? 4.535 -26.656 1.2 1 98 120 ILE B CA 1
ATOM 2920 C C . ILE B 1 120 ? 5.586 -27.5 1.902 1 98 120 ILE B C 1
ATOM 2922 O O . ILE B 1 120 ? 6.523 -26.984 2.508 1 98 120 ILE B O 1
ATOM 2926 N N . PRO B 1 121 ? 5.406 -28.797 1.887 1 97.75 121 PRO B N 1
ATOM 2927 C CA . PRO B 1 121 ? 6.391 -29.656 2.562 1 97.75 121 PRO B CA 1
ATOM 2928 C C . PRO B 1 121 ? 7.801 -29.484 2.002 1 97.75 121 PRO B C 1
ATOM 2930 O O . PRO B 1 121 ? 7.969 -29.25 0.803 1 97.75 121 PRO B O 1
ATOM 2933 N N . LEU B 1 122 ? 8.758 -29.625 2.908 1 98.06 122 LEU B N 1
ATOM 2934 C CA . LEU B 1 122 ? 10.156 -29.625 2.494 1 98.06 122 LEU B CA 1
ATOM 2935 C C . LEU B 1 122 ? 10.406 -30.688 1.417 1 98.06 122 LEU B C 1
ATOM 2937 O O . LEU B 1 122 ? 9.914 -31.812 1.518 1 98.06 122 LEU B O 1
ATOM 2941 N N . GLY B 1 123 ? 11.023 -30.25 0.343 1 98.12 123 GLY B N 1
ATOM 2942 C CA . GLY B 1 123 ? 11.352 -31.188 -0.718 1 98.12 123 GLY B CA 1
ATOM 2943 C C . GLY B 1 123 ? 10.281 -31.266 -1.789 1 98.12 123 GLY B C 1
ATOM 2944 O O . GLY B 1 123 ? 10.461 -31.938 -2.807 1 98.12 123 GLY B O 1
ATOM 2945 N N . SER B 1 124 ? 9.195 -30.594 -1.646 1 98.06 124 SER B N 1
ATOM 2946 C CA . SER B 1 124 ? 8.148 -30.578 -2.658 1 98.06 124 SER B CA 1
ATOM 2947 C C . SER B 1 124 ? 8.648 -29.984 -3.969 1 98.06 124 SER B C 1
ATOM 2949 O O . SER B 1 124 ? 9.531 -29.125 -3.969 1 98.06 124 SER B O 1
ATOM 2951 N N . PRO B 1 125 ? 8.062 -30.453 -5.051 1 98.06 125 PRO B N 1
ATOM 2952 C CA . PRO B 1 125 ? 8.469 -29.875 -6.332 1 98.06 125 PRO B CA 1
ATOM 2953 C C . PRO B 1 125 ? 8.062 -28.406 -6.473 1 98.06 125 PRO B C 1
ATOM 2955 O O . PRO B 1 125 ? 6.973 -28.031 -6.047 1 98.06 125 PRO B O 1
ATOM 2958 N N . ILE B 1 126 ? 8.984 -27.625 -7.012 1 98.38 126 ILE B N 1
ATOM 2959 C CA . ILE B 1 126 ? 8.68 -26.234 -7.328 1 98.38 126 ILE B CA 1
ATOM 2960 C C . ILE B 1 126 ? 9.203 -25.891 -8.719 1 98.38 126 ILE B C 1
ATOM 2962 O O . ILE B 1 126 ? 10.055 -26.609 -9.266 1 98.38 126 ILE B O 1
ATOM 2966 N N . VAL B 1 127 ? 8.656 -24.875 -9.297 1 98.19 127 VAL B N 1
ATOM 2967 C CA . VAL B 1 127 ? 9.133 -24.266 -10.539 1 98.19 127 VAL B CA 1
ATOM 2968 C C . VAL B 1 127 ? 9.742 -22.906 -10.25 1 98.19 127 VAL B C 1
ATOM 2970 O O . VAL B 1 127 ? 9.156 -22.094 -9.516 1 98.19 127 VAL B O 1
ATOM 2973 N N . ILE B 1 128 ? 10.906 -22.703 -10.758 1 98.31 128 ILE B N 1
ATOM 2974 C CA . ILE B 1 128 ? 11.562 -21.406 -10.641 1 98.31 128 ILE B CA 1
ATOM 2975 C C . ILE B 1 128 ? 11.789 -20.812 -12.023 1 98.31 128 ILE B C 1
ATOM 2977 O O . ILE B 1 128 ? 12.227 -21.5 -12.945 1 98.31 128 ILE B O 1
ATOM 2981 N N . PHE B 1 129 ? 11.414 -19.594 -12.188 1 97.12 129 PHE B N 1
ATOM 2982 C CA . PHE B 1 129 ? 11.781 -18.953 -13.445 1 97.12 129 PHE B CA 1
ATOM 2983 C C . PHE B 1 129 ? 12.172 -17.5 -13.219 1 97.12 129 PHE B C 1
ATOM 2985 O O . PHE B 1 129 ? 11.859 -16.922 -12.172 1 97.12 129 PHE B O 1
ATOM 2992 N N . ARG B 1 130 ? 12.93 -16.953 -14.156 1 98 130 ARG B N 1
ATOM 2993 C CA . ARG B 1 130 ? 13.422 -15.578 -14.109 1 98 130 ARG B CA 1
ATOM 2994 C C . ARG B 1 130 ? 12.984 -14.789 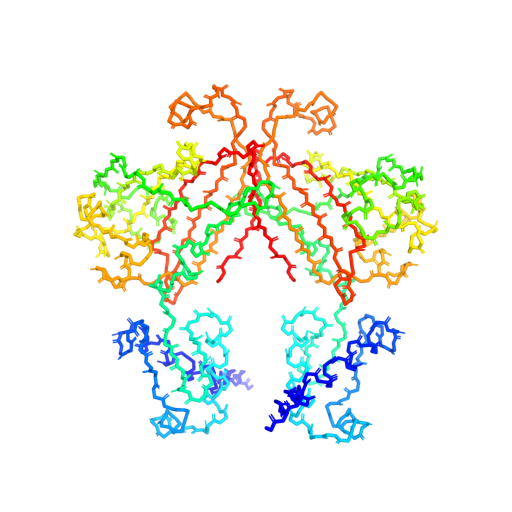-15.344 1 98 130 ARG B C 1
ATOM 2996 O O . ARG B 1 130 ? 12.875 -15.352 -16.438 1 98 130 ARG B O 1
ATOM 3003 N N . ARG B 1 131 ? 12.75 -13.578 -15.094 1 97.38 131 ARG B N 1
ATOM 3004 C CA . ARG B 1 131 ? 12.414 -12.688 -16.203 1 97.38 131 ARG B CA 1
ATOM 3005 C C . ARG B 1 131 ? 12.961 -11.281 -15.961 1 97.38 131 ARG B C 1
ATOM 3007 O O . ARG B 1 131 ? 13.273 -10.922 -14.82 1 97.38 131 ARG B O 1
ATOM 3014 N N . VAL B 1 132 ? 13.133 -10.609 -17.016 1 97.94 132 VAL B N 1
ATOM 3015 C CA . VAL B 1 132 ? 13.43 -9.18 -16.969 1 97.94 132 VAL B CA 1
ATOM 3016 C C . VAL B 1 132 ? 12.242 -8.391 -17.516 1 97.94 132 VAL B C 1
ATOM 3018 O O . VAL B 1 132 ? 11.656 -8.766 -18.531 1 97.94 132 VAL B O 1
ATOM 3021 N N . LEU B 1 133 ? 11.812 -7.383 -16.781 1 97 133 LEU B N 1
ATOM 3022 C CA . LEU B 1 133 ? 10.844 -6.426 -17.312 1 97 133 LEU B CA 1
ATOM 3023 C C . LEU B 1 133 ? 11.547 -5.203 -17.891 1 97 133 LEU B C 1
ATOM 3025 O O . LEU B 1 133 ? 12.383 -4.59 -17.234 1 97 133 LEU B O 1
ATOM 3029 N N . ARG B 1 134 ? 11.188 -4.926 -19.078 1 96.94 134 ARG B N 1
ATOM 3030 C CA . ARG B 1 134 ? 11.75 -3.768 -19.766 1 96.94 134 ARG B CA 1
ATOM 3031 C C . ARG B 1 134 ? 10.719 -2.648 -19.891 1 96.94 134 ARG B C 1
ATOM 3033 O O . ARG B 1 134 ? 9.547 -2.904 -20.172 1 96.94 134 ARG B O 1
ATOM 3040 N N . PHE B 1 135 ? 11.133 -1.509 -19.578 1 95 135 PHE B N 1
ATOM 3041 C CA . PHE B 1 135 ? 10.359 -0.284 -19.766 1 95 135 PHE B CA 1
ATOM 3042 C C . PHE B 1 135 ? 11.023 0.622 -20.797 1 95 135 PHE B C 1
ATOM 3044 O O . PHE B 1 135 ? 12.156 1.067 -20.594 1 95 135 PHE B O 1
ATOM 3051 N N . ALA B 1 136 ? 10.32 0.922 -21.891 1 92.19 136 ALA B N 1
ATOM 3052 C CA . ALA B 1 136 ? 10.922 1.668 -23 1 92.19 136 ALA B CA 1
ATOM 3053 C C . ALA B 1 136 ? 12.266 1.072 -23.391 1 92.19 136 ALA B C 1
ATOM 3055 O O . ALA B 1 136 ? 13.266 1.788 -23.484 1 92.19 136 ALA B O 1
ATOM 3056 N N . GLN B 1 137 ? 12.344 -0.223 -23.406 1 92.56 137 GLN B N 1
ATOM 3057 C CA . GLN B 1 137 ? 13.453 -1.039 -23.891 1 92.56 137 GLN B CA 1
ATOM 3058 C C . GLN B 1 137 ? 14.586 -1.087 -22.859 1 92.56 137 GLN B C 1
ATOM 3060 O O . GLN B 1 137 ? 15.594 -1.757 -23.078 1 92.56 137 GLN B O 1
ATOM 3065 N N . LYS B 1 138 ? 14.453 -0.436 -21.797 1 96.44 138 LYS B N 1
ATOM 3066 C CA . LYS B 1 138 ? 15.438 -0.484 -20.719 1 96.44 138 LYS B CA 1
ATOM 3067 C C . LYS B 1 138 ? 15.062 -1.524 -19.672 1 96.44 138 LYS B C 1
ATOM 3069 O O . LYS B 1 138 ? 13.938 -1.527 -19.172 1 96.44 138 LYS B O 1
ATOM 3074 N N . PRO B 1 139 ? 16.016 -2.379 -19.344 1 98.31 139 PRO B N 1
ATOM 3075 C CA . PRO B 1 139 ? 15.719 -3.33 -18.281 1 98.31 139 PRO B CA 1
ATOM 3076 C C . PRO B 1 139 ? 15.656 -2.67 -16.906 1 98.31 139 PRO B C 1
ATOM 3078 O O . PRO B 1 139 ? 16.625 -2.039 -16.469 1 98.31 139 PRO B O 1
ATOM 3081 N N . LEU B 1 140 ? 14.523 -2.869 -16.188 1 98.25 140 LEU B N 1
ATOM 3082 C CA . LEU B 1 140 ? 14.391 -2.16 -14.922 1 98.25 140 LEU B CA 1
ATOM 3083 C C . LEU B 1 140 ? 14.094 -3.135 -13.789 1 98.25 140 LEU B C 1
ATOM 3085 O O . LEU B 1 140 ? 14.266 -2.797 -12.617 1 98.25 140 LEU B O 1
ATOM 3089 N N . VAL B 1 141 ? 13.562 -4.305 -14.141 1 98.44 141 VAL B N 1
ATOM 3090 C CA . VAL B 1 141 ? 13.195 -5.258 -13.094 1 98.44 141 VAL B CA 1
ATOM 3091 C C . VAL B 1 141 ? 13.742 -6.641 -13.438 1 98.44 141 VAL B C 1
ATOM 3093 O O . VAL B 1 141 ? 13.594 -7.113 -14.562 1 98.44 141 VAL B O 1
ATOM 3096 N N . LEU B 1 142 ? 14.43 -7.223 -12.555 1 98.75 142 LEU B N 1
ATOM 3097 C CA . LEU B 1 142 ? 14.797 -8.633 -12.602 1 98.75 142 LEU B CA 1
ATOM 3098 C C . LEU B 1 142 ? 14.031 -9.43 -11.555 1 98.75 142 LEU B C 1
ATOM 3100 O O . LEU B 1 142 ? 14.195 -9.203 -10.352 1 98.75 142 LEU B O 1
ATOM 3104 N N . ASP B 1 143 ? 13.195 -10.391 -11.992 1 98.25 143 ASP B N 1
ATOM 3105 C CA . ASP B 1 143 ? 12.367 -11.195 -11.102 1 98.25 143 ASP B CA 1
ATOM 3106 C C . ASP B 1 143 ? 12.852 -12.641 -11.062 1 98.25 143 ASP B C 1
ATOM 3108 O O . ASP B 1 143 ? 13.219 -13.211 -12.094 1 98.25 143 ASP B O 1
ATOM 3112 N N . GLU B 1 144 ? 12.938 -13.133 -9.938 1 98.5 144 GLU B N 1
ATOM 3113 C CA . GLU B 1 144 ? 12.992 -14.57 -9.703 1 98.5 144 GLU B CA 1
ATOM 3114 C C . GLU B 1 144 ? 11.734 -15.07 -8.992 1 98.5 144 GLU B C 1
ATOM 3116 O O . GLU B 1 144 ? 11.43 -14.633 -7.883 1 98.5 144 GLU B O 1
ATOM 3121 N N . ILE B 1 145 ? 11.039 -16 -9.617 1 98.5 145 ILE B N 1
ATOM 3122 C CA . ILE B 1 145 ? 9.711 -16.375 -9.156 1 98.5 145 ILE B CA 1
ATOM 3123 C C . ILE B 1 145 ? 9.688 -17.875 -8.82 1 98.5 145 ILE B C 1
ATOM 3125 O O . ILE B 1 145 ? 10.18 -18.703 -9.586 1 98.5 145 ILE B O 1
ATOM 3129 N N . TYR B 1 146 ? 9.148 -18.219 -7.699 1 98.69 146 TYR B N 1
ATOM 3130 C CA . TYR B 1 146 ? 8.984 -19.578 -7.199 1 98.69 146 TYR B CA 1
ATOM 3131 C C . TYR B 1 146 ? 7.508 -19.969 -7.168 1 98.69 146 TYR B C 1
ATOM 3133 O O . TYR B 1 146 ? 6.688 -19.266 -6.566 1 98.69 146 TYR B O 1
ATOM 3141 N N . LEU B 1 147 ? 7.215 -21.078 -7.777 1 98.56 147 LEU B N 1
ATOM 3142 C CA . LEU B 1 147 ? 5.844 -21.578 -7.859 1 98.56 147 LEU B CA 1
ATOM 3143 C C . LEU B 1 147 ? 5.754 -23.016 -7.355 1 98.56 147 LEU B C 1
ATOM 3145 O O . LEU B 1 147 ? 6.629 -23.828 -7.637 1 98.56 147 LEU B O 1
ATOM 3149 N N . PRO B 1 148 ? 4.699 -23.281 -6.625 1 98.44 148 PRO B N 1
ATOM 3150 C CA . PRO B 1 148 ? 4.504 -24.688 -6.266 1 98.44 148 PRO B CA 1
ATOM 3151 C C . PRO B 1 148 ? 4.309 -25.594 -7.484 1 98.44 148 PRO B C 1
ATOM 3153 O O . PRO B 1 148 ? 3.457 -25.312 -8.328 1 98.44 148 PRO B O 1
ATOM 3156 N N . GLY B 1 149 ? 4.988 -26.625 -7.477 1 97 149 GLY B N 1
ATOM 3157 C CA . GLY B 1 149 ? 4.941 -27.516 -8.625 1 97 149 GLY B CA 1
ATOM 3158 C C . GLY B 1 149 ? 3.594 -28.188 -8.805 1 97 149 GLY B C 1
ATOM 3159 O O . GLY B 1 149 ? 3.182 -28.469 -9.93 1 97 149 GLY B O 1
ATOM 3160 N N . ASP B 1 150 ? 2.961 -28.422 -7.742 1 95.62 150 ASP B N 1
ATOM 3161 C CA . ASP B 1 150 ? 1.679 -29.109 -7.793 1 95.62 150 ASP B CA 1
ATOM 3162 C C . ASP B 1 150 ? 0.627 -28.266 -8.516 1 95.62 150 ASP B C 1
ATOM 3164 O O . ASP B 1 150 ? -0.264 -28.812 -9.172 1 95.62 150 ASP B O 1
ATOM 3168 N N . LEU B 1 151 ? 0.728 -27.016 -8.438 1 95.44 151 LEU B N 1
ATOM 3169 C CA . LEU B 1 151 ? -0.231 -26.125 -9.07 1 95.44 151 LEU B CA 1
ATOM 3170 C C . LEU B 1 151 ? 0.219 -25.75 -10.477 1 95.44 151 LEU B C 1
ATOM 3172 O O . LEU B 1 151 ? -0.607 -25.422 -11.328 1 95.44 151 LEU B O 1
ATOM 3176 N N . PHE B 1 152 ? 1.521 -25.859 -10.656 1 97.19 152 PHE B N 1
ATOM 3177 C CA . PHE B 1 152 ? 2.068 -25.344 -11.914 1 97.19 152 PHE B CA 1
ATOM 3178 C C . PHE B 1 152 ? 2.898 -26.422 -12.609 1 97.19 152 PHE B C 1
ATOM 3180 O O . PHE B 1 152 ? 3.943 -26.125 -13.195 1 97.19 152 PHE B O 1
ATOM 3187 N N . ALA B 1 153 ? 2.516 -27.578 -12.562 1 91.88 153 ALA B N 1
ATOM 3188 C CA . ALA B 1 153 ? 3.252 -28.734 -13.055 1 91.88 153 ALA B CA 1
ATOM 3189 C C . ALA B 1 153 ? 3.58 -28.594 -14.539 1 91.88 153 ALA B C 1
ATOM 3191 O O . ALA B 1 153 ? 4.676 -28.938 -14.977 1 91.88 153 ALA B O 1
ATOM 3192 N N . ALA B 1 154 ? 2.686 -28.016 -15.312 1 93.12 154 ALA B N 1
ATOM 3193 C CA . ALA B 1 154 ? 2.85 -27.953 -16.766 1 93.12 154 ALA B CA 1
ATOM 3194 C C . ALA B 1 154 ? 3.453 -26.609 -17.188 1 93.12 154 ALA B C 1
ATOM 3196 O O . ALA B 1 154 ? 3.457 -26.281 -18.375 1 93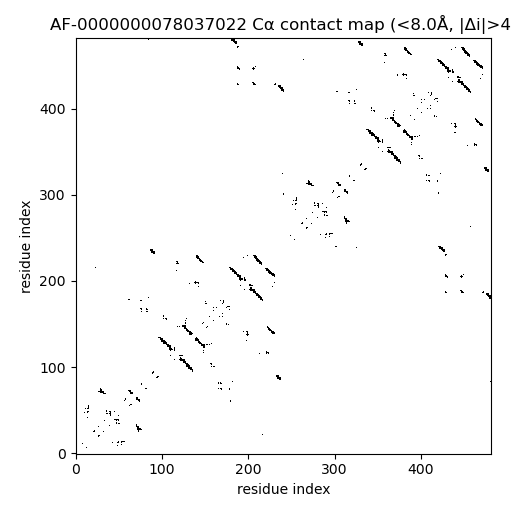.12 154 ALA B O 1
ATOM 3197 N N . PHE B 1 155 ? 3.943 -25.891 -16.219 1 95.69 155 PHE B N 1
ATOM 3198 C CA . PHE B 1 155 ? 4.523 -24.594 -16.547 1 95.69 155 PHE B CA 1
ATOM 3199 C C . PHE B 1 155 ? 5.766 -24.766 -17.422 1 95.69 155 PHE B C 1
ATOM 3201 O O . PHE B 1 155 ? 6.609 -25.625 -17.141 1 95.69 155 PHE B O 1
ATOM 3208 N N . SER B 1 156 ? 5.848 -23.984 -18.438 1 93.19 156 SER B N 1
ATOM 3209 C CA . SER B 1 156 ? 7.055 -23.938 -19.25 1 93.19 156 SER B CA 1
ATOM 3210 C C . SER B 1 156 ? 7.293 -22.531 -19.812 1 93.19 156 SER B C 1
ATOM 3212 O O . SER B 1 156 ? 6.34 -21.781 -20.062 1 93.19 156 SER B O 1
ATOM 3214 N N . LEU B 1 157 ? 8.508 -22.281 -20 1 93.56 157 LEU B N 1
ATOM 3215 C CA . LEU B 1 157 ? 8.906 -20.984 -20.5 1 93.56 157 LEU B CA 1
ATOM 3216 C C . LEU B 1 157 ? 8.352 -20.75 -21.906 1 93.56 157 LEU B C 1
ATOM 3218 O O . LEU B 1 157 ? 7.973 -19.625 -22.25 1 93.56 157 LEU B O 1
ATOM 3222 N N . ASP B 1 158 ? 8.258 -21.766 -22.703 1 93.75 158 ASP B N 1
ATOM 3223 C CA . ASP B 1 158 ? 7.73 -21.672 -24.047 1 93.75 158 ASP B CA 1
ATOM 3224 C C . ASP B 1 158 ? 6.254 -21.281 -24.047 1 93.75 158 ASP B C 1
ATOM 3226 O O . ASP B 1 158 ? 5.832 -20.422 -24.828 1 93.75 158 ASP B O 1
ATOM 3230 N N . ALA B 1 159 ? 5.586 -21.922 -23.188 1 93.38 159 ALA B N 1
ATOM 3231 C CA . ALA B 1 159 ? 4.172 -21.594 -23.062 1 93.38 159 ALA B CA 1
ATOM 3232 C C . ALA B 1 159 ? 3.984 -20.125 -22.656 1 93.38 159 ALA B C 1
ATOM 3234 O O . ALA B 1 159 ? 3.092 -19.453 -23.156 1 93.38 159 AL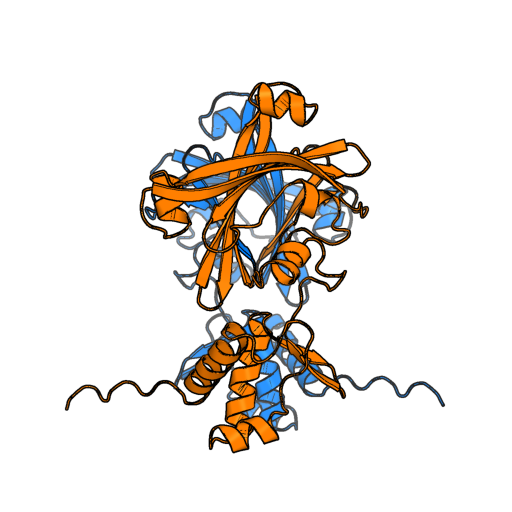A B O 1
ATOM 3235 N N . LEU B 1 160 ? 4.832 -19.703 -21.781 1 93.69 160 LEU B N 1
ATOM 3236 C CA . LEU B 1 160 ? 4.758 -18.328 -21.312 1 93.69 160 LEU B CA 1
ATOM 3237 C C . LEU B 1 160 ? 5.098 -17.359 -22.453 1 93.69 160 LEU B C 1
ATOM 3239 O O . LEU B 1 160 ? 4.43 -16.344 -22.625 1 93.69 160 LEU B O 1
ATOM 3243 N N . LYS B 1 161 ? 6.082 -17.656 -23.234 1 93.44 161 LYS B N 1
ATOM 3244 C CA . LYS B 1 161 ? 6.52 -16.812 -24.328 1 93.44 161 LYS B CA 1
ATOM 3245 C C . LYS B 1 161 ? 5.422 -16.672 -25.375 1 93.44 161 LYS B C 1
ATOM 3247 O O . LYS B 1 161 ? 5.312 -15.625 -26.031 1 93.44 161 LYS B O 1
ATOM 3252 N N . GLU B 1 162 ? 4.625 -17.641 -25.484 1 92.88 162 GLU B N 1
ATOM 3253 C CA . GLU B 1 162 ? 3.557 -17.656 -26.484 1 92.88 162 GLU B CA 1
ATOM 3254 C C . GLU B 1 162 ? 2.334 -16.891 -25.984 1 92.88 162 GLU B C 1
ATOM 3256 O O . GLU B 1 162 ? 1.455 -16.531 -26.766 1 92.88 162 GLU B O 1
ATOM 3261 N N . TRP B 1 163 ? 2.35 -16.688 -24.734 1 91.19 163 TRP B N 1
ATOM 3262 C CA . TRP B 1 163 ? 1.2 -16.031 -24.141 1 91.19 163 TRP B CA 1
ATOM 3263 C C . TRP B 1 163 ? 1.246 -14.531 -24.375 1 91.19 163 TRP B C 1
ATOM 3265 O O . TRP B 1 163 ? 2.287 -13.891 -24.188 1 91.19 163 TRP B O 1
ATOM 3275 N N . ARG B 1 164 ? 0.152 -13.875 -24.75 1 85.75 164 ARG B N 1
ATOM 3276 C CA . ARG B 1 164 ? 0.108 -12.453 -25.078 1 85.75 164 ARG B CA 1
ATOM 3277 C C . ARG B 1 164 ? -0.438 -11.641 -23.906 1 85.75 164 ARG B C 1
ATOM 3279 O O . ARG B 1 164 ? -0.327 -10.414 -23.891 1 85.75 164 ARG B O 1
ATOM 3286 N N . GLY B 1 165 ? -0.842 -12.242 -22.875 1 87.56 165 GLY B N 1
ATOM 3287 C CA . GLY B 1 165 ? -1.382 -11.531 -21.734 1 87.56 165 GLY B CA 1
ATOM 3288 C C . GLY B 1 165 ? -0.385 -11.383 -20.594 1 87.56 165 GLY B C 1
ATOM 3289 O O . GLY B 1 165 ? 0.816 -11.586 -20.781 1 87.56 165 GLY B O 1
ATOM 3290 N N . SER B 1 166 ? -0.82 -10.859 -19.516 1 91.44 166 SER B N 1
ATOM 3291 C CA . SER B 1 166 ? 0.019 -10.695 -18.328 1 91.44 166 SER B CA 1
ATOM 3292 C C . SER B 1 166 ? 0.376 -12.047 -17.719 1 91.44 166 SER B C 1
ATOM 3294 O O . SER B 1 166 ? -0.257 -13.062 -18.031 1 91.44 166 SER B O 1
ATOM 3296 N N . LEU B 1 167 ? 1.349 -12.039 -16.938 1 94 167 LEU B N 1
ATOM 3297 C CA . LEU B 1 167 ? 1.769 -13.242 -16.234 1 94 167 LEU B CA 1
ATOM 3298 C C . LEU B 1 167 ? 0.618 -13.812 -15.406 1 94 167 LEU B C 1
ATOM 3300 O O . LEU B 1 167 ? 0.365 -15.023 -15.445 1 94 167 LEU B O 1
ATOM 3304 N N . TYR B 1 168 ? -0.122 -12.945 -14.727 1 94.38 168 TYR B N 1
ATOM 3305 C CA . TYR B 1 168 ? -1.185 -13.43 -13.852 1 94.38 168 TYR B CA 1
ATOM 3306 C C . TYR B 1 168 ? -2.381 -13.914 -14.664 1 94.38 168 TYR B C 1
ATOM 3308 O O . TYR B 1 168 ? -3.078 -14.852 -14.258 1 94.38 168 TYR B O 1
ATOM 3316 N N . SER B 1 169 ? -2.631 -13.25 -15.805 1 93.25 169 SER B N 1
ATOM 3317 C CA . SER B 1 169 ? -3.658 -13.797 -16.688 1 93.25 169 SER B CA 1
ATOM 3318 C C . SER B 1 169 ? -3.262 -15.18 -17.203 1 93.25 169 SER B C 1
ATOM 3320 O O . SER B 1 169 ? -4.121 -16.031 -17.422 1 93.25 169 SER B O 1
ATOM 3322 N N . PHE B 1 170 ? -1.979 -15.406 -17.438 1 94.81 170 PHE B N 1
ATOM 3323 C CA . PHE B 1 170 ? -1.466 -16.703 -17.828 1 94.81 170 PHE B CA 1
ATOM 3324 C C . PHE B 1 170 ? -1.736 -17.75 -16.75 1 94.81 170 PHE B C 1
ATOM 3326 O O . PHE B 1 170 ? -2.268 -18.828 -17.031 1 94.81 170 PHE B O 1
ATOM 3333 N N . PHE B 1 171 ? -1.405 -17.438 -15.477 1 95.5 171 PHE B N 1
ATOM 3334 C CA . PHE B 1 171 ? -1.649 -18.328 -14.359 1 95.5 171 PHE B CA 1
ATOM 3335 C C . PHE B 1 171 ? -3.133 -18.656 -14.234 1 95.5 171 PHE B C 1
ATOM 3337 O O . PHE B 1 171 ? -3.502 -19.812 -14.023 1 95.5 171 PHE B O 1
ATOM 3344 N N . GLU B 1 172 ? -3.924 -17.641 -14.383 1 93.19 172 GLU B N 1
ATOM 3345 C CA . GLU B 1 172 ? -5.371 -17.781 -14.242 1 93.19 172 GLU B CA 1
ATOM 3346 C C . GLU B 1 172 ? -5.945 -18.672 -15.336 1 93.19 172 GLU B C 1
ATOM 3348 O O . GLU B 1 172 ? -6.727 -19.594 -15.055 1 93.19 172 GLU B O 1
ATOM 3353 N N . ASN B 1 173 ? -5.523 -18.516 -16.531 1 91.81 173 ASN B N 1
ATOM 3354 C CA . ASN B 1 173 ? -6.125 -19.172 -17.688 1 91.81 173 ASN B CA 1
ATOM 3355 C C . ASN B 1 173 ? -5.559 -20.578 -17.875 1 91.81 173 ASN B C 1
ATOM 3357 O O . ASN B 1 173 ? -6.297 -21.516 -18.219 1 91.81 173 ASN B O 1
ATOM 3361 N N . ARG B 1 174 ? -4.336 -20.75 -17.641 1 93.5 174 ARG B N 1
ATOM 3362 C CA . ARG B 1 174 ? -3.693 -22.016 -17.953 1 93.5 174 ARG B CA 1
ATOM 3363 C C . ARG B 1 174 ? -3.695 -22.953 -16.75 1 93.5 174 ARG B C 1
ATOM 3365 O O . ARG B 1 174 ? -3.756 -24.172 -16.906 1 93.5 174 ARG B O 1
ATOM 3372 N N . PHE B 1 175 ? -3.697 -22.344 -15.586 1 94.44 175 PHE B N 1
ATOM 3373 C CA . PHE B 1 175 ? -3.535 -23.188 -14.406 1 94.44 175 PHE B CA 1
ATOM 3374 C C . PHE B 1 175 ? -4.711 -23 -13.453 1 94.44 175 PHE B C 1
ATOM 3376 O O . PHE B 1 175 ? -4.816 -23.719 -12.445 1 94.44 175 PHE B O 1
ATOM 3383 N N . GLY B 1 176 ? -5.523 -22.031 -13.703 1 91.38 176 GLY B N 1
ATOM 3384 C CA . GLY B 1 176 ? -6.699 -21.812 -12.875 1 91.38 176 GLY B CA 1
ATOM 3385 C C . GLY B 1 176 ? -6.375 -21.156 -11.547 1 91.38 176 GLY B C 1
ATOM 3386 O O . GLY B 1 176 ? -7.129 -21.297 -10.578 1 91.38 176 GLY B O 1
ATOM 3387 N N . VAL B 1 177 ? -5.273 -20.516 -11.453 1 92.75 177 VAL B N 1
ATOM 3388 C CA . VAL B 1 177 ? -4.855 -19.891 -10.203 1 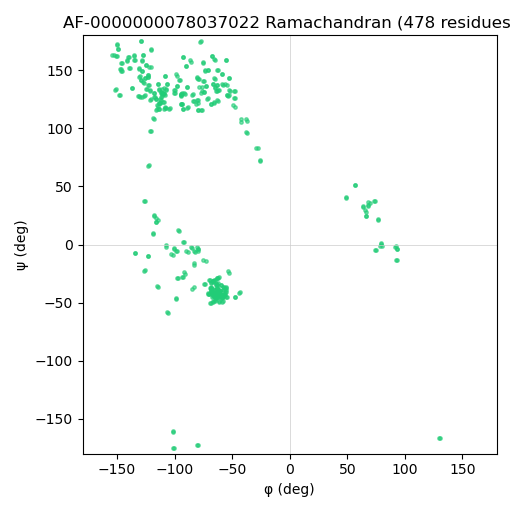92.75 177 VAL B CA 1
ATOM 3389 C C . VAL B 1 177 ? -5.062 -18.391 -10.281 1 92.75 177 VAL B C 1
ATOM 3391 O O . VAL B 1 177 ? -4.422 -17.703 -11.094 1 92.75 177 VAL B O 1
ATOM 3394 N N . ARG B 1 178 ? -5.91 -17.906 -9.438 1 91.25 178 ARG B N 1
ATOM 3395 C CA . ARG B 1 178 ? -6.152 -16.469 -9.359 1 91.25 178 ARG B CA 1
ATOM 3396 C C . ARG B 1 178 ? -5.359 -15.836 -8.227 1 91.25 178 ARG B C 1
ATOM 3398 O O . ARG B 1 178 ? -5.332 -16.375 -7.113 1 91.25 178 ARG B O 1
ATOM 3405 N N . MET B 1 179 ? -4.797 -14.75 -8.523 1 93.25 179 MET B N 1
ATOM 3406 C CA . MET B 1 179 ? -4.051 -14.008 -7.512 1 93.25 179 MET B CA 1
ATOM 3407 C C . MET B 1 179 ? -4.938 -12.977 -6.828 1 93.25 179 MET B C 1
ATOM 3409 O O . MET B 1 179 ? -5.316 -11.977 -7.434 1 93.25 179 MET B O 1
ATOM 3413 N N . VAL B 1 180 ? -5.141 -13.148 -5.543 1 90.88 180 VAL B N 1
ATOM 3414 C CA . VAL B 1 180 ? -6.148 -12.367 -4.84 1 90.88 180 VAL B CA 1
ATOM 3415 C C . VAL B 1 180 ? -5.484 -11.195 -4.117 1 90.88 180 VAL B C 1
ATOM 3417 O O . VAL B 1 180 ? -5.934 -10.055 -4.223 1 90.88 180 VAL B O 1
ATOM 3420 N N . ARG B 1 181 ? -4.457 -11.445 -3.455 1 93.06 181 ARG B N 1
ATOM 3421 C CA . ARG B 1 181 ? -3.746 -10.422 -2.703 1 93.06 181 ARG B CA 1
ATOM 3422 C C . ARG B 1 181 ? -2.252 -10.719 -2.643 1 93.06 181 ARG B C 1
ATOM 3424 O O . ARG B 1 181 ? -1.82 -11.82 -2.99 1 93.06 181 ARG B O 1
ATOM 3431 N N . ALA B 1 182 ? -1.523 -9.727 -2.188 1 96.5 182 ALA B N 1
ATOM 3432 C CA . ALA B 1 182 ? -0.078 -9.906 -2.072 1 96.5 182 ALA B CA 1
ATOM 3433 C C . ALA B 1 182 ? 0.474 -9.141 -0.871 1 96.5 182 ALA B C 1
ATOM 3435 O O . ALA B 1 182 ? -0.125 -8.164 -0.418 1 96.5 182 ALA B O 1
ATOM 3436 N N . GLU B 1 183 ? 1.492 -9.648 -0.323 1 96.88 183 GLU B N 1
ATOM 3437 C CA . GLU B 1 183 ? 2.316 -8.984 0.681 1 96.88 183 GLU B CA 1
ATOM 3438 C C . GLU B 1 183 ? 3.725 -8.719 0.155 1 96.88 183 GLU B C 1
ATOM 3440 O O . GLU B 1 183 ? 4.305 -9.57 -0.523 1 96.88 183 GLU B O 1
ATOM 3445 N N . GLU B 1 184 ? 4.219 -7.559 0.453 1 97.56 184 GLU B N 1
ATOM 3446 C CA . GLU B 1 184 ? 5.551 -7.215 -0.038 1 97.56 184 GLU B CA 1
ATOM 3447 C C . GLU B 1 184 ? 6.445 -6.711 1.093 1 97.56 184 GLU B C 1
ATOM 3449 O O . GLU B 1 184 ? 5.977 -6.023 2.004 1 97.56 184 GLU B O 1
ATOM 3454 N N . ARG B 1 185 ? 7.641 -7.082 1.03 1 98.06 185 ARG B N 1
ATOM 3455 C CA . ARG B 1 185 ? 8.727 -6.559 1.849 1 98.06 185 ARG B CA 1
ATOM 3456 C C . ARG B 1 185 ? 9.766 -5.844 0.988 1 98.06 185 ARG B C 1
ATOM 3458 O O . ARG B 1 185 ? 10.398 -6.461 0.129 1 98.06 185 ARG B O 1
ATOM 3465 N N . LEU B 1 186 ? 9.922 -4.559 1.182 1 98.44 186 LEU B N 1
ATOM 3466 C CA . LEU B 1 186 ? 10.836 -3.764 0.366 1 98.44 186 LEU B CA 1
ATOM 3467 C C . LEU B 1 186 ? 12.086 -3.396 1.153 1 98.44 186 LEU B C 1
ATOM 3469 O O . LEU B 1 186 ? 12 -3.041 2.33 1 98.44 186 LEU B O 1
ATOM 3473 N N . LYS B 1 187 ? 13.211 -3.49 0.482 1 98.31 187 LYS B N 1
ATOM 3474 C CA . LYS B 1 187 ? 14.523 -3.076 0.981 1 98.31 187 LYS B CA 1
ATOM 3475 C C . LYS B 1 187 ? 15.336 -2.4 -0.116 1 98.31 187 LYS B C 1
ATOM 3477 O O . LYS B 1 187 ? 14.992 -2.486 -1.296 1 98.31 187 LYS B O 1
ATOM 3482 N N . ALA B 1 188 ? 16.328 -1.677 0.396 1 98.75 188 ALA B N 1
ATOM 3483 C CA . ALA B 1 188 ? 17.359 -1.231 -0.538 1 98.75 188 ALA B CA 1
ATOM 3484 C C . ALA B 1 188 ? 18.594 -2.127 -0.46 1 98.75 188 ALA B C 1
ATOM 3486 O O . ALA B 1 188 ? 19.062 -2.461 0.632 1 98.75 188 ALA B O 1
ATOM 3487 N N . VAL B 1 189 ? 19.078 -2.527 -1.582 1 98.62 189 VAL B N 1
ATOM 3488 C CA . VAL B 1 189 ? 20.25 -3.4 -1.628 1 98.62 189 VAL B CA 1
ATOM 3489 C C . VAL B 1 189 ? 21.219 -2.904 -2.695 1 98.62 189 VAL B C 1
ATOM 3491 O O . VAL B 1 189 ? 20.844 -2.125 -3.574 1 98.62 189 VAL B O 1
ATOM 3494 N N . ALA B 1 190 ? 22.453 -3.371 -2.609 1 98.5 190 ALA B N 1
ATOM 3495 C CA . ALA B 1 190 ? 23.453 -3.094 -3.639 1 98.5 190 ALA B CA 1
ATOM 3496 C C . ALA B 1 190 ? 23.422 -4.156 -4.734 1 98.5 190 ALA B C 1
ATOM 3498 O O . ALA B 1 190 ? 23.328 -5.352 -4.445 1 98.5 190 ALA B O 1
ATOM 3499 N N . ALA B 1 191 ? 23.484 -3.711 -5.984 1 98.44 191 ALA B N 1
ATOM 3500 C CA . ALA B 1 191 ? 23.5 -4.645 -7.109 1 98.44 191 ALA B CA 1
ATOM 3501 C C . ALA B 1 191 ? 24.734 -5.535 -7.07 1 98.44 191 ALA B C 1
ATOM 3503 O O . ALA B 1 191 ? 25.875 -5.039 -7.047 1 98.44 191 ALA B O 1
ATOM 3504 N N . ASP B 1 192 ? 24.5 -6.805 -7.062 1 98.06 192 ASP B N 1
ATOM 3505 C CA . ASP B 1 192 ? 25.641 -7.691 -7.281 1 98.06 192 ASP B CA 1
ATOM 3506 C C . ASP B 1 192 ? 26.031 -7.742 -8.758 1 98.06 192 ASP B C 1
ATOM 3508 O O . ASP B 1 192 ? 25.375 -7.113 -9.594 1 98.06 192 ASP B O 1
ATOM 3512 N N . ARG B 1 193 ? 27.047 -8.383 -9.07 1 97.88 193 ARG B N 1
ATOM 3513 C CA . ARG B 1 193 ? 27.609 -8.375 -10.422 1 97.88 193 ARG B CA 1
ATOM 3514 C C . ARG B 1 193 ? 26.578 -8.875 -11.438 1 97.88 193 ARG B C 1
ATOM 3516 O O . ARG B 1 193 ? 26.359 -8.234 -12.469 1 97.88 193 ARG B O 1
ATOM 3523 N N . VAL B 1 194 ? 25.953 -9.984 -11.18 1 97.25 194 VAL B N 1
ATOM 3524 C CA . VAL B 1 194 ? 25.031 -10.625 -12.109 1 97.25 194 VAL B CA 1
ATOM 3525 C C . VAL B 1 194 ? 23.812 -9.727 -12.328 1 97.25 194 VAL B C 1
ATOM 3527 O O . VAL B 1 194 ? 23.422 -9.469 -13.469 1 97.25 194 VAL B O 1
ATOM 3530 N N . THR B 1 195 ? 23.234 -9.242 -11.273 1 98.12 195 THR B N 1
ATOM 3531 C CA . THR B 1 195 ? 22.078 -8.375 -11.352 1 98.12 195 THR B CA 1
ATOM 3532 C C . THR B 1 195 ? 22.406 -7.082 -12.094 1 98.12 195 THR B C 1
ATOM 3534 O O . THR B 1 195 ? 21.625 -6.621 -12.93 1 98.12 195 THR B O 1
ATOM 3537 N N . ALA B 1 196 ? 23.547 -6.559 -11.805 1 98.56 196 ALA B N 1
ATOM 3538 C CA . ALA B 1 196 ? 24 -5.328 -12.453 1 98.56 196 ALA B CA 1
ATOM 3539 C C . ALA B 1 196 ? 24.078 -5.512 -13.969 1 98.56 196 ALA B C 1
ATOM 3541 O O . ALA B 1 196 ? 23.625 -4.656 -14.734 1 98.56 196 ALA B O 1
ATOM 3542 N N . GLU B 1 197 ? 24.641 -6.574 -14.336 1 98.06 197 GLU B N 1
ATOM 3543 C CA . GLU B 1 197 ? 24.781 -6.867 -15.766 1 98.06 197 GLU B CA 1
ATOM 3544 C C . GLU B 1 197 ? 23.422 -7.012 -16.438 1 98.06 197 GLU B C 1
ATOM 3546 O O . GLU B 1 197 ? 23.188 -6.453 -17.5 1 98.06 197 GLU B O 1
ATOM 3551 N N . MET B 1 198 ? 22.547 -7.719 -15.805 1 97.75 198 MET B N 1
ATOM 3552 C CA . MET B 1 198 ? 21.219 -8 -16.375 1 97.75 198 MET B CA 1
ATOM 3553 C C . MET B 1 198 ? 20.391 -6.723 -16.484 1 97.75 198 MET B C 1
ATOM 3555 O O . MET B 1 198 ? 19.594 -6.582 -17.406 1 97.75 198 MET B O 1
ATOM 3559 N N . LEU B 1 199 ? 20.625 -5.797 -15.57 1 98.44 199 LEU B N 1
ATOM 3560 C CA . LEU B 1 199 ? 19.812 -4.582 -15.523 1 98.44 199 LEU B CA 1
ATOM 3561 C C . LEU B 1 199 ? 20.531 -3.428 -16.219 1 98.44 199 LEU B C 1
ATOM 3563 O O . LEU B 1 199 ? 19.969 -2.344 -16.375 1 98.44 199 LEU B O 1
ATOM 3567 N N . GLY B 1 200 ? 21.734 -3.68 -16.609 1 97.69 200 GLY B N 1
ATOM 3568 C CA . GLY B 1 200 ? 22.5 -2.648 -17.281 1 97.69 200 GLY B CA 1
ATOM 3569 C C . GLY B 1 200 ? 22.875 -1.49 -16.375 1 97.69 200 GLY B C 1
ATOM 3570 O O . GLY B 1 200 ? 22.828 -0.331 -16.797 1 97.69 200 GLY B O 1
ATOM 3571 N N . VAL B 1 201 ? 23.172 -1.78 -15.125 1 98 201 VAL B N 1
ATOM 3572 C CA . VAL B 1 201 ? 23.594 -0.759 -14.18 1 98 201 VAL B CA 1
ATOM 3573 C C . VAL B 1 201 ? 25 -1.101 -13.648 1 98 201 VAL B C 1
ATOM 3575 O O . VAL B 1 201 ? 25.5 -2.197 -13.891 1 98 201 VAL B O 1
ATOM 3578 N N . ALA B 1 202 ? 25.594 -0.143 -12.992 1 97.62 202 ALA B N 1
ATOM 3579 C CA . ALA B 1 202 ? 26.906 -0.396 -12.398 1 97.62 202 ALA B CA 1
ATOM 3580 C C . ALA B 1 202 ? 26.797 -1.336 -11.203 1 97.62 202 ALA B C 1
ATOM 3582 O O . ALA B 1 202 ? 25.797 -1.328 -10.492 1 97.62 202 ALA B O 1
ATOM 3583 N N . GLU B 1 203 ? 27.875 -2.092 -11.008 1 97.69 203 GLU B N 1
ATOM 3584 C CA . GLU B 1 203 ? 27.938 -2.885 -9.789 1 97.69 203 GLU B CA 1
ATOM 3585 C C . GLU B 1 203 ? 27.828 -1.999 -8.547 1 97.69 203 GLU B C 1
ATOM 3587 O O . GLU B 1 203 ? 28.359 -0.887 -8.523 1 97.69 203 GLU B O 1
ATOM 3592 N N . ARG B 1 204 ? 27.016 -2.498 -7.551 1 97.44 204 ARG B N 1
ATOM 3593 C CA . ARG B 1 204 ? 26.812 -1.857 -6.254 1 97.44 204 ARG B CA 1
ATOM 3594 C C . ARG B 1 204 ? 25.828 -0.706 -6.359 1 97.44 204 ARG B C 1
ATOM 3596 O O . ARG B 1 204 ? 25.531 -0.038 -5.367 1 97.44 204 ARG B O 1
ATOM 3603 N N . SER B 1 205 ? 25.297 -0.475 -7.551 1 98 205 SER B N 1
ATOM 3604 C CA . SER B 1 205 ? 24.219 0.492 -7.656 1 98 205 SER B CA 1
ATOM 3605 C C . SER B 1 205 ? 23.062 0.133 -6.723 1 98 205 SER B C 1
ATOM 3607 O O . SER B 1 205 ? 22.719 -1.043 -6.566 1 98 205 SER B O 1
ATOM 3609 N N . PRO B 1 206 ? 22.531 1.142 -6.098 1 98.62 206 PRO B N 1
ATOM 3610 C CA . PRO B 1 206 ? 21.375 0.837 -5.258 1 98.62 206 PRO B CA 1
ATOM 3611 C C . PRO B 1 206 ? 20.172 0.325 -6.062 1 98.62 206 PRO B C 1
ATOM 3613 O O . PRO B 1 206 ? 19.859 0.882 -7.113 1 98.62 206 PRO B O 1
ATOM 3616 N N . LEU B 1 207 ? 19.609 -0.735 -5.586 1 98.88 207 LEU B N 1
ATOM 3617 C CA . LEU B 1 207 ? 18.406 -1.316 -6.168 1 98.88 207 LEU B CA 1
ATOM 3618 C C . LEU B 1 207 ? 17.312 -1.476 -5.117 1 98.88 207 LEU B C 1
ATOM 3620 O O . LEU B 1 207 ? 17.609 -1.762 -3.953 1 98.88 207 LEU B O 1
ATOM 3624 N N . LEU B 1 208 ? 16.125 -1.262 -5.508 1 98.88 208 LEU B N 1
ATOM 3625 C CA . LEU B 1 208 ? 14.984 -1.645 -4.676 1 98.88 208 LEU B CA 1
ATOM 3626 C C . LEU B 1 208 ? 14.734 -3.148 -4.75 1 98.88 208 LEU B C 1
ATOM 3628 O O . LEU B 1 208 ? 14.539 -3.695 -5.836 1 98.88 208 LEU B O 1
ATOM 3632 N N . PHE B 1 209 ? 14.898 -3.783 -3.654 1 98.81 209 PHE B N 1
ATOM 3633 C CA . PHE B 1 209 ? 14.594 -5.207 -3.553 1 98.81 209 PHE B CA 1
ATOM 3634 C C . PHE B 1 209 ? 13.172 -5.418 -3.043 1 98.81 209 PHE B C 1
ATOM 3636 O O . PHE B 1 209 ? 12.812 -4.945 -1.962 1 98.81 209 PHE B O 1
ATOM 3643 N N . VAL B 1 210 ? 12.312 -6.094 -3.818 1 98.56 210 VAL B N 1
ATOM 3644 C CA . VAL B 1 210 ? 10.922 -6.352 -3.463 1 98.56 210 VAL B CA 1
ATOM 3645 C C . VAL B 1 210 ? 10.68 -7.855 -3.357 1 98.56 210 VAL B C 1
ATOM 3647 O O . VAL B 1 210 ? 10.711 -8.562 -4.367 1 98.56 210 VAL B O 1
ATOM 3650 N N . GLU B 1 211 ? 10.516 -8.305 -2.184 1 98.38 211 GLU B N 1
ATOM 3651 C CA . GLU B 1 211 ? 10.086 -9.68 -1.945 1 98.38 211 GLU B CA 1
ATOM 3652 C C . GLU B 1 211 ? 8.57 -9.766 -1.794 1 98.38 211 GLU B C 1
ATOM 3654 O O . GLU B 1 211 ? 7.996 -9.164 -0.882 1 98.38 211 GLU B O 1
ATOM 3659 N N . ARG B 1 212 ? 7.918 -10.539 -2.637 1 98.38 212 ARG B N 1
ATOM 3660 C CA . ARG B 1 212 ? 6.457 -10.586 -2.664 1 98.38 212 ARG B CA 1
ATOM 3661 C C . ARG B 1 212 ? 5.957 -12.016 -2.486 1 98.38 212 ARG B C 1
ATOM 3663 O O . ARG B 1 212 ? 6.52 -12.953 -3.059 1 98.38 212 ARG B O 1
ATOM 3670 N N . VAL B 1 213 ? 5.012 -12.18 -1.666 1 98.56 213 VAL B N 1
ATOM 3671 C CA . VAL B 1 213 ? 4.227 -13.406 -1.575 1 98.56 213 VAL B CA 1
ATOM 3672 C C . VAL B 1 213 ? 2.795 -13.141 -2.031 1 98.56 213 VAL B C 1
ATOM 3674 O O . VAL B 1 213 ? 2.141 -12.219 -1.536 1 98.56 213 VAL B O 1
ATOM 3677 N N . THR B 1 214 ? 2.385 -13.914 -2.977 1 97.69 214 THR B N 1
ATOM 3678 C CA . THR B 1 214 ? 1.041 -13.742 -3.516 1 97.69 214 THR B CA 1
ATOM 3679 C C . THR B 1 214 ? 0.132 -14.883 -3.086 1 97.69 214 THR B C 1
ATOM 3681 O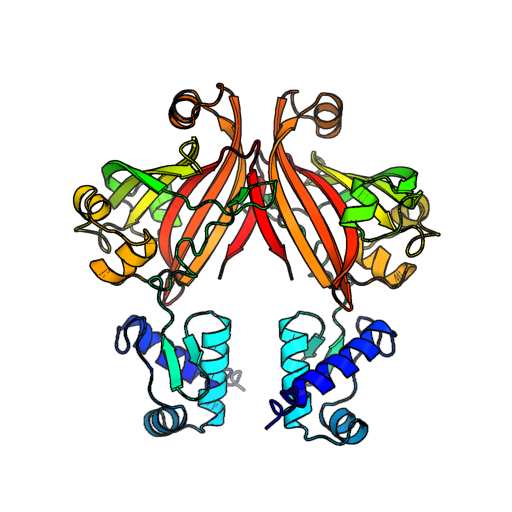 O . THR B 1 214 ? 0.559 -16.047 -3.049 1 97.69 214 THR B O 1
ATOM 3684 N N . TYR B 1 215 ? -1.107 -14.523 -2.865 1 96.44 215 TYR B N 1
ATOM 3685 C CA . TYR B 1 215 ? -2.07 -15.469 -2.318 1 96.44 215 TYR B CA 1
ATOM 3686 C C . TYR B 1 215 ? -3.277 -15.617 -3.238 1 96.44 215 TYR B C 1
ATOM 3688 O O . TYR B 1 215 ? -3.711 -14.641 -3.859 1 96.44 215 TYR B O 1
ATOM 3696 N N . THR B 1 216 ? -3.748 -16.828 -3.271 1 93.88 216 THR B N 1
ATOM 3697 C CA . THR B 1 216 ? -5.027 -17.078 -3.922 1 93.88 216 THR B CA 1
ATOM 3698 C C . THR B 1 216 ? -6.141 -17.219 -2.889 1 93.88 216 THR B C 1
ATOM 3700 O O . THR B 1 216 ? -6.039 -16.688 -1.781 1 93.88 216 THR B O 1
ATOM 3703 N N . TYR B 1 217 ? -7.246 -17.828 -3.305 1 89.5 217 TYR B N 1
ATOM 3704 C CA . TYR B 1 217 ? -8.383 -17.984 -2.4 1 89.5 217 TYR B CA 1
ATOM 3705 C C . TYR B 1 217 ? -7.953 -18.641 -1.098 1 89.5 217 TYR B C 1
ATOM 3707 O O . TYR B 1 217 ? -7.02 -19.453 -1.081 1 89.5 217 TYR B O 1
ATOM 3715 N N . ASN B 1 218 ? -8.609 -18.141 -0.043 1 84.69 218 ASN B N 1
ATOM 3716 C CA . ASN B 1 218 ? -8.43 -18.703 1.29 1 84.69 218 ASN B CA 1
ATOM 3717 C C . ASN B 1 218 ? -7.016 -18.484 1.812 1 84.69 218 ASN B C 1
ATOM 3719 O O . ASN B 1 218 ? -6.461 -19.359 2.492 1 84.69 218 ASN B O 1
ATOM 3723 N N . ASP B 1 219 ? -6.352 -17.516 1.344 1 91.88 219 ASP B N 1
ATOM 3724 C CA . ASP B 1 219 ? -5.051 -17.047 1.827 1 91.88 219 ASP B CA 1
ATOM 3725 C C . ASP B 1 219 ? -3.982 -18.125 1.629 1 91.88 219 ASP B C 1
ATOM 3727 O O . ASP B 1 219 ? -3.082 -18.266 2.459 1 91.88 219 ASP B O 1
ATOM 3731 N N . ARG B 1 220 ? -4.141 -18.859 0.588 1 94.81 220 ARG B N 1
ATOM 3732 C CA . ARG B 1 220 ? -3.102 -19.828 0.233 1 94.81 220 ARG B CA 1
ATOM 3733 C C . ARG B 1 220 ? -1.993 -19.156 -0.577 1 94.81 220 ARG B C 1
ATOM 3735 O O . ARG B 1 220 ? -2.244 -18.625 -1.657 1 94.81 220 ARG B O 1
ATOM 3742 N N . PRO B 1 221 ? -0.735 -19.266 -0.074 1 98.31 221 PRO B N 1
ATOM 3743 C CA . PRO B 1 221 ? 0.345 -18.688 -0.883 1 98.31 221 PRO B CA 1
ATOM 3744 C C . PRO B 1 221 ? 0.644 -19.516 -2.133 1 98.31 221 PRO B C 1
ATOM 3746 O O . PRO B 1 221 ? 0.714 -20.75 -2.062 1 98.31 221 PRO B O 1
ATOM 3749 N N . VAL B 1 222 ? 0.84 -18.875 -3.299 1 98.06 222 VAL B N 1
ATOM 3750 C CA . VAL B 1 222 ? 1.006 -19.625 -4.535 1 98.06 222 VAL B CA 1
ATOM 3751 C C . VAL B 1 222 ? 2.182 -19.062 -5.332 1 98.06 222 VAL B C 1
ATOM 3753 O O . VAL B 1 222 ? 2.578 -19.641 -6.352 1 98.06 222 VAL B O 1
ATOM 3756 N N . GLU B 1 223 ? 2.729 -17.984 -4.898 1 98.5 223 GLU B N 1
ATOM 3757 C CA . GLU B 1 223 ? 3.873 -17.375 -5.562 1 98.5 223 GLU B CA 1
ATOM 3758 C C . GLU B 1 223 ? 4.789 -16.672 -4.555 1 98.5 223 GLU B C 1
ATOM 3760 O O . GLU B 1 223 ? 4.312 -15.961 -3.668 1 98.5 223 GLU B O 1
ATOM 3765 N N . TRP B 1 224 ? 6.031 -16.984 -4.629 1 98.75 224 TRP B N 1
ATOM 3766 C CA . TRP B 1 224 ? 7.094 -16.219 -3.98 1 98.75 224 TRP B CA 1
ATOM 3767 C C . TRP B 1 224 ? 7.992 -15.547 -5.016 1 98.75 224 TRP B C 1
ATOM 3769 O O . TRP B 1 224 ? 8.508 -16.203 -5.918 1 98.75 224 TRP B O 1
ATOM 3779 N N . ARG B 1 225 ? 8.109 -14.227 -4.973 1 98.5 225 ARG B N 1
ATOM 3780 C CA . ARG B 1 225 ? 8.859 -13.477 -5.977 1 98.5 225 ARG B CA 1
ATOM 3781 C C . ARG B 1 225 ? 9.906 -12.578 -5.324 1 98.5 225 ARG B C 1
ATOM 3783 O O . ARG B 1 225 ? 9.602 -11.852 -4.379 1 98.5 225 ARG B O 1
ATOM 3790 N N . LYS B 1 226 ? 11.07 -12.711 -5.789 1 98.44 226 LYS B N 1
ATOM 3791 C CA . LYS B 1 226 ? 12.156 -11.789 -5.465 1 98.44 226 LYS B CA 1
ATOM 3792 C C . LYS B 1 226 ? 12.492 -10.891 -6.656 1 98.44 226 LYS B C 1
ATOM 3794 O O . LYS B 1 226 ? 12.922 -11.383 -7.703 1 98.44 226 LYS B O 1
ATOM 3799 N N . GLY B 1 227 ? 12.305 -9.609 -6.465 1 98.5 227 GLY B N 1
ATOM 3800 C CA . GLY B 1 227 ? 12.516 -8.664 -7.551 1 98.5 227 GLY B CA 1
ATOM 3801 C C . GLY B 1 227 ? 13.547 -7.602 -7.219 1 98.5 227 GLY B C 1
ATOM 3802 O O . GLY B 1 227 ? 13.578 -7.086 -6.102 1 98.5 227 GLY B O 1
ATOM 3803 N N . PHE B 1 228 ? 14.406 -7.309 -8.18 1 98.81 228 PHE B N 1
ATOM 3804 C CA . PHE B 1 228 ? 15.344 -6.203 -8.109 1 98.81 228 PHE B CA 1
ATOM 3805 C C . PHE B 1 228 ? 14.961 -5.102 -9.086 1 98.81 228 PHE B C 1
ATOM 3807 O O . PHE B 1 228 ? 14.828 -5.348 -10.289 1 98.81 228 PHE B O 1
ATOM 3814 N N . TYR B 1 229 ? 14.742 -3.891 -8.617 1 98.75 229 TYR B N 1
ATOM 3815 C CA . TYR B 1 229 ? 14.25 -2.777 -9.422 1 98.75 229 TYR B CA 1
ATOM 3816 C C . TYR B 1 229 ? 15.289 -1.666 -9.5 1 98.75 229 TYR B C 1
ATOM 3818 O O . TYR B 1 229 ? 15.781 -1.19 -8.477 1 98.75 229 TYR B O 1
ATOM 3826 N N . ALA B 1 230 ? 15.641 -1.29 -10.68 1 98.62 230 ALA B N 1
ATOM 3827 C CA . ALA B 1 230 ? 16.406 -0.064 -10.883 1 98.62 230 ALA B CA 1
ATOM 3828 C C . ALA B 1 230 ? 15.5 1.163 -10.844 1 98.62 230 ALA B C 1
ATOM 3830 O O . ALA B 1 230 ? 14.68 1.362 -11.742 1 98.62 230 ALA B O 1
ATOM 3831 N N . THR B 1 231 ? 15.711 2.02 -9.844 1 98.19 231 THR B N 1
ATOM 3832 C CA . THR B 1 231 ? 14.719 3.068 -9.625 1 98.19 231 THR B CA 1
ATOM 3833 C C . THR B 1 231 ? 15.344 4.449 -9.82 1 98.19 231 THR B C 1
ATOM 3835 O O . THR B 1 231 ? 14.867 5.434 -9.25 1 98.19 231 THR B O 1
ATOM 3838 N N . GLU B 1 232 ? 16.344 4.543 -10.562 1 96 232 GLU B N 1
ATOM 3839 C CA . GLU B 1 232 ? 17 5.824 -10.805 1 96 232 GLU B CA 1
ATOM 3840 C C . GLU B 1 232 ? 16.031 6.84 -11.398 1 96 232 GLU B C 1
ATOM 3842 O O . GLU B 1 232 ? 15.992 7.996 -10.977 1 96 232 GLU B O 1
ATOM 3847 N N . SER B 1 233 ? 15.234 6.402 -12.359 1 96.19 233 SER B N 1
ATOM 3848 C CA . SER B 1 233 ? 14.297 7.309 -13.008 1 96.19 233 SER B CA 1
ATOM 3849 C C . SER B 1 233 ? 12.852 6.855 -12.797 1 96.19 233 SER B C 1
ATOM 3851 O O . SER B 1 233 ? 11.945 7.305 -13.508 1 96.19 233 SER B O 1
ATOM 3853 N N . TYR B 1 234 ? 12.695 5.93 -11.977 1 97.25 234 TYR B N 1
ATOM 3854 C CA . TYR B 1 234 ? 11.391 5.379 -11.633 1 97.25 234 TYR B CA 1
ATOM 3855 C C . TYR B 1 234 ? 11.195 5.375 -10.117 1 97.25 234 TYR B C 1
ATOM 3857 O O . TYR B 1 234 ? 12.133 5.609 -9.359 1 97.25 234 TYR B O 1
ATOM 3865 N N . HIS B 1 235 ? 9.977 5.238 -9.719 1 98.19 235 HIS B N 1
ATOM 3866 C CA . HIS B 1 235 ? 9.664 5.059 -8.305 1 98.19 235 HIS B CA 1
ATOM 3867 C C . HIS B 1 235 ? 8.57 4.008 -8.109 1 98.19 235 HIS B C 1
ATOM 3869 O O . HIS B 1 235 ? 7.812 3.717 -9.039 1 98.19 235 HIS B O 1
ATOM 3875 N N . TYR B 1 236 ? 8.625 3.373 -6.965 1 97.69 236 TYR B N 1
ATOM 3876 C CA . TYR B 1 236 ? 7.582 2.447 -6.543 1 97.69 236 TYR B CA 1
ATOM 3877 C C . TYR B 1 236 ? 6.48 3.18 -5.781 1 97.69 236 TYR B C 1
ATOM 3879 O O . TYR B 1 236 ? 6.723 3.732 -4.707 1 97.69 236 TYR B O 1
ATOM 3887 N N . TYR B 1 237 ? 5.254 3.16 -6.316 1 96.69 237 TYR B N 1
ATOM 3888 C CA . TYR B 1 237 ? 4.184 4.023 -5.828 1 96.69 237 TYR B CA 1
ATOM 3889 C C . TYR B 1 237 ? 3.25 3.262 -4.895 1 96.69 237 TYR B C 1
ATOM 3891 O O . TYR B 1 237 ? 2.811 2.154 -5.215 1 96.69 237 TYR B O 1
ATOM 3899 N N . ASN B 1 238 ? 2.975 3.848 -3.709 1 94.88 238 ASN B N 1
ATOM 3900 C CA . ASN B 1 238 ? 2.025 3.291 -2.752 1 94.88 238 ASN B CA 1
ATOM 3901 C C . ASN B 1 238 ? 1.03 4.344 -2.271 1 94.88 238 ASN B C 1
ATOM 3903 O O . ASN B 1 238 ? 1.374 5.523 -2.154 1 94.88 238 ASN B O 1
ATOM 3907 N N . GLU B 1 239 ? -0.16 3.902 -2.062 1 91.62 239 GLU B N 1
ATOM 3908 C CA . GLU B 1 239 ? -1.177 4.699 -1.381 1 91.62 239 GLU B CA 1
ATOM 3909 C C . GLU B 1 239 ? -1.516 4.109 -0.015 1 91.62 239 GLU B C 1
ATOM 3911 O O . GLU B 1 239 ? -1.726 2.902 0.111 1 91.62 239 GLU B O 1
ATOM 3916 N N . LEU B 1 240 ? -1.491 4.992 0.964 1 88.25 240 LEU B N 1
ATOM 3917 C CA . LEU B 1 240 ? -1.771 4.559 2.328 1 88.25 240 LEU B CA 1
ATOM 3918 C C . LEU B 1 240 ? -3.021 5.242 2.871 1 88.25 240 LEU B C 1
ATOM 3920 O O . LEU B 1 240 ? -3.221 6.441 2.66 1 88.25 240 LEU B O 1
ATOM 3924 N N . THR B 1 241 ? -3.984 4.453 3.373 1 80.69 241 THR B N 1
ATOM 3925 C CA . THR B 1 241 ? -5.18 5.004 4.004 1 80.69 241 THR B CA 1
ATOM 3926 C C . THR B 1 241 ? -5.281 4.551 5.457 1 80.69 241 THR B C 1
ATOM 3928 O O . THR B 1 241 ? -4.73 3.512 5.828 1 80.69 241 THR B O 1
#

Radius of gyration: 24.91 Å; Cα contacts (8 Å, |Δi|>4): 964; chains: 2; bounding box: 63×63×58 Å